Protein AF-V9G8B5-F1 (afdb_monomer_lite)

Radius of gyration: 30.13 Å; chains: 1; bounding box: 75×64×84 Å

Foldseek 3Di:
DDLAPAEKEKEWFFALLQKIKIWIAGPVRHTDAPVVCQQFLQCPPVVCVSSPVWDWDADPNHIITIHHLQRVLVSLLVVDGDRNYHYHYDPLCVLVSVLSVVLLVQLVVVQKDWDPVQLVVPHTFIDGNPVSDDPVNNVSVVVQCVDVRSVSNVRSSSRSNSCVPQPVDPVSVVVCCVLQVVSVDPPPQQCQLFDPVSVCCVSVVDPDPQQWAKAKEWDDADPVHNFIWIWIWTAGPVARQDIWTWFQFLQQATDGDDDPVNVVVSRVCRNSVNSSCVRQDDQQQFDNHDRGGTGDGDDPVRSVCCLPPSVVSCVSNPHHYHYDPVSVVVLVDDDPDDDDDDDDDDDDDDDDPPDDDDPPDDDDDDDDDDPDDDDD

pLDDT: mean 81.33, std 19.55, range [24.52, 97.06]

Secondary structure (DSSP, 8-state):
--S-SEEEEEEEEE-TTS-EEEEEEETTSPBPPHHHHHHHHTTT-GGGTTTTSSEEEEETTEEEEEE-HHHHHHHHHH----TTEEEEE-GGGHHHHHHHHHHHHHHHTT-EEE-HHHHHHT---EEE-GGGS-HHHHHHHHHHHHSHHHHHHHHHHHHHHHHHHHH-SHHHHHHHHHH-GGGG-S--TT-TT--HHHHHHHTTSS----SEEEEEEEEPP-SS-SSBEEEEEEEESS-TT-EEEEEE-TTS-EEE---GGGHHHHHHHHHHHHHHHHHHS-GGGS-SSSS-SS---B-HHHHHHIIIIIHHHHHHTT-EEE--HHHHHHHH---------------------S----------------------

Sequence (376 aa):
MSRHTTTITVHMALSEYGDAVIYGSTVMNGYVSGQYLKHRLFAWHEESFFGTELTVQTVSDMEVIILPAEQVLGFFAEGRLLEHIEWVWDADCLPFIQIAPSLAASIKDKQFMPSFSAFRAGKLQWEWDTQCFHSEEQVLLDALCSDEIWHEGLHATYSAAVHNSCYGSEEAAADLRREFPLLFSGNRTGVEGMDARSWLIAIGWRADTAPFRPLLQLLEPDDEAEDWRLRLVLQNKEDAADLAAVRLSADGEALGTWQEAWTPHILERSPGWLQSLRAILPDRYLYDTGEQVLNKPLSDEAAWQFLTMDSQRLLDSGWLVLLPAWWEAASRKKPKLRAKVHAGEGDNRERSSGGSLFGLDALINFDWRIASETRP

Structure (mmCIF, N/CA/C/O backbone):
data_AF-V9G8B5-F1
#
_entry.id   AF-V9G8B5-F1
#
loop_
_atom_site.group_PDB
_atom_site.id
_atom_site.type_symbol
_atom_site.label_atom_id
_atom_site.label_alt_id
_atom_site.label_comp_id
_atom_site.label_asym_id
_atom_site.label_entity_id
_atom_site.label_seq_id
_atom_site.pdbx_PDB_ins_code
_atom_site.Cartn_x
_atom_site.Cartn_y
_atom_site.Cartn_z
_atom_site.occupancy
_atom_site.B_iso_or_equiv
_atom_site.auth_seq_id
_atom_site.auth_comp_id
_atom_site.auth_asym_id
_atom_site.auth_atom_id
_atom_site.pdbx_PDB_model_num
ATOM 1 N N . MET A 1 1 ? -19.649 27.829 34.741 1.00 44.81 1 MET A N 1
ATOM 2 C CA . MET A 1 1 ? -20.151 26.557 35.302 1.00 44.81 1 MET A CA 1
ATOM 3 C C . MET A 1 1 ? -19.559 25.447 34.462 1.00 44.81 1 MET A C 1
ATOM 5 O O . MET A 1 1 ? -19.644 25.566 33.245 1.00 44.81 1 MET A O 1
ATOM 9 N N . SER A 1 2 ? -18.879 24.473 35.074 1.00 51.94 2 SER A N 1
ATOM 10 C CA . SER A 1 2 ? -18.260 23.365 34.330 1.00 51.94 2 SER A CA 1
ATOM 11 C C . SER A 1 2 ? -19.333 22.660 33.500 1.00 51.94 2 SER A C 1
ATOM 13 O O . SER A 1 2 ? -20.333 22.223 34.066 1.00 51.94 2 SER A O 1
ATOM 15 N N . ARG A 1 3 ? -19.165 22.617 32.172 1.00 64.88 3 ARG A N 1
ATOM 16 C CA . ARG A 1 3 ? -20.066 21.898 31.251 1.00 64.88 3 ARG A CA 1
ATOM 17 C C . ARG A 1 3 ? -19.911 20.377 31.363 1.00 64.88 3 ARG A C 1
ATOM 19 O O . ARG A 1 3 ? -20.805 19.653 30.942 1.00 64.88 3 ARG A O 1
ATOM 26 N N . HIS A 1 4 ? -18.815 19.914 31.962 1.00 68.94 4 HIS A N 1
ATOM 27 C CA . HIS A 1 4 ? -18.468 18.502 32.058 1.00 68.94 4 HIS A CA 1
ATOM 28 C C . HIS A 1 4 ? -18.601 18.007 33.500 1.00 68.94 4 HIS A C 1
ATOM 30 O O . HIS A 1 4 ? -18.205 18.691 34.450 1.00 68.94 4 HIS A O 1
ATOM 36 N N . THR A 1 5 ? -19.188 16.817 33.644 1.00 76.75 5 THR A N 1
ATOM 37 C CA . THR A 1 5 ? -19.470 16.177 34.943 1.00 76.75 5 THR A CA 1
ATOM 38 C C . THR A 1 5 ? -18.309 15.284 35.386 1.00 76.75 5 THR A C 1
ATOM 40 O O . THR A 1 5 ? -18.156 14.984 36.568 1.00 76.75 5 THR A O 1
ATOM 43 N N . THR A 1 6 ? -17.484 14.830 34.441 1.00 86.06 6 THR A N 1
ATOM 44 C CA . THR A 1 6 ? -16.332 13.947 34.661 1.00 86.06 6 THR A CA 1
ATOM 45 C C . THR A 1 6 ? -15.360 14.093 33.490 1.00 86.06 6 THR A C 1
ATOM 47 O O . THR A 1 6 ? -15.805 14.320 32.365 1.00 86.06 6 THR A O 1
ATOM 50 N N . THR A 1 7 ? -14.066 13.923 33.760 1.00 90.38 7 THR A N 1
ATOM 51 C CA . THR A 1 7 ? -12.995 13.874 32.755 1.00 90.38 7 THR A CA 1
ATOM 52 C C . THR A 1 7 ? -12.411 12.464 32.724 1.00 90.38 7 THR A C 1
ATOM 54 O O . THR A 1 7 ? -12.087 11.911 33.781 1.00 90.38 7 THR A O 1
ATOM 57 N N . ILE A 1 8 ? -12.308 11.876 31.534 1.00 93.12 8 ILE A N 1
ATOM 58 C CA . ILE A 1 8 ? -11.756 10.535 31.312 1.00 93.12 8 ILE A CA 1
ATOM 59 C C . ILE A 1 8 ? -10.654 10.642 30.264 1.00 93.12 8 ILE A C 1
ATOM 61 O O . ILE A 1 8 ? -10.904 11.102 29.150 1.00 93.12 8 ILE A O 1
ATOM 65 N N . THR A 1 9 ? -9.457 10.185 30.620 1.00 93.56 9 THR A N 1
ATOM 66 C CA . THR A 1 9 ? -8.373 9.981 29.662 1.00 93.56 9 THR A CA 1
ATOM 67 C C . THR A 1 9 ? -8.518 8.598 29.048 1.00 93.56 9 THR A C 1
ATOM 69 O O . THR A 1 9 ? -8.585 7.611 29.780 1.00 93.56 9 THR A O 1
ATOM 72 N N . VAL A 1 10 ? -8.595 8.527 27.727 1.00 94.44 10 VAL A N 1
ATOM 73 C CA . VAL A 1 10 ? -8.727 7.296 26.956 1.00 94.44 10 VAL A CA 1
ATOM 74 C C . VAL A 1 10 ? -7.388 6.976 26.317 1.00 94.44 10 VAL A C 1
ATOM 76 O O . VAL A 1 10 ? -6.804 7.802 25.616 1.00 94.44 10 VAL A O 1
ATOM 79 N N . HIS A 1 11 ? -6.937 5.758 26.569 1.00 93.44 11 HIS A N 1
ATOM 80 C CA . HIS A 1 11 ? -5.730 5.177 26.010 1.00 93.44 11 HIS A CA 1
ATOM 81 C C . HIS A 1 11 ? -6.138 4.095 25.026 1.00 93.44 11 HIS A C 1
ATOM 83 O O . HIS A 1 11 ? -7.105 3.365 25.271 1.00 93.44 11 HIS A O 1
ATOM 89 N N . MET A 1 12 ? -5.406 3.991 23.925 1.00 93.31 12 MET A N 1
ATOM 90 C CA . MET A 1 12 ? -5.669 3.009 22.888 1.00 93.31 12 MET A CA 1
ATOM 91 C C . MET A 1 12 ? -4.359 2.482 22.311 1.00 93.31 12 MET A C 1
ATOM 93 O O . MET A 1 12 ? -3.391 3.214 22.149 1.00 93.31 12 MET A O 1
ATOM 97 N N . ALA A 1 13 ? -4.361 1.207 21.952 1.00 91.81 13 ALA A N 1
ATOM 98 C CA . ALA A 1 13 ? -3.366 0.624 21.068 1.00 91.81 13 ALA A CA 1
ATOM 99 C C . ALA A 1 13 ? -4.072 -0.224 20.009 1.00 91.81 13 ALA A C 1
ATOM 101 O O . ALA A 1 13 ? -5.154 -0.757 20.266 1.00 91.81 13 ALA A O 1
ATOM 102 N N . LEU A 1 14 ? -3.461 -0.365 18.835 1.00 93.69 14 LEU A N 1
ATOM 103 C CA . LEU A 1 14 ? -3.899 -1.329 17.828 1.00 93.69 14 LEU A CA 1
ATOM 104 C C . LEU A 1 14 ? -3.108 -2.629 17.988 1.00 93.69 14 LEU A C 1
ATOM 106 O O . LEU A 1 14 ? -1.905 -2.612 18.237 1.00 93.69 14 LEU A O 1
ATOM 110 N N . SER A 1 15 ? -3.793 -3.760 17.856 1.00 93.38 15 SER A N 1
ATOM 111 C CA . SER A 1 15 ? -3.150 -5.071 17.740 1.00 93.38 15 SER A CA 1
ATOM 112 C C . SER A 1 15 ? -2.644 -5.320 16.314 1.00 93.38 15 SER A C 1
ATOM 114 O O . SER A 1 15 ? -3.086 -4.662 15.374 1.00 93.38 15 SER A O 1
ATOM 116 N N . GLU A 1 16 ? -1.805 -6.344 16.124 1.00 90.81 16 GLU A N 1
ATOM 117 C CA . GLU A 1 16 ? -1.350 -6.806 14.795 1.00 90.81 16 GLU A CA 1
ATOM 118 C C . GLU A 1 16 ? -2.506 -7.232 13.858 1.00 90.81 16 GLU A C 1
ATOM 120 O O . GLU A 1 16 ? -2.347 -7.287 12.639 1.00 90.81 16 GLU A O 1
ATOM 125 N N . TYR A 1 17 ? -3.687 -7.523 14.419 1.00 92.06 17 TYR A N 1
ATOM 126 C CA . TYR A 1 17 ? -4.901 -7.879 13.675 1.00 92.06 17 TYR A CA 1
ATOM 127 C C . TYR A 1 17 ? -5.816 -6.678 13.403 1.00 92.06 17 TYR A C 1
ATOM 129 O O . TYR A 1 17 ? -6.818 -6.826 12.708 1.00 92.06 17 TYR A O 1
ATOM 137 N N . GLY A 1 18 ? -5.468 -5.493 13.912 1.00 92.88 18 GLY A N 1
ATOM 138 C CA . GLY A 1 18 ? -6.235 -4.258 13.750 1.00 92.88 18 GLY A CA 1
ATOM 139 C C . GLY A 1 18 ? -7.283 -4.010 14.835 1.00 92.88 18 GLY A C 1
ATOM 140 O O . GLY A 1 18 ? -7.902 -2.953 14.847 1.00 92.88 18 GLY A O 1
ATOM 141 N N . ASP A 1 19 ? -7.480 -4.935 15.779 1.00 95.94 19 ASP A N 1
ATOM 142 C CA . ASP A 1 19 ? -8.382 -4.690 16.909 1.00 95.94 19 ASP A CA 1
ATOM 143 C C . ASP A 1 19 ? -7.831 -3.559 17.782 1.00 95.94 19 ASP A C 1
ATOM 145 O O . ASP A 1 19 ? -6.646 -3.575 18.139 1.00 95.94 19 ASP A O 1
ATOM 149 N N . ALA A 1 20 ? -8.688 -2.613 18.168 1.00 94.94 20 ALA A N 1
ATOM 150 C CA . ALA A 1 20 ? -8.316 -1.549 19.090 1.00 94.94 20 ALA A CA 1
ATOM 151 C C . ALA A 1 20 ? -8.544 -1.991 20.540 1.00 94.94 20 ALA A C 1
ATOM 153 O O . ALA A 1 20 ? -9.657 -2.337 20.947 1.00 94.94 20 ALA A O 1
ATOM 154 N N . VAL A 1 21 ? -7.476 -1.944 21.331 1.00 94.94 21 VAL A N 1
ATOM 155 C CA . VAL A 1 21 ? -7.475 -2.215 22.768 1.00 94.94 21 VAL A CA 1
ATOM 156 C C . VAL A 1 21 ? -7.577 -0.885 23.496 1.00 94.94 21 VAL A C 1
ATOM 158 O O . VAL A 1 21 ? -6.644 -0.088 23.458 1.00 94.94 21 VAL A O 1
ATOM 161 N N . ILE A 1 22 ? -8.711 -0.635 24.148 1.00 95.25 22 ILE A N 1
ATOM 162 C CA . ILE A 1 22 ? -9.046 0.673 24.719 1.00 95.25 22 ILE A CA 1
ATOM 163 C C . ILE A 1 22 ? -9.236 0.566 26.230 1.00 95.25 22 ILE A C 1
ATOM 165 O O . ILE A 1 22 ? -9.993 -0.277 26.712 1.00 95.25 22 ILE A O 1
ATOM 169 N N . TYR A 1 23 ? -8.621 1.465 26.992 1.00 94.31 23 TYR A N 1
ATOM 170 C CA . TYR A 1 23 ? -8.867 1.594 28.428 1.00 94.31 23 TYR A CA 1
ATOM 171 C C . TYR A 1 23 ? -8.917 3.056 28.865 1.00 94.31 23 TYR A C 1
ATOM 173 O O . TYR A 1 23 ? -8.532 3.967 28.137 1.00 94.31 23 TYR A O 1
ATOM 181 N N . GLY A 1 24 ? -9.443 3.289 30.066 1.00 93.12 24 GLY A N 1
ATOM 182 C CA . GLY A 1 24 ? -9.682 4.631 30.586 1.00 93.12 24 GLY A CA 1
ATOM 183 C C . GLY A 1 24 ? -9.004 4.853 31.926 1.00 93.12 24 GLY A C 1
ATOM 184 O O . GLY A 1 24 ? -9.011 3.974 32.789 1.00 93.12 24 GLY A O 1
ATOM 185 N N . SER A 1 25 ? -8.483 6.056 32.135 1.00 91.62 25 SER A N 1
ATOM 186 C CA . SER A 1 25 ? -7.983 6.524 33.424 1.00 91.62 25 SER A CA 1
ATOM 187 C C . SER A 1 25 ? -8.633 7.847 33.819 1.00 91.62 25 SER A C 1
ATOM 189 O O . SER A 1 25 ? -9.024 8.665 32.990 1.00 91.62 25 SER A O 1
ATOM 191 N N . THR A 1 26 ? -8.760 8.068 35.120 1.00 88.88 26 THR A N 1
ATOM 192 C CA . THR A 1 26 ? -9.215 9.341 35.691 1.00 88.88 26 THR A CA 1
ATOM 193 C C . THR A 1 26 ? -8.051 10.324 35.831 1.00 88.88 26 THR A C 1
ATOM 195 O O . THR A 1 26 ? -6.889 9.936 35.750 1.00 88.88 26 THR A O 1
ATOM 198 N N . VAL A 1 27 ? -8.351 11.589 36.144 1.00 81.81 27 VAL A N 1
ATOM 199 C CA . VAL A 1 27 ? -7.343 12.639 36.420 1.00 81.81 27 VAL A CA 1
ATOM 200 C C . VAL A 1 27 ? -6.400 12.272 37.580 1.00 81.81 27 VAL A C 1
ATOM 202 O O . VAL A 1 27 ? -5.286 12.774 37.668 1.00 81.81 27 VAL A O 1
ATOM 205 N N . MET A 1 28 ? -6.825 11.376 38.477 1.00 82.00 28 MET A N 1
ATOM 206 C CA . MET A 1 28 ? -6.000 10.858 39.577 1.00 82.00 28 MET A CA 1
ATOM 207 C C . MET A 1 28 ? -5.192 9.603 39.192 1.00 82.00 28 MET A C 1
ATOM 209 O O . MET A 1 28 ? -4.700 8.910 40.079 1.00 82.00 28 MET A O 1
ATOM 213 N N . ASN A 1 29 ? -5.089 9.276 37.899 1.00 77.38 29 ASN A N 1
ATOM 214 C CA . ASN A 1 29 ? -4.468 8.058 37.358 1.00 77.38 29 ASN A CA 1
ATOM 215 C C . ASN A 1 29 ? -5.067 6.737 37.882 1.00 77.38 29 ASN A C 1
ATOM 217 O O . ASN A 1 29 ? -4.433 5.689 37.807 1.00 77.38 29 ASN A O 1
ATOM 221 N N . GLY A 1 30 ? -6.301 6.758 38.394 1.00 85.19 30 GLY A N 1
ATOM 222 C CA . GLY A 1 30 ? -7.047 5.535 38.701 1.00 85.19 30 GLY A CA 1
ATOM 223 C C . GLY A 1 30 ? -7.732 4.985 37.451 1.00 85.19 30 GLY A C 1
ATOM 224 O O . GLY A 1 30 ? -8.338 5.770 36.716 1.00 85.19 30 GLY A O 1
ATOM 225 N N . TYR A 1 31 ? -7.668 3.669 37.228 1.00 88.88 31 TYR A N 1
ATOM 226 C CA . TYR A 1 31 ? -8.358 3.013 36.114 1.00 88.88 31 TYR A CA 1
ATOM 227 C C . TYR A 1 31 ? -9.878 3.107 36.253 1.00 88.88 31 TYR A C 1
ATOM 229 O O . TYR A 1 31 ? -10.444 2.965 37.339 1.00 88.88 31 TYR A O 1
ATOM 237 N N . VAL A 1 32 ? -10.538 3.356 35.129 1.00 90.31 32 VAL A N 1
ATOM 238 C CA . VAL A 1 32 ? -11.994 3.323 34.998 1.00 90.31 32 VAL A CA 1
ATOM 239 C C . VAL A 1 32 ? -12.408 1.884 34.702 1.00 90.31 32 VAL A C 1
ATOM 241 O O . VAL A 1 32 ? -11.725 1.204 33.941 1.00 90.31 32 VAL A O 1
ATOM 244 N N . SER A 1 33 ? -13.521 1.405 35.270 1.00 92.19 33 SER A N 1
ATOM 245 C CA . SER A 1 33 ? -13.997 0.061 34.921 1.00 92.19 33 SER A CA 1
ATOM 246 C C . SER A 1 33 ? -14.364 -0.015 33.438 1.00 92.19 33 SER A C 1
ATOM 248 O O . SER A 1 33 ? -14.980 0.902 32.881 1.00 92.19 33 SER A O 1
ATOM 250 N N . GLY A 1 34 ? -14.021 -1.127 32.799 1.00 89.31 34 GLY A N 1
ATOM 251 C CA . GLY A 1 34 ? -14.261 -1.376 31.387 1.00 89.31 34 GLY A CA 1
ATOM 252 C C . GLY A 1 34 ? -15.747 -1.299 31.064 1.00 89.31 34 GLY A C 1
ATOM 253 O O . GLY A 1 34 ? -16.117 -0.661 30.088 1.00 89.31 34 GLY A O 1
ATOM 254 N N . GLN A 1 35 ? -16.633 -1.818 31.925 1.00 91.06 35 GLN A N 1
ATOM 255 C CA . GLN A 1 35 ? -18.086 -1.663 31.736 1.00 91.06 35 GLN A CA 1
ATOM 256 C C . GLN A 1 35 ? -18.545 -0.197 31.774 1.00 91.06 35 GLN A C 1
ATOM 258 O O . GLN A 1 35 ? -19.404 0.207 30.987 1.00 91.06 35 GLN A O 1
ATOM 263 N N . TYR A 1 36 ? -17.993 0.605 32.691 1.00 91.88 36 TYR A N 1
ATOM 264 C CA . TYR A 1 36 ? -18.353 2.016 32.820 1.00 91.88 36 TYR A CA 1
ATOM 265 C C . TYR A 1 36 ? -17.906 2.819 31.599 1.00 91.88 36 TYR A C 1
ATOM 267 O O . TYR A 1 36 ? -18.681 3.648 31.110 1.00 91.88 36 TYR A O 1
ATOM 275 N N . LEU A 1 37 ? -16.680 2.568 31.127 1.00 93.19 37 LEU A N 1
ATOM 276 C CA . LEU A 1 37 ? -16.114 3.192 29.937 1.00 93.19 37 LEU A CA 1
ATOM 277 C C . LEU A 1 37 ? -16.866 2.748 28.679 1.00 93.19 37 LEU A C 1
ATOM 279 O O . LEU A 1 37 ? -17.301 3.596 27.909 1.00 93.19 37 LEU A O 1
ATOM 283 N N . LYS A 1 38 ? -17.110 1.444 28.523 1.00 94.00 38 LYS A N 1
ATOM 284 C CA . LYS A 1 38 ? -17.761 0.832 27.359 1.00 94.00 38 LYS A CA 1
ATOM 285 C C . LYS A 1 38 ? -19.113 1.456 27.042 1.00 94.00 38 LYS A C 1
ATOM 287 O O . LYS A 1 38 ? -19.321 1.936 25.935 1.00 94.00 38 LYS A O 1
ATOM 292 N N . HIS A 1 39 ? -20.009 1.530 28.025 1.00 91.00 39 HIS A N 1
ATOM 293 C CA . HIS A 1 39 ? -21.350 2.090 27.817 1.00 91.00 39 HIS A CA 1
ATOM 294 C C . HIS A 1 39 ? -21.368 3.611 27.598 1.00 91.00 39 HIS A C 1
ATOM 296 O O . HIS A 1 39 ? -22.409 4.154 27.243 1.00 91.00 39 HIS A O 1
ATOM 302 N N . ARG A 1 40 ? -20.260 4.319 27.855 1.00 93.75 40 ARG A N 1
ATOM 303 C CA . ARG A 1 40 ? -20.159 5.776 27.667 1.00 93.75 40 ARG A CA 1
ATOM 304 C C . ARG A 1 40 ? -19.448 6.144 26.381 1.00 93.75 40 ARG A C 1
ATOM 306 O O . ARG A 1 40 ? -19.924 7.013 25.661 1.00 93.75 40 ARG A O 1
ATOM 313 N N . LEU A 1 41 ? -18.323 5.489 26.115 1.00 93.94 41 LEU A N 1
ATOM 314 C CA . LEU A 1 41 ? -17.498 5.742 24.945 1.00 93.94 41 LEU A CA 1
ATOM 315 C C . LEU A 1 41 ? -18.240 5.330 23.667 1.00 93.94 41 LEU A C 1
ATOM 317 O O . LEU A 1 41 ? -18.268 6.086 22.707 1.00 93.94 41 LEU A O 1
ATOM 321 N N . PHE A 1 42 ? -18.933 4.189 23.705 1.00 95.25 42 PHE A N 1
ATOM 322 C CA . PHE A 1 42 ? -19.660 3.627 22.563 1.00 95.25 42 PHE A CA 1
ATOM 323 C C . PHE A 1 42 ? -21.170 3.895 22.605 1.00 95.25 42 PHE A C 1
ATOM 325 O O . PHE A 1 42 ? -21.932 3.243 21.898 1.00 95.25 42 PHE A O 1
ATOM 332 N N . ALA A 1 43 ? -21.623 4.859 23.415 1.00 93.12 43 ALA A N 1
ATOM 333 C CA . ALA A 1 43 ? -23.048 5.134 23.626 1.00 93.12 43 ALA A CA 1
ATOM 334 C C . ALA A 1 43 ? -23.816 5.492 22.340 1.00 93.12 43 ALA A C 1
ATOM 336 O O . ALA A 1 43 ? -25.031 5.327 22.297 1.00 93.12 43 ALA A O 1
ATOM 337 N N . TRP A 1 44 ? -23.115 5.988 21.316 1.00 92.88 44 TRP A N 1
ATOM 338 C CA . TRP A 1 44 ? -23.673 6.362 20.013 1.00 92.88 44 TRP A CA 1
ATOM 339 C C . TRP A 1 44 ? -23.185 5.482 18.861 1.00 92.88 44 TRP A C 1
ATOM 341 O O . TRP A 1 44 ? -23.508 5.765 17.713 1.00 92.88 44 TRP A O 1
ATOM 351 N N . HIS A 1 45 ? -22.416 4.433 19.154 1.00 93.69 45 HIS A N 1
ATOM 352 C CA . HIS A 1 45 ? -21.839 3.567 18.137 1.00 93.69 45 HIS A CA 1
ATOM 353 C C . HIS A 1 45 ? -22.799 2.414 17.822 1.00 93.69 45 HIS A C 1
ATOM 355 O O . HIS A 1 45 ? -22.873 1.428 18.560 1.00 93.69 45 HIS A O 1
ATOM 361 N N . GLU A 1 46 ? -23.581 2.565 16.752 1.00 91.19 46 GLU A N 1
ATOM 362 C CA . GLU A 1 46 ? -24.637 1.612 16.381 1.00 91.19 46 GLU A CA 1
ATOM 363 C C . GLU A 1 46 ? -24.081 0.226 16.030 1.00 91.19 46 GLU A C 1
ATOM 365 O O . GLU A 1 46 ? -24.668 -0.778 16.432 1.00 91.19 46 GLU A O 1
ATOM 370 N N . GLU A 1 47 ? -22.930 0.161 15.353 1.00 90.31 47 GLU A N 1
ATOM 371 C CA . GLU A 1 47 ? -22.318 -1.091 14.882 1.00 90.31 47 GLU A CA 1
ATOM 372 C C . GLU A 1 47 ? -21.905 -2.025 16.030 1.00 90.31 47 GLU A C 1
ATOM 374 O O . GLU A 1 47 ? -21.969 -3.242 15.893 1.00 90.31 47 GLU A O 1
ATOM 379 N N . SER A 1 48 ? -21.577 -1.475 17.204 1.00 90.69 48 SER A N 1
ATOM 380 C CA . SER A 1 48 ? -21.299 -2.275 18.406 1.00 90.69 48 SER A CA 1
ATOM 381 C C . SER A 1 48 ? -22.527 -2.512 19.293 1.00 90.69 48 SER A C 1
ATOM 383 O O . SER A 1 48 ? -22.399 -2.834 20.483 1.00 90.69 48 SER A O 1
ATOM 385 N N . PHE A 1 49 ? -23.723 -2.272 18.745 1.00 92.00 49 PHE A N 1
ATOM 386 C CA . PHE A 1 49 ? -24.994 -2.217 19.464 1.00 92.00 49 PHE A CA 1
ATOM 387 C C . PHE A 1 49 ? -24.884 -1.327 20.711 1.00 92.00 49 PHE A C 1
ATOM 389 O O . PHE A 1 49 ? -25.133 -1.756 21.846 1.00 92.00 49 PHE A O 1
ATOM 396 N N . PHE A 1 50 ? -24.428 -0.089 20.499 1.00 91.69 50 PHE A N 1
ATOM 397 C CA . PHE A 1 50 ? -24.211 0.922 21.537 1.00 91.69 50 PHE A CA 1
ATOM 398 C C . PHE A 1 50 ? -23.243 0.450 22.644 1.00 91.69 50 PHE A C 1
ATOM 400 O O . PHE A 1 50 ? -23.436 0.707 23.836 1.00 91.69 50 PHE A O 1
ATOM 407 N N . GLY A 1 51 ? -22.211 -0.305 22.249 1.00 89.06 51 GLY A N 1
ATOM 408 C CA . GLY A 1 51 ? -21.163 -0.847 23.117 1.00 89.06 51 GLY A CA 1
ATOM 409 C C . GLY A 1 51 ? -21.520 -2.134 23.861 1.00 89.06 51 GLY A C 1
ATOM 410 O O . GLY A 1 51 ? -20.682 -2.677 24.586 1.00 89.06 51 GLY A O 1
ATOM 411 N N . THR A 1 52 ? -22.742 -2.647 23.742 1.00 89.81 52 THR A N 1
ATOM 412 C CA . THR A 1 52 ? -23.155 -3.823 24.525 1.00 89.81 52 THR A CA 1
ATOM 413 C C . THR A 1 52 ? -22.459 -5.104 24.068 1.00 89.81 52 THR A C 1
ATOM 415 O O . THR A 1 52 ? -22.037 -5.877 24.932 1.00 89.81 52 THR A O 1
ATOM 418 N N . GLU A 1 53 ? -22.254 -5.280 22.759 1.00 91.25 53 GLU A N 1
ATOM 419 C CA . GLU A 1 53 ? -21.630 -6.471 22.167 1.00 91.25 53 GLU A CA 1
ATOM 420 C C . GLU A 1 53 ? -20.105 -6.491 22.320 1.00 91.25 53 GLU A C 1
ATOM 422 O O . GLU A 1 53 ? -19.486 -7.548 22.217 1.00 91.25 53 GLU A O 1
ATOM 427 N N . LEU A 1 54 ? -19.489 -5.350 22.652 1.00 92.75 54 LEU A N 1
ATOM 428 C CA . LEU A 1 54 ? -18.043 -5.282 22.849 1.00 92.75 54 LEU A CA 1
ATOM 429 C C . LEU A 1 54 ? -17.606 -6.093 24.069 1.00 92.75 54 LEU A C 1
ATOM 431 O O . LEU A 1 54 ? -18.207 -6.038 25.156 1.00 92.75 54 LEU A O 1
ATOM 435 N N . THR A 1 55 ? -16.501 -6.808 23.888 1.00 90.94 55 THR A N 1
ATOM 436 C CA . THR A 1 55 ? -15.898 -7.617 24.942 1.00 90.94 55 THR A CA 1
ATOM 437 C C . THR A 1 55 ? -15.035 -6.749 25.853 1.00 90.94 55 THR A C 1
ATOM 439 O O . THR A 1 55 ? -14.365 -5.816 25.411 1.00 90.94 55 THR A O 1
ATOM 442 N N . VAL A 1 56 ? -15.080 -7.050 27.152 1.00 92.94 56 VAL A N 1
ATOM 443 C CA . VAL A 1 56 ? -14.184 -6.465 28.153 1.00 92.94 56 VAL A CA 1
ATOM 444 C C . VAL A 1 56 ? -13.295 -7.585 28.660 1.00 92.94 56 VAL A C 1
ATOM 446 O O . VAL A 1 56 ? -13.803 -8.622 29.090 1.00 92.94 56 VAL A O 1
ATOM 449 N N . GLN A 1 57 ? -11.986 -7.384 28.598 1.00 92.31 57 GLN A N 1
ATOM 450 C CA . GLN A 1 57 ? -10.987 -8.322 29.092 1.00 92.31 57 GLN A CA 1
ATOM 451 C C . GLN A 1 57 ? -10.230 -7.701 30.263 1.00 92.31 57 GLN A C 1
ATOM 453 O O . GLN A 1 57 ? -10.077 -6.485 30.339 1.00 92.31 57 GLN A O 1
ATOM 458 N N . THR A 1 58 ? -9.752 -8.531 31.186 1.00 90.06 58 THR A N 1
ATOM 459 C CA . THR A 1 58 ? -8.935 -8.072 32.314 1.00 90.06 58 THR A CA 1
ATOM 460 C C . THR A 1 58 ? -7.480 -8.445 32.063 1.00 90.06 58 THR A C 1
ATOM 462 O O . THR A 1 58 ? -7.155 -9.626 31.956 1.00 90.06 58 THR A O 1
ATOM 465 N N . VAL A 1 59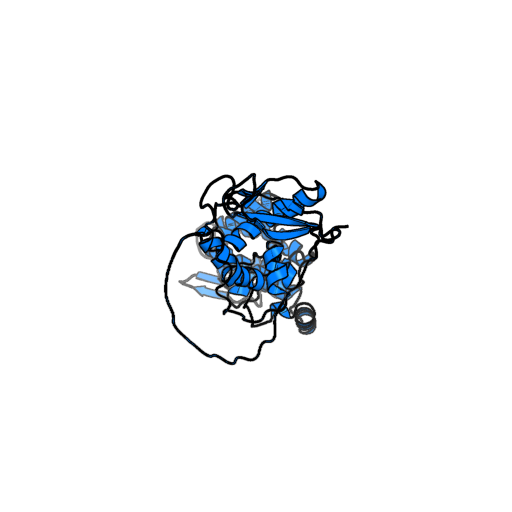 ? -6.606 -7.446 31.991 1.00 86.06 59 VAL A N 1
ATOM 466 C CA . VAL A 1 59 ? -5.164 -7.596 31.771 1.00 86.06 59 VAL A CA 1
ATOM 467 C C . VAL A 1 59 ? -4.434 -6.876 32.901 1.00 86.06 59 VAL A C 1
ATOM 469 O O . VAL A 1 59 ? -4.553 -5.664 33.030 1.00 86.06 59 VAL A O 1
ATOM 472 N N . SER A 1 60 ? -3.680 -7.606 33.729 1.00 78.00 60 SER A N 1
ATOM 473 C CA . SER A 1 60 ? -2.842 -7.031 34.802 1.00 78.00 60 SER A CA 1
ATOM 474 C C . SER A 1 60 ? -3.578 -6.015 35.700 1.00 78.00 60 SER A C 1
ATOM 476 O O . SER A 1 60 ? -3.102 -4.901 35.902 1.00 78.00 60 SER A O 1
ATOM 478 N N . ASP A 1 61 ? -4.755 -6.401 36.207 1.00 81.44 61 ASP A N 1
ATOM 479 C CA . ASP A 1 61 ? -5.669 -5.582 37.030 1.00 81.44 61 ASP A CA 1
ATOM 480 C C . ASP A 1 61 ? -6.318 -4.372 36.322 1.00 81.44 61 ASP A C 1
ATOM 482 O O . ASP A 1 61 ? -7.002 -3.567 36.957 1.00 81.44 61 ASP A O 1
ATOM 486 N N . MET A 1 62 ? -6.170 -4.266 35.000 1.00 87.31 62 MET A N 1
ATOM 487 C CA . MET A 1 62 ? -6.829 -3.273 34.153 1.00 87.31 62 MET A CA 1
ATOM 488 C C . MET A 1 62 ? -7.935 -3.925 33.319 1.00 87.31 62 MET A C 1
ATOM 490 O O . MET A 1 62 ? -7.743 -4.993 32.743 1.00 87.31 62 MET A O 1
ATOM 494 N N . GLU A 1 63 ? -9.097 -3.281 33.224 1.00 92.06 63 GLU A N 1
ATOM 495 C CA . GLU A 1 63 ? -10.161 -3.705 32.311 1.00 92.06 63 GLU A CA 1
ATOM 496 C C . GLU A 1 63 ? -10.025 -2.965 30.975 1.00 92.06 63 GLU A C 1
ATOM 498 O O . GLU A 1 63 ? -10.155 -1.742 30.919 1.00 92.06 63 GLU A O 1
ATOM 503 N N . VAL A 1 64 ? -9.780 -3.719 29.905 1.00 93.88 64 VAL A N 1
ATOM 504 C CA . VAL A 1 64 ? -9.631 -3.217 28.536 1.00 93.88 64 VAL A CA 1
ATOM 505 C C . VAL A 1 64 ? -10.842 -3.616 27.696 1.00 93.88 64 VAL A C 1
ATOM 507 O O . VAL A 1 64 ? -11.399 -4.702 27.855 1.00 93.88 64 VAL A O 1
ATOM 510 N N . ILE A 1 65 ? -11.265 -2.733 26.803 1.00 95.81 65 ILE A N 1
ATOM 511 C CA . ILE A 1 65 ? -12.335 -2.961 25.833 1.00 95.81 65 ILE A CA 1
ATOM 512 C C . ILE A 1 65 ? -11.680 -3.328 24.510 1.00 95.81 65 ILE A C 1
ATOM 514 O O . ILE A 1 65 ? -10.759 -2.638 24.078 1.00 95.81 65 ILE A O 1
ATOM 518 N N . ILE A 1 66 ? -12.169 -4.386 23.870 1.00 95.62 66 ILE A N 1
ATOM 519 C CA . ILE A 1 66 ? -11.720 -4.772 22.532 1.00 95.62 66 ILE A CA 1
ATOM 520 C C . ILE A 1 66 ? -12.765 -4.309 21.525 1.00 95.62 66 ILE A C 1
ATOM 522 O O . ILE A 1 66 ? -13.911 -4.769 21.563 1.00 95.62 66 ILE A O 1
ATOM 526 N N . LEU A 1 67 ? -12.366 -3.388 20.652 1.00 96.06 67 LEU A N 1
ATOM 527 C CA . LEU A 1 67 ? -13.139 -2.955 19.496 1.00 96.06 67 LEU A CA 1
ATOM 528 C C . LEU A 1 67 ? -12.621 -3.708 18.256 1.00 96.06 67 LEU A C 1
ATOM 530 O O . LEU A 1 67 ? -11.446 -3.532 17.925 1.00 96.06 67 LEU A O 1
ATOM 534 N N . PRO A 1 68 ? -13.453 -4.542 17.600 1.00 96.50 68 PRO A N 1
ATOM 535 C CA . PRO A 1 68 ? -13.035 -5.327 16.438 1.00 96.50 68 PRO A CA 1
ATOM 536 C C . PRO A 1 68 ? -12.512 -4.459 15.294 1.00 96.50 68 PRO A C 1
ATOM 538 O O . PRO A 1 68 ? -13.066 -3.383 15.046 1.00 96.50 68 PRO A O 1
ATOM 541 N N . ALA A 1 69 ? -11.484 -4.940 14.593 1.00 96.31 69 ALA A N 1
ATOM 542 C CA . ALA A 1 69 ? -10.770 -4.228 13.530 1.00 96.31 69 ALA A CA 1
ATOM 543 C C . ALA A 1 69 ? -11.688 -3.563 12.487 1.00 96.31 69 ALA A C 1
ATOM 545 O O . ALA A 1 69 ? -11.454 -2.426 12.079 1.00 96.31 69 ALA A O 1
ATOM 546 N N . GLU A 1 70 ? -12.763 -4.237 12.080 1.00 95.12 70 GLU A N 1
ATOM 547 C CA . GLU A 1 70 ? -13.724 -3.728 11.102 1.00 95.12 70 GLU A CA 1
ATOM 548 C C . GLU A 1 70 ? -14.515 -2.497 11.576 1.00 95.12 70 GLU A C 1
ATOM 550 O O . GLU A 1 70 ? -14.949 -1.708 10.736 1.00 95.12 70 GLU A O 1
ATOM 555 N N . GLN A 1 71 ? -14.656 -2.306 12.893 1.00 95.56 71 GLN A N 1
ATOM 556 C CA . GLN A 1 71 ? -15.438 -1.225 13.506 1.00 95.56 71 GLN A CA 1
ATOM 557 C C . GLN A 1 71 ? -14.580 -0.017 13.902 1.00 95.56 71 GLN A C 1
ATOM 559 O O . GLN A 1 71 ? -15.096 1.086 14.089 1.00 95.56 71 GLN A O 1
ATOM 564 N N . VAL A 1 72 ? -13.263 -0.204 14.059 1.00 96.25 72 VAL A N 1
ATOM 565 C CA . VAL A 1 72 ? -12.361 0.829 14.597 1.00 96.25 72 VAL A CA 1
ATOM 566 C C . VAL A 1 72 ? -12.406 2.097 13.747 1.00 96.25 72 VAL A C 1
ATOM 568 O O . VAL A 1 72 ? -12.672 3.178 14.272 1.00 96.25 72 VAL A O 1
ATOM 571 N N . LEU A 1 73 ? -12.180 1.987 12.434 1.00 95.56 73 LEU A N 1
ATOM 572 C CA . LEU A 1 73 ? -12.161 3.165 11.562 1.00 95.56 73 LEU A CA 1
ATOM 573 C C . LEU A 1 73 ? -13.512 3.883 11.532 1.00 95.56 73 LEU A C 1
ATOM 575 O O . LEU A 1 73 ? -13.531 5.110 11.585 1.00 95.56 73 LEU A O 1
ATOM 579 N N . GLY A 1 74 ? -14.622 3.141 11.496 1.00 93.81 74 GLY A N 1
ATOM 580 C CA . GLY A 1 74 ? -15.969 3.714 11.534 1.00 93.81 74 GLY A CA 1
ATOM 581 C C . GLY A 1 74 ? -16.209 4.524 12.808 1.00 93.81 74 GLY A C 1
ATOM 582 O O . GLY A 1 74 ? -16.585 5.696 12.737 1.00 93.81 74 GLY A O 1
ATOM 583 N N . PHE A 1 75 ? -15.892 3.945 13.969 1.00 95.38 75 PHE A N 1
ATOM 584 C CA . PHE A 1 75 ? -16.047 4.600 15.268 1.00 95.38 75 PHE A CA 1
ATOM 585 C C . PHE A 1 75 ? -15.295 5.938 15.352 1.00 95.38 75 PHE A C 1
ATOM 587 O O . PHE A 1 75 ? -15.871 6.963 15.733 1.00 95.38 75 PHE A O 1
ATOM 594 N N . PHE A 1 76 ? -14.013 5.946 14.977 1.00 94.94 76 PHE A N 1
ATOM 595 C CA . PHE A 1 76 ? -13.184 7.150 15.061 1.00 94.94 76 PHE A CA 1
ATOM 596 C C . PHE A 1 76 ? -13.496 8.175 13.967 1.00 94.94 76 PHE A C 1
ATOM 598 O O . PHE A 1 76 ? -13.381 9.374 14.219 1.00 94.94 76 PHE A O 1
ATOM 605 N N . ALA A 1 77 ? -13.952 7.735 12.792 1.00 94.44 77 ALA A N 1
ATOM 606 C CA . ALA A 1 77 ? -14.398 8.631 11.731 1.00 94.44 77 ALA A CA 1
ATOM 607 C C . ALA A 1 77 ? -15.681 9.391 12.101 1.00 94.44 77 ALA A C 1
ATOM 609 O O . ALA A 1 77 ? -15.824 10.565 11.756 1.00 94.44 77 ALA A O 1
ATOM 610 N N . GLU A 1 78 ? -16.617 8.749 12.807 1.00 92.62 78 GLU A N 1
ATOM 611 C CA . GLU A 1 78 ? -17.842 9.409 13.267 1.00 92.62 78 GLU A CA 1
ATOM 612 C C . GLU A 1 78 ? -17.595 10.380 14.425 1.00 92.62 78 GLU A C 1
ATOM 614 O O . GLU A 1 78 ? -18.246 11.427 14.499 1.00 92.62 78 GLU A O 1
ATOM 619 N N . GLY A 1 79 ? -16.699 10.025 15.354 1.00 87.62 79 GLY A N 1
ATOM 620 C CA . GLY A 1 79 ? -16.300 10.880 16.478 1.00 87.62 79 GLY A CA 1
ATOM 621 C C . GLY A 1 79 ? -17.445 11.277 17.424 1.00 87.62 79 GLY A C 1
ATOM 622 O O . GLY A 1 79 ? -17.348 12.281 18.135 1.00 87.62 79 GLY A O 1
ATOM 623 N N . ARG A 1 80 ? -18.557 10.529 17.435 1.00 90.75 80 ARG A N 1
ATOM 624 C CA . ARG A 1 80 ? -19.759 10.854 18.219 1.00 90.75 80 ARG A CA 1
ATOM 625 C C . ARG A 1 80 ? -19.617 10.409 19.669 1.00 90.75 80 ARG A C 1
ATOM 627 O O . ARG A 1 80 ? -19.841 9.251 20.007 1.00 90.75 80 ARG A O 1
ATOM 634 N N . LEU A 1 81 ? -19.313 11.361 20.546 1.00 92.25 81 LEU A N 1
ATOM 635 C CA . LEU A 1 81 ? -19.107 11.121 21.975 1.00 92.25 81 LEU A CA 1
ATOM 636 C C . LEU A 1 81 ? -20.132 11.863 22.843 1.00 92.25 81 LEU A C 1
ATOM 638 O O . LEU A 1 81 ? -20.761 12.834 22.428 1.00 92.25 81 LEU A O 1
ATOM 642 N N . LEU A 1 82 ? -20.304 11.407 24.085 1.00 91.31 82 LEU A N 1
ATOM 643 C CA . LEU A 1 82 ? -21.178 12.068 25.058 1.00 91.31 82 LEU A CA 1
ATOM 644 C C . LEU A 1 82 ? -20.608 13.432 25.481 1.00 91.31 82 LEU A C 1
ATOM 646 O O . LEU A 1 82 ? -19.573 13.484 26.137 1.00 91.31 82 LEU A O 1
ATOM 650 N N . GLU A 1 83 ? -21.334 14.518 25.200 1.00 89.00 83 GLU A N 1
ATOM 651 C CA . GLU A 1 83 ? -20.894 15.906 25.460 1.00 89.00 83 GLU A CA 1
ATOM 652 C C . GLU A 1 83 ? -20.702 16.252 26.950 1.00 89.00 83 GLU A C 1
ATOM 654 O O . GLU A 1 83 ? -19.942 17.153 27.308 1.00 89.00 83 GLU A O 1
ATOM 659 N N . HIS A 1 84 ? -21.401 15.550 27.846 1.00 89.81 84 HIS A N 1
ATOM 660 C CA . HIS A 1 84 ? -21.336 15.804 29.290 1.00 89.81 84 HIS A CA 1
ATOM 661 C C . HIS A 1 84 ? -20.083 15.210 29.961 1.00 89.81 84 HIS A C 1
ATOM 663 O O . HIS A 1 84 ? -19.869 15.437 31.160 1.00 89.81 84 HIS A O 1
ATOM 669 N N . ILE A 1 85 ? -19.271 14.463 29.205 1.00 90.81 85 ILE A N 1
ATOM 670 C CA . ILE A 1 85 ? -17.979 13.909 29.613 1.00 90.81 85 ILE A CA 1
ATOM 671 C C . ILE A 1 85 ? -16.894 14.646 28.834 1.00 90.81 85 ILE A C 1
ATOM 673 O O . ILE A 1 85 ? -17.004 14.838 27.627 1.00 90.81 85 ILE A O 1
ATOM 677 N N . GLU A 1 86 ? -15.850 15.067 29.532 1.00 92.12 86 GLU A N 1
ATOM 678 C CA . GLU A 1 86 ? -14.640 15.559 28.888 1.00 92.12 86 GLU A CA 1
ATOM 679 C C . GLU A 1 86 ? -13.754 14.360 28.535 1.00 92.12 86 GLU A C 1
ATOM 681 O O . GLU A 1 86 ? -13.291 13.636 29.422 1.00 92.12 86 GLU A O 1
ATOM 686 N N . TRP A 1 87 ? -13.558 14.135 27.238 1.00 92.69 87 TRP A N 1
ATOM 687 C CA . TRP A 1 87 ? -12.727 13.057 26.710 1.00 92.69 87 TRP A CA 1
ATOM 688 C C . TRP A 1 87 ? -11.346 13.600 26.374 1.00 92.69 87 TRP A C 1
ATOM 690 O O . TRP A 1 87 ? -11.211 14.489 25.534 1.00 92.69 87 TRP A O 1
ATOM 700 N N . VAL A 1 88 ? -10.327 13.062 27.034 1.00 93.38 88 VAL A N 1
ATOM 701 C CA . VAL A 1 88 ? -8.924 13.359 26.741 1.00 93.38 88 VAL A CA 1
ATOM 702 C C . VAL A 1 88 ? -8.336 12.128 26.076 1.00 93.38 88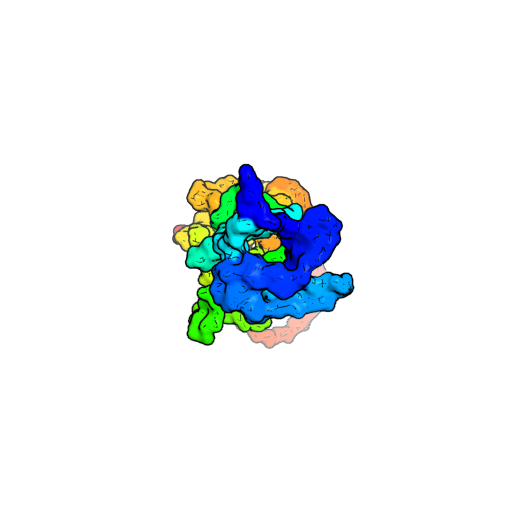 VAL A C 1
ATOM 704 O O . VAL A 1 88 ? -8.447 11.038 26.621 1.00 93.38 88 VAL A O 1
ATOM 707 N N . TRP A 1 89 ? -7.728 12.281 24.910 1.00 93.31 89 TRP A N 1
ATOM 708 C CA . TRP A 1 89 ? -7.070 11.176 24.219 1.00 93.31 89 TRP A CA 1
ATOM 709 C C . TRP A 1 89 ? -5.582 11.194 24.517 1.00 93.31 89 TRP A C 1
ATOM 711 O O . TRP A 1 89 ? -4.981 12.268 24.596 1.00 93.31 89 TRP A O 1
ATOM 721 N N . ASP A 1 90 ? -5.011 10.009 24.697 1.00 91.50 90 ASP A N 1
ATOM 722 C CA . ASP A 1 90 ? -3.573 9.875 24.852 1.00 91.50 90 ASP A CA 1
ATOM 723 C C . ASP A 1 90 ? -2.822 10.350 23.598 1.00 91.50 90 ASP A C 1
ATOM 725 O O . ASP A 1 90 ? -3.326 10.244 22.475 1.00 91.50 90 ASP A O 1
ATOM 729 N N . ALA A 1 91 ? -1.628 10.913 23.802 1.00 88.94 91 ALA A N 1
ATOM 730 C CA . ALA A 1 91 ? -0.882 11.603 22.752 1.00 88.94 91 ALA A CA 1
ATOM 731 C C . ALA A 1 91 ? -0.536 10.676 21.579 1.00 88.94 91 ALA A C 1
ATOM 733 O O . ALA A 1 91 ? -0.618 11.099 20.426 1.00 88.94 91 ALA A O 1
ATOM 734 N N . ASP A 1 92 ? -0.240 9.412 21.879 1.00 87.94 92 ASP A N 1
ATOM 735 C CA . ASP A 1 92 ? 0.162 8.407 20.894 1.00 87.94 92 ASP A CA 1
ATOM 736 C C . ASP A 1 92 ? -0.993 8.035 19.947 1.00 87.94 92 ASP A C 1
ATOM 738 O O . ASP A 1 92 ? -0.778 7.647 18.803 1.00 87.94 92 ASP A O 1
ATOM 742 N N . CYS A 1 93 ? -2.241 8.221 20.388 1.00 90.06 93 CYS A N 1
ATOM 743 C CA . CYS A 1 93 ? -3.441 7.884 19.619 1.00 90.06 93 CYS A CA 1
ATOM 744 C C . CYS A 1 93 ? -3.940 9.041 18.746 1.00 90.06 93 CYS A C 1
ATOM 746 O O . CYS A 1 93 ? -4.736 8.830 17.829 1.00 90.06 93 CYS A O 1
ATOM 748 N N . LEU A 1 94 ? -3.526 10.278 19.045 1.00 92.06 94 LEU A N 1
ATOM 749 C CA . LEU A 1 94 ? -4.036 11.474 18.373 1.00 92.06 94 LEU A CA 1
ATOM 750 C C . LEU A 1 94 ? -3.827 11.457 16.853 1.00 92.06 94 LEU A C 1
ATOM 752 O O . LEU A 1 94 ? -4.792 11.782 16.156 1.00 92.06 94 LEU A O 1
ATOM 756 N N . PRO A 1 95 ? -2.654 11.061 16.311 1.00 93.12 95 PRO A N 1
ATOM 757 C CA . PRO A 1 95 ? -2.466 11.008 14.863 1.00 93.12 95 PRO A CA 1
ATOM 758 C C . PRO A 1 95 ? -3.471 10.073 14.184 1.00 93.12 95 PRO A C 1
ATOM 760 O O . PRO A 1 95 ? -4.056 10.434 13.165 1.00 93.12 95 PRO A O 1
ATOM 763 N N . PHE A 1 96 ? -3.741 8.911 14.790 1.00 94.25 96 PHE A N 1
ATOM 764 C CA . PHE A 1 96 ? -4.719 7.950 14.282 1.00 94.25 96 PHE A CA 1
ATOM 765 C C . PHE A 1 96 ? -6.143 8.522 14.282 1.00 94.25 96 PHE A C 1
ATOM 767 O O . PHE A 1 96 ? -6.852 8.445 13.281 1.00 94.25 96 PHE A O 1
ATOM 774 N N . ILE A 1 97 ? -6.557 9.148 15.386 1.00 93.75 97 ILE A N 1
ATOM 775 C CA . ILE A 1 97 ? -7.898 9.741 15.512 1.00 93.75 97 ILE A CA 1
ATOM 776 C C . ILE A 1 97 ? -8.099 10.860 14.484 1.00 93.75 97 ILE A C 1
ATOM 778 O O . ILE A 1 97 ? -9.183 10.995 13.922 1.00 93.75 97 ILE A O 1
ATOM 782 N N . GLN A 1 98 ? -7.059 11.656 14.226 1.00 94.31 98 GLN A N 1
ATOM 783 C CA . GLN A 1 98 ? -7.108 12.748 13.255 1.00 94.31 98 GLN A CA 1
ATOM 784 C C . GLN A 1 98 ? -7.236 12.249 11.813 1.00 94.31 98 GLN A C 1
ATOM 786 O O . GLN A 1 98 ? -7.955 12.869 11.033 1.00 94.31 98 GLN A O 1
ATOM 791 N N . ILE A 1 99 ? -6.575 11.140 11.461 1.00 95.38 99 ILE A N 1
ATOM 792 C CA . ILE A 1 99 ? -6.583 10.605 10.092 1.00 95.38 99 ILE A CA 1
ATOM 793 C C . ILE A 1 99 ? -7.748 9.640 9.812 1.00 95.38 99 ILE A C 1
ATOM 795 O O . ILE A 1 99 ? -8.109 9.427 8.652 1.00 95.38 99 ILE A O 1
ATOM 799 N N . ALA A 1 100 ? -8.380 9.074 10.848 1.00 95.69 100 ALA A N 1
ATOM 800 C CA . ALA A 1 100 ? -9.472 8.107 10.707 1.00 95.69 100 ALA A CA 1
ATOM 801 C C . ALA A 1 100 ? -10.638 8.574 9.802 1.00 95.69 100 ALA A C 1
ATOM 803 O O . ALA A 1 100 ? -11.070 7.773 8.968 1.00 95.69 100 ALA A O 1
ATOM 804 N N . PRO A 1 101 ? -11.127 9.835 9.865 1.00 95.06 101 PRO A N 1
ATOM 805 C CA . PRO A 1 101 ? -12.166 10.318 8.952 1.00 95.06 101 PRO A CA 1
ATOM 806 C C . PRO A 1 101 ? -11.751 10.263 7.477 1.00 95.06 101 PRO A C 1
ATOM 808 O O . PRO A 1 101 ? -12.544 9.849 6.631 1.00 95.06 101 PRO A O 1
ATOM 811 N N . SER A 1 102 ? -10.509 10.637 7.167 1.00 95.44 102 SER A N 1
ATOM 812 C CA . SER A 1 102 ? -9.983 10.645 5.798 1.00 95.44 102 SER A CA 1
ATOM 813 C C . SER A 1 102 ? -9.763 9.227 5.277 1.00 95.44 102 SER A C 1
ATOM 815 O O . SER A 1 102 ? -10.104 8.922 4.134 1.00 95.44 102 SER A O 1
ATOM 817 N N . LEU A 1 103 ? -9.295 8.314 6.135 1.00 95.81 103 LEU A N 1
ATOM 818 C CA . LEU A 1 103 ? -9.225 6.889 5.804 1.00 95.81 103 LEU A CA 1
ATOM 819 C C . LEU A 1 103 ? -10.619 6.315 5.525 1.00 95.81 103 LEU A C 1
ATOM 821 O O . LEU A 1 103 ? -10.811 5.678 4.492 1.00 95.81 103 LEU A O 1
ATOM 825 N N . ALA A 1 104 ? -11.613 6.585 6.372 1.00 95.25 104 ALA A N 1
ATOM 826 C CA . ALA A 1 104 ? -12.983 6.127 6.141 1.00 95.25 104 ALA A CA 1
ATOM 827 C C . ALA A 1 104 ? -13.592 6.716 4.853 1.00 95.25 104 ALA A C 1
ATOM 829 O O . ALA A 1 104 ? -14.270 6.005 4.105 1.00 95.25 104 ALA A O 1
ATOM 830 N N . ALA A 1 105 ? -13.311 7.988 4.549 1.00 94.75 105 ALA A N 1
ATOM 831 C CA . ALA A 1 105 ? -13.712 8.618 3.293 1.00 94.75 105 ALA A CA 1
ATOM 832 C C . ALA A 1 105 ? -13.073 7.926 2.076 1.00 94.75 105 ALA A C 1
ATOM 834 O O . ALA A 1 105 ? -13.789 7.597 1.132 1.00 94.75 105 ALA A O 1
ATOM 835 N N . SER A 1 106 ? -11.776 7.596 2.134 1.00 95.69 106 SER A N 1
ATOM 836 C CA . SER A 1 106 ? -11.089 6.876 1.050 1.00 95.69 106 SER A CA 1
ATOM 837 C C . SER A 1 106 ? -11.732 5.515 0.745 1.00 95.69 106 SER A C 1
ATOM 839 O O . SER A 1 106 ? -11.880 5.143 -0.418 1.00 95.69 106 SER A O 1
ATOM 841 N N . ILE A 1 107 ? -12.205 4.792 1.770 1.00 95.38 107 ILE A N 1
ATOM 842 C CA . ILE A 1 107 ? -12.912 3.514 1.590 1.00 95.38 107 ILE A CA 1
ATOM 843 C C . ILE A 1 107 ? -14.243 3.744 0.872 1.00 95.38 107 ILE A C 1
ATOM 845 O O . ILE A 1 107 ? -14.559 3.057 -0.103 1.00 95.38 107 ILE A O 1
ATOM 849 N N . LYS A 1 108 ? -15.011 4.743 1.321 1.00 93.12 108 LYS A N 1
ATOM 850 C CA . LYS A 1 108 ? -16.308 5.101 0.734 1.00 93.12 108 LYS A CA 1
ATOM 851 C C . LYS A 1 108 ? -16.187 5.523 -0.732 1.00 93.12 108 LYS A C 1
ATOM 853 O O . LYS A 1 108 ? -17.018 5.125 -1.550 1.00 93.12 108 LYS A O 1
ATOM 858 N N . ASP A 1 109 ? -15.140 6.272 -1.060 1.00 93.31 109 ASP A N 1
ATOM 859 C CA . ASP A 1 109 ? -14.858 6.756 -2.413 1.00 93.31 109 ASP A CA 1
ATOM 860 C C . ASP A 1 109 ? -14.130 5.711 -3.281 1.00 93.31 109 ASP A C 1
ATOM 862 O O . ASP A 1 109 ? -13.801 5.981 -4.438 1.00 93.31 109 ASP A O 1
ATOM 866 N N . LYS A 1 110 ? -13.923 4.491 -2.757 1.00 91.69 110 LYS A N 1
ATOM 867 C CA . LYS A 1 110 ? -13.214 3.376 -3.409 1.00 91.69 110 LYS A CA 1
ATOM 868 C C . LYS A 1 110 ? -11.774 3.711 -3.818 1.00 91.69 110 LYS A C 1
ATOM 870 O O . LYS A 1 110 ? -11.252 3.171 -4.791 1.00 91.69 110 LYS A O 1
ATOM 875 N N . GLN A 1 111 ? -11.127 4.585 -3.057 1.00 93.25 111 GLN A N 1
ATOM 876 C CA . GLN A 1 111 ? -9.740 5.017 -3.224 1.00 93.25 111 GLN A CA 1
ATOM 877 C C . GLN A 1 111 ? -8.786 4.112 -2.433 1.00 93.25 111 GLN A C 1
ATOM 879 O O . GLN A 1 111 ? -8.035 4.551 -1.562 1.00 93.25 111 GLN A O 1
ATOM 884 N N . PHE A 1 112 ? -8.842 2.817 -2.731 1.00 94.50 112 PHE A N 1
ATOM 885 C CA . PHE A 1 112 ? -7.993 1.804 -2.119 1.00 94.50 112 PHE A CA 1
ATOM 886 C C . PHE A 1 112 ? -7.503 0.807 -3.164 1.00 94.50 112 PHE A C 1
ATOM 888 O O . PHE A 1 112 ? -8.070 0.656 -4.252 1.00 94.50 112 PHE A O 1
ATOM 895 N N . MET A 1 113 ? -6.434 0.100 -2.827 1.00 94.81 113 MET A N 1
ATOM 896 C CA . MET A 1 113 ? -5.823 -0.903 -3.685 1.00 94.81 113 MET A CA 1
ATOM 897 C C . MET A 1 113 ? -5.338 -2.099 -2.867 1.00 94.81 113 MET A C 1
ATOM 899 O O . MET A 1 113 ? -5.158 -1.993 -1.655 1.00 94.81 113 MET A O 1
ATOM 903 N N . PRO A 1 114 ? -5.195 -3.280 -3.483 1.00 94.88 114 PRO A N 1
ATOM 904 C CA . PRO A 1 114 ? -4.604 -4.417 -2.798 1.00 94.88 114 PRO A CA 1
ATOM 905 C C . PRO A 1 114 ? -3.120 -4.126 -2.542 1.00 94.88 114 PRO A C 1
ATOM 907 O O . PRO A 1 114 ? -2.469 -3.483 -3.359 1.00 94.88 114 PRO A O 1
ATOM 910 N N . SER A 1 115 ? -2.583 -4.613 -1.427 1.00 93.75 115 SER A N 1
ATOM 911 C CA . SER A 1 115 ? -1.197 -4.355 -1.044 1.00 93.75 115 SER A CA 1
ATOM 912 C C . SER A 1 115 ? -0.231 -5.357 -1.669 1.00 93.75 115 SER A C 1
ATOM 914 O O . SER A 1 115 ? -0.367 -6.577 -1.508 1.00 93.75 115 SER A O 1
ATOM 916 N N . PHE A 1 116 ? 0.789 -4.848 -2.364 1.00 90.94 116 PHE A N 1
ATOM 917 C CA . PHE A 1 116 ? 1.777 -5.698 -3.031 1.00 90.94 116 PHE A CA 1
ATOM 918 C C . PHE A 1 116 ? 2.679 -6.443 -2.038 1.00 90.94 116 PHE A C 1
ATOM 920 O O . PHE A 1 116 ? 3.026 -7.609 -2.253 1.00 90.94 116 PHE A O 1
ATOM 927 N N . SER A 1 117 ? 3.058 -5.800 -0.929 1.00 89.31 117 SER A N 1
ATOM 928 C CA . SER A 1 117 ? 3.866 -6.423 0.127 1.00 89.31 117 SER A CA 1
ATOM 929 C C . SER A 1 117 ? 3.114 -7.593 0.770 1.00 89.31 117 SER A C 1
ATOM 931 O O . SER A 1 117 ? 3.662 -8.696 0.854 1.00 89.31 117 SER A O 1
ATOM 933 N N . ALA A 1 118 ? 1.838 -7.394 1.114 1.00 90.62 118 ALA A N 1
ATOM 934 C CA . ALA A 1 118 ? 0.971 -8.432 1.663 1.00 90.62 118 ALA A CA 1
ATOM 935 C C . ALA A 1 118 ? 0.759 -9.586 0.671 1.00 90.62 118 ALA A C 1
ATOM 937 O O . ALA A 1 118 ? 0.893 -10.757 1.049 1.00 90.62 118 ALA A O 1
ATOM 938 N N . PHE A 1 119 ? 0.522 -9.264 -0.609 1.00 90.19 119 PHE A N 1
ATOM 939 C CA . PHE A 1 119 ? 0.373 -10.259 -1.669 1.00 90.19 119 PHE A CA 1
ATOM 940 C C . PHE A 1 119 ? 1.610 -11.154 -1.772 1.00 90.19 119 PHE A C 1
ATOM 942 O O . PHE A 1 119 ? 1.478 -12.379 -1.771 1.00 90.19 119 PHE A O 1
ATOM 949 N N . ARG A 1 120 ? 2.823 -10.578 -1.777 1.00 87.00 120 ARG A N 1
ATOM 950 C CA . ARG A 1 120 ? 4.071 -11.363 -1.765 1.00 87.00 120 ARG A CA 1
ATOM 951 C C . ARG A 1 120 ? 4.149 -12.283 -0.545 1.00 87.00 120 ARG A C 1
ATOM 953 O O . ARG A 1 120 ? 4.516 -13.449 -0.689 1.00 87.00 120 ARG A O 1
ATOM 960 N N . ALA A 1 121 ? 3.733 -11.795 0.623 1.00 87.81 121 ALA A N 1
ATOM 961 C CA . ALA A 1 121 ? 3.818 -12.515 1.891 1.00 87.81 121 ALA A CA 1
ATOM 962 C C . ALA A 1 121 ? 2.815 -13.666 2.066 1.00 87.81 121 ALA A C 1
ATOM 964 O O . ALA A 1 121 ? 2.986 -14.475 2.972 1.00 87.81 121 ALA A O 1
ATOM 965 N N . GLY A 1 122 ? 1.763 -13.785 1.251 1.00 87.00 122 GLY A N 1
ATOM 966 C CA . GLY A 1 122 ? 0.723 -14.794 1.522 1.00 87.00 122 GLY A CA 1
ATOM 967 C C . GLY A 1 122 ? -0.681 -14.250 1.581 1.00 87.00 122 GLY A C 1
ATOM 968 O O . GLY A 1 122 ? -1.616 -15.019 1.386 1.00 87.00 122 GLY A O 1
ATOM 969 N N . LYS A 1 123 ? -0.809 -12.963 1.873 1.00 90.00 123 LYS A N 1
ATOM 970 C CA . LYS A 1 123 ? -2.007 -12.375 2.449 1.00 90.00 123 LYS A CA 1
ATOM 971 C C . LYS A 1 123 ? -2.701 -11.488 1.421 1.00 90.00 123 LYS A C 1
ATOM 973 O O . LYS A 1 123 ? -2.066 -10.936 0.529 1.00 90.00 123 LYS A O 1
ATOM 978 N N . LEU A 1 124 ? -4.011 -11.345 1.567 1.00 91.25 124 LEU A N 1
ATOM 979 C CA . LEU A 1 124 ? -4.764 -10.295 0.896 1.00 91.25 124 LEU A CA 1
ATOM 980 C C . LEU A 1 124 ? -5.024 -9.204 1.931 1.00 91.25 124 LEU A C 1
ATOM 982 O O . LEU A 1 124 ? -5.765 -9.436 2.883 1.00 91.25 124 LEU A O 1
ATOM 986 N N . GLN A 1 125 ? -4.384 -8.054 1.752 1.00 94.31 125 GLN A N 1
ATOM 987 C CA . GLN A 1 125 ? -4.647 -6.850 2.533 1.00 94.31 125 GLN A CA 1
ATOM 988 C C . GLN A 1 125 ? -4.887 -5.677 1.593 1.00 94.31 125 GLN A C 1
ATOM 990 O O . GLN A 1 125 ? -4.406 -5.683 0.456 1.00 94.31 125 GLN A O 1
ATOM 995 N N . TRP A 1 126 ? -5.628 -4.692 2.081 1.00 95.50 126 TRP A N 1
ATOM 996 C CA . TRP A 1 126 ? -5.909 -3.450 1.371 1.00 95.50 126 TRP A CA 1
ATOM 997 C C . TRP A 1 126 ? -5.083 -2.305 1.946 1.00 95.50 126 TRP A C 1
ATOM 999 O O . TRP A 1 126 ? -4.854 -2.237 3.152 1.00 95.50 126 TRP A O 1
ATOM 1009 N N . GLU A 1 127 ? -4.662 -1.404 1.073 1.00 94.75 127 GLU A N 1
ATOM 1010 C CA . GLU A 1 127 ? -3.975 -0.161 1.401 1.00 94.75 127 GLU A CA 1
ATOM 1011 C C . GLU A 1 127 ? -4.694 1.015 0.735 1.00 94.75 127 GLU A C 1
ATOM 1013 O O . GLU A 1 127 ? -5.378 0.859 -0.282 1.00 94.75 127 GLU A O 1
ATOM 1018 N N . TRP A 1 128 ? -4.586 2.189 1.345 1.00 94.12 128 TRP A N 1
ATOM 1019 C CA . TRP A 1 128 ? -5.166 3.419 0.818 1.00 94.12 128 TRP A CA 1
ATOM 1020 C C . TRP A 1 128 ? -4.330 3.962 -0.345 1.00 94.12 128 TRP A C 1
ATOM 1022 O O . TRP A 1 128 ? -3.117 3.756 -0.411 1.00 94.12 128 TRP A O 1
ATOM 1032 N N . ASP A 1 129 ? -4.967 4.693 -1.261 1.00 89.56 129 ASP A N 1
ATOM 1033 C CA . ASP A 1 129 ? -4.231 5.429 -2.289 1.00 89.56 129 ASP A CA 1
ATOM 1034 C C . ASP A 1 129 ? -3.603 6.695 -1.687 1.00 89.56 129 ASP A C 1
ATOM 1036 O O . ASP A 1 129 ? -4.296 7.640 -1.308 1.00 89.56 129 ASP A O 1
ATOM 1040 N N . THR A 1 130 ? -2.272 6.726 -1.595 1.00 84.25 130 THR A N 1
ATOM 1041 C CA . THR A 1 130 ? -1.522 7.851 -1.012 1.00 84.25 130 THR A CA 1
ATOM 1042 C C . THR A 1 130 ? -1.730 9.165 -1.765 1.00 84.25 130 THR A C 1
ATOM 1044 O O . THR A 1 130 ? -1.567 10.239 -1.182 1.00 84.25 130 THR A O 1
ATOM 1047 N N . GLN A 1 131 ? -2.143 9.104 -3.037 1.00 82.25 131 GLN A N 1
ATOM 1048 C CA . GLN A 1 131 ? -2.412 10.280 -3.868 1.00 82.25 131 GLN A CA 1
ATOM 1049 C C . GLN A 1 131 ? -3.698 11.016 -3.464 1.00 82.25 131 GLN A C 1
ATOM 1051 O O . GLN A 1 131 ? -3.906 12.154 -3.885 1.00 82.25 131 GLN A O 1
ATOM 1056 N N . CYS A 1 132 ? -4.556 10.392 -2.652 1.00 85.94 132 CYS A N 1
ATOM 1057 C CA . CYS A 1 132 ? -5.832 10.963 -2.226 1.00 85.94 132 CYS A CA 1
ATOM 1058 C C . CYS A 1 132 ? -5.728 11.853 -0.979 1.00 85.94 132 CYS A C 1
ATOM 1060 O O . CYS A 1 132 ? -6.677 12.576 -0.683 1.00 85.94 132 CYS A O 1
ATOM 1062 N N . PHE A 1 133 ? -4.589 11.838 -0.282 1.00 90.25 133 PHE A N 1
ATOM 1063 C CA . PHE A 1 133 ? -4.377 12.586 0.958 1.00 90.25 133 PHE A CA 1
ATOM 1064 C C . PHE A 1 133 ? -3.629 13.895 0.714 1.00 90.25 133 PHE A C 1
ATOM 1066 O O . PHE A 1 133 ? -2.734 13.983 -0.131 1.00 90.25 133 PHE A O 1
ATOM 1073 N N . HIS A 1 134 ? -3.976 14.922 1.484 1.00 90.25 134 HIS A N 1
ATOM 1074 C CA . HIS A 1 134 ? -3.265 16.196 1.486 1.00 90.25 134 HIS A CA 1
ATOM 1075 C C . HIS A 1 134 ? -1.934 16.097 2.249 1.00 90.25 134 HIS A C 1
ATOM 1077 O O . HIS A 1 134 ? -1.691 15.158 3.002 1.00 90.25 134 HIS A O 1
ATOM 1083 N N . SER A 1 135 ? -1.059 17.095 2.097 1.00 88.00 135 SER A N 1
ATOM 1084 C CA . SER A 1 135 ? 0.284 17.068 2.700 1.00 88.00 135 SER A CA 1
ATOM 1085 C C . SER A 1 135 ? 0.279 16.927 4.227 1.00 88.00 135 SER A C 1
ATOM 1087 O O . SER A 1 135 ? 1.164 16.287 4.778 1.00 88.00 135 SER A O 1
ATOM 1089 N N . GLU A 1 136 ? -0.698 17.513 4.924 1.00 90.19 136 GLU A N 1
ATOM 1090 C CA . GLU A 1 136 ? -0.810 17.399 6.389 1.00 90.19 136 GLU A CA 1
ATOM 1091 C C . GLU A 1 136 ? -1.180 15.973 6.824 1.00 90.19 136 GLU A C 1
ATOM 1093 O O . GLU A 1 136 ? -0.617 15.438 7.774 1.00 90.19 136 GLU A O 1
ATOM 1098 N N . GLU A 1 137 ? -2.086 15.336 6.086 1.00 91.50 137 GLU A N 1
ATOM 1099 C CA . GLU A 1 137 ? -2.532 13.962 6.319 1.00 91.50 137 GLU A CA 1
ATOM 1100 C C . GLU A 1 137 ? -1.427 12.949 6.016 1.00 91.50 137 GLU A C 1
ATOM 1102 O O . GLU A 1 137 ? -1.245 11.991 6.763 1.00 91.50 137 GLU A O 1
ATOM 1107 N N . GLN A 1 138 ? -0.645 13.194 4.961 1.00 90.56 138 GLN A N 1
ATOM 1108 C CA . GLN A 1 138 ? 0.525 12.383 4.629 1.00 90.56 138 GLN A CA 1
ATOM 1109 C C . GLN A 1 138 ? 1.550 12.389 5.767 1.00 90.56 138 GLN A C 1
ATOM 1111 O O . GLN A 1 138 ? 2.040 11.331 6.138 1.00 90.56 138 GLN A O 1
ATOM 1116 N N . VAL A 1 139 ? 1.797 13.541 6.402 1.00 92.19 139 VAL A N 1
ATOM 1117 C CA . VAL A 1 139 ? 2.702 13.621 7.564 1.00 92.19 139 VAL A CA 1
ATOM 1118 C C . VAL A 1 139 ? 2.194 12.780 8.742 1.00 92.19 139 VAL A C 1
ATOM 1120 O O . VAL A 1 139 ? 2.993 12.133 9.418 1.00 92.19 139 VAL A O 1
ATOM 1123 N N . LEU A 1 140 ? 0.879 12.759 8.993 1.00 92.00 140 LEU A N 1
ATOM 1124 C CA . LEU A 1 140 ? 0.290 11.918 10.043 1.00 92.00 140 LEU A CA 1
ATOM 1125 C C . LEU A 1 140 ? 0.419 10.426 9.716 1.00 92.00 140 LEU A C 1
ATOM 1127 O O . LEU A 1 140 ? 0.781 9.638 10.590 1.00 92.00 140 LEU A O 1
ATOM 1131 N N . LEU A 1 141 ? 0.151 10.042 8.466 1.00 92.38 141 LEU A N 1
ATOM 1132 C CA . LEU A 1 141 ? 0.303 8.665 7.996 1.00 92.38 141 LEU A CA 1
ATOM 1133 C C . LEU A 1 141 ? 1.756 8.200 8.080 1.00 92.38 141 LEU A C 1
ATOM 1135 O O . LEU A 1 141 ? 2.004 7.107 8.579 1.00 92.38 141 LEU A O 1
ATOM 1139 N N . ASP A 1 142 ? 2.704 9.034 7.659 1.00 91.25 142 ASP A N 1
ATOM 1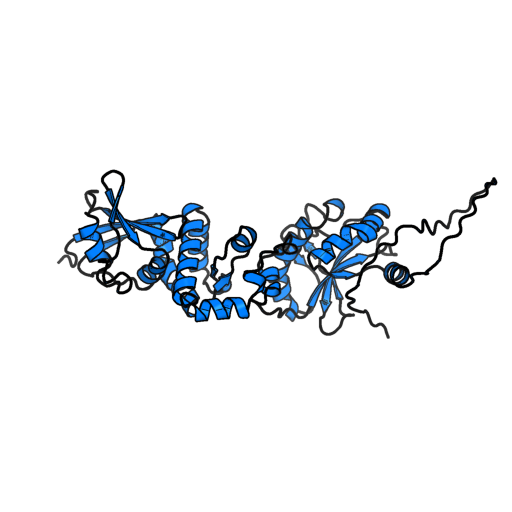140 C CA . ASP A 1 142 ? 4.135 8.740 7.727 1.00 91.25 142 ASP A CA 1
ATOM 1141 C C . ASP A 1 142 ? 4.592 8.565 9.180 1.00 91.25 142 ASP A C 1
ATOM 1143 O O . ASP A 1 142 ? 5.347 7.640 9.487 1.00 91.25 142 ASP A O 1
ATOM 1147 N N . ALA A 1 143 ? 4.104 9.405 10.099 1.00 90.75 143 ALA A N 1
ATOM 1148 C CA . ALA A 1 143 ? 4.395 9.276 11.525 1.00 90.75 143 ALA A CA 1
ATOM 1149 C C . ALA A 1 143 ? 3.865 7.954 12.107 1.00 90.75 143 ALA A C 1
ATOM 1151 O O . ALA A 1 143 ? 4.603 7.266 12.809 1.00 90.75 143 ALA A O 1
ATOM 1152 N N . LEU A 1 144 ? 2.626 7.570 11.777 1.00 90.94 144 LEU A N 1
ATOM 1153 C CA . LEU A 1 144 ? 2.037 6.293 12.203 1.00 90.94 144 LEU A CA 1
ATOM 1154 C C . LEU A 1 144 ? 2.755 5.090 11.582 1.00 90.94 144 LEU A C 1
ATOM 1156 O O . LEU A 1 144 ? 3.004 4.106 12.265 1.00 90.94 144 LEU A O 1
ATOM 1160 N N . CYS A 1 145 ? 3.116 5.168 10.300 1.00 89.75 145 CYS A N 1
ATOM 1161 C CA . CYS A 1 145 ? 3.792 4.081 9.590 1.00 89.75 145 CYS A CA 1
ATOM 1162 C C . CYS A 1 145 ? 5.274 3.941 9.964 1.00 89.75 145 CYS A C 1
ATOM 1164 O O . CYS A 1 145 ? 5.886 2.928 9.631 1.00 89.75 145 CYS A O 1
ATOM 1166 N N . SER A 1 146 ? 5.861 4.941 10.628 1.00 90.31 146 SER A N 1
ATOM 1167 C CA . SER A 1 146 ? 7.239 4.878 11.130 1.00 90.31 146 SER A CA 1
ATOM 1168 C C . SER A 1 146 ? 7.370 4.008 12.386 1.00 90.31 146 SER A C 1
ATOM 1170 O O . SER A 1 146 ? 8.465 3.527 12.677 1.00 90.31 146 SER A O 1
ATOM 1172 N N . ASP A 1 147 ? 6.279 3.812 13.130 1.00 90.69 147 ASP A N 1
ATOM 1173 C CA . ASP A 1 147 ? 6.201 2.883 14.257 1.00 90.69 147 ASP A CA 1
ATOM 1174 C C . ASP A 1 147 ? 5.653 1.536 13.765 1.00 90.69 147 ASP A C 1
ATOM 1176 O O . ASP A 1 147 ? 4.576 1.469 13.180 1.00 90.69 147 ASP A O 1
ATOM 1180 N N . GLU A 1 148 ? 6.398 0.453 13.992 1.00 89.38 148 GLU A N 1
ATOM 1181 C CA . GLU A 1 148 ? 6.063 -0.892 13.504 1.00 89.38 148 GLU A CA 1
ATOM 1182 C C . GLU A 1 148 ? 4.711 -1.397 14.037 1.00 89.38 148 GLU A C 1
ATOM 1184 O O . GLU A 1 148 ? 3.935 -1.989 13.287 1.00 89.38 148 GLU A O 1
ATOM 1189 N N . ILE A 1 149 ? 4.387 -1.103 15.302 1.00 88.81 149 ILE A N 1
ATOM 1190 C CA . ILE A 1 149 ? 3.145 -1.558 15.942 1.00 88.81 149 ILE A CA 1
ATOM 1191 C C . ILE A 1 149 ? 1.951 -0.834 15.318 1.00 88.81 149 ILE A C 1
ATOM 1193 O O . ILE A 1 149 ? 0.948 -1.457 14.954 1.00 88.81 149 ILE A O 1
ATOM 1197 N N . TRP A 1 150 ? 2.065 0.487 15.163 1.00 92.25 150 TRP A N 1
ATOM 1198 C CA . TRP A 1 150 ? 1.026 1.287 14.521 1.00 92.25 150 TRP A CA 1
ATOM 1199 C C . TRP A 1 150 ? 0.893 0.963 13.040 1.00 92.25 150 TRP A C 1
ATOM 1201 O O . TRP A 1 150 ? -0.232 0.889 12.556 1.00 92.25 150 TRP A O 1
ATOM 1211 N N . HIS A 1 151 ? 1.997 0.725 12.334 1.00 92.19 151 HIS A N 1
ATOM 1212 C CA . HIS A 1 151 ? 1.989 0.344 10.928 1.00 92.19 151 HIS A CA 1
ATOM 1213 C C . HIS A 1 151 ? 1.169 -0.932 10.701 1.00 92.19 151 HIS A C 1
ATOM 1215 O O . HIS A 1 151 ? 0.207 -0.919 9.928 1.00 92.19 151 HIS A O 1
ATOM 1221 N N . GLU A 1 152 ? 1.496 -2.022 11.401 1.00 92.38 152 GLU A N 1
ATOM 1222 C CA . GLU A 1 152 ? 0.787 -3.294 11.238 1.00 92.38 152 GLU A CA 1
ATOM 1223 C C . GLU A 1 152 ? -0.690 -3.176 11.623 1.00 92.38 152 GLU A C 1
ATOM 1225 O O . GLU A 1 152 ? -1.570 -3.569 10.848 1.00 92.38 152 GLU A O 1
ATOM 1230 N N . GLY A 1 153 ? -0.971 -2.574 12.783 1.00 94.25 153 GLY A N 1
ATOM 1231 C CA . GLY A 1 153 ? -2.333 -2.390 13.265 1.00 94.25 153 GLY A CA 1
ATOM 1232 C C . GLY A 1 153 ? -3.173 -1.506 12.345 1.00 94.25 153 GLY A C 1
ATOM 1233 O O . GLY A 1 153 ? -4.320 -1.844 12.053 1.00 94.25 153 GLY A O 1
ATOM 1234 N N . LEU A 1 154 ? -2.614 -0.414 11.820 1.00 95.31 154 LEU A N 1
ATOM 1235 C CA . LEU A 1 154 ? -3.300 0.497 10.902 1.00 95.31 154 LEU A CA 1
ATOM 1236 C C . LEU A 1 154 ? -3.656 -0.196 9.584 1.00 95.31 154 LEU A C 1
ATOM 1238 O O . LEU A 1 154 ? -4.802 -0.110 9.140 1.00 95.31 154 LEU A O 1
ATOM 1242 N N . HIS A 1 155 ? -2.710 -0.920 8.978 1.00 95.00 155 HIS A N 1
ATOM 1243 C CA . HIS A 1 155 ? -2.963 -1.671 7.747 1.00 95.00 155 HIS A CA 1
ATOM 1244 C C . HIS A 1 155 ? -3.997 -2.783 7.953 1.00 95.00 155 HIS A C 1
ATOM 1246 O O . HIS A 1 155 ? -4.878 -2.971 7.110 1.00 95.00 155 HIS A O 1
ATOM 1252 N N . ALA A 1 156 ? -3.932 -3.503 9.075 1.00 95.75 156 ALA A N 1
ATOM 1253 C CA . ALA A 1 156 ? -4.909 -4.535 9.400 1.00 95.75 156 ALA A CA 1
ATOM 1254 C C . ALA A 1 156 ? -6.311 -3.942 9.616 1.00 95.75 156 ALA A C 1
ATOM 1256 O O . ALA A 1 156 ? -7.274 -4.424 9.018 1.00 95.75 156 ALA A O 1
ATOM 1257 N N . THR A 1 157 ? -6.406 -2.839 10.365 1.00 96.81 157 THR A N 1
ATOM 1258 C CA . THR A 1 157 ? -7.658 -2.103 10.602 1.00 96.81 157 THR A CA 1
ATOM 1259 C C . THR A 1 157 ? -8.267 -1.604 9.293 1.00 96.81 157 THR A C 1
ATOM 1261 O O . THR A 1 157 ? -9.443 -1.834 9.012 1.00 96.81 157 THR A O 1
ATOM 1264 N N . TYR A 1 158 ? -7.459 -0.955 8.449 1.00 97.06 158 TYR A N 1
ATOM 1265 C CA . TYR A 1 158 ? -7.903 -0.454 7.151 1.00 97.06 158 TYR A CA 1
ATOM 1266 C C . TYR A 1 158 ? -8.396 -1.587 6.253 1.00 97.06 158 TYR A C 1
ATOM 1268 O O . TYR A 1 158 ? -9.481 -1.514 5.676 1.00 97.06 158 TYR A O 1
ATOM 1276 N N . SER A 1 159 ? -7.638 -2.680 6.190 1.00 96.75 159 SER A N 1
ATOM 1277 C CA . SER A 1 159 ? -8.011 -3.855 5.413 1.00 96.75 159 SER A CA 1
ATOM 1278 C C . SER A 1 159 ? -9.304 -4.508 5.909 1.00 96.75 159 SER A C 1
ATOM 1280 O O . SER A 1 159 ? -10.118 -4.930 5.082 1.00 96.75 159 SER A O 1
ATOM 1282 N N . ALA A 1 160 ? -9.514 -4.593 7.225 1.00 96.50 160 ALA A N 1
ATOM 1283 C CA . ALA A 1 160 ? -10.742 -5.119 7.813 1.00 96.50 160 ALA A CA 1
ATOM 1284 C C . ALA A 1 160 ? -11.946 -4.226 7.479 1.00 96.50 160 ALA A C 1
ATOM 1286 O O . ALA A 1 160 ? -12.977 -4.730 7.033 1.00 96.50 160 ALA A O 1
ATOM 1287 N N . ALA A 1 161 ? -11.794 -2.904 7.585 1.00 96.31 161 ALA A N 1
ATOM 1288 C CA . ALA A 1 161 ? -12.839 -1.943 7.240 1.00 96.31 161 ALA A CA 1
ATOM 1289 C C . ALA A 1 161 ? -13.205 -1.973 5.743 1.00 96.31 161 ALA A C 1
ATOM 1291 O O . ALA A 1 161 ? -14.392 -1.947 5.402 1.00 96.31 161 ALA A O 1
ATOM 1292 N N . VAL A 1 162 ? -12.217 -2.090 4.841 1.00 96.19 162 VAL A N 1
ATOM 1293 C CA . VAL A 1 162 ? -12.457 -2.286 3.396 1.00 96.19 162 VAL A CA 1
ATOM 1294 C C . VAL A 1 162 ? -13.194 -3.596 3.151 1.00 96.19 162 VAL A C 1
ATOM 1296 O O . VAL A 1 162 ? -14.166 -3.624 2.394 1.00 96.19 162 VAL A O 1
ATOM 1299 N N . HIS A 1 163 ? -12.759 -4.687 3.789 1.00 94.00 163 HIS A N 1
ATOM 1300 C CA . HIS A 1 163 ? -13.426 -5.974 3.646 1.00 94.00 163 HIS A CA 1
ATOM 1301 C C . HIS A 1 163 ? -14.883 -5.883 4.101 1.00 94.00 163 HIS A C 1
ATOM 1303 O O . HIS A 1 163 ? -15.759 -6.191 3.305 1.00 94.00 163 HIS A O 1
ATOM 1309 N N . ASN A 1 164 ? -15.150 -5.376 5.305 1.00 93.94 164 ASN A N 1
ATOM 1310 C CA . ASN A 1 164 ? -16.501 -5.228 5.846 1.00 93.94 164 ASN A CA 1
ATOM 1311 C C . ASN A 1 164 ? -17.394 -4.350 4.948 1.00 93.94 164 ASN A C 1
ATOM 1313 O O . ASN A 1 164 ? -18.493 -4.751 4.571 1.00 93.94 164 ASN A O 1
ATOM 1317 N N . SER A 1 165 ? -16.885 -3.190 4.519 1.00 92.12 165 SER A N 1
ATOM 1318 C CA . SER A 1 165 ? -17.670 -2.194 3.775 1.00 92.12 165 SER A CA 1
ATOM 1319 C C . SER A 1 165 ? -17.900 -2.551 2.304 1.00 92.12 165 SER A C 1
ATOM 1321 O O . SER A 1 165 ? -18.929 -2.188 1.736 1.00 92.12 165 SER A O 1
ATOM 1323 N N . CYS A 1 166 ? -16.934 -3.202 1.646 1.00 91.06 166 CYS A N 1
ATOM 1324 C CA . CYS A 1 166 ? -16.961 -3.424 0.194 1.00 91.06 166 CYS A CA 1
ATOM 1325 C C . CYS A 1 166 ? -17.083 -4.893 -0.215 1.00 91.06 166 CYS A C 1
ATOM 1327 O O . CYS A 1 166 ? -17.616 -5.166 -1.288 1.00 91.06 166 CYS A O 1
ATOM 1329 N N . TYR A 1 167 ? -16.597 -5.830 0.601 1.00 91.81 167 TYR A N 1
ATOM 1330 C CA . TYR A 1 167 ? -16.454 -7.244 0.232 1.00 91.81 167 TYR A CA 1
ATOM 1331 C C . TYR A 1 167 ? -16.969 -8.220 1.301 1.00 91.81 167 TYR A C 1
ATOM 1333 O O . TYR A 1 167 ? -16.645 -9.405 1.244 1.00 91.81 167 TYR A O 1
ATOM 1341 N N . GLY A 1 168 ? -17.760 -7.737 2.265 1.00 86.81 168 GLY A N 1
ATOM 1342 C CA . GLY A 1 168 ? -18.263 -8.535 3.385 1.00 86.81 168 GLY A CA 1
ATOM 1343 C C . GLY A 1 168 ? -19.395 -9.479 2.980 1.00 86.81 168 GLY A C 1
ATOM 1344 O O . GLY A 1 168 ? -19.659 -10.465 3.666 1.00 86.81 168 GLY A O 1
ATOM 1345 N N . SER A 1 169 ? -20.050 -9.220 1.842 1.00 91.12 169 SER A N 1
ATOM 1346 C CA . SER A 1 169 ? -21.036 -10.133 1.266 1.00 91.12 169 SER A CA 1
ATOM 1347 C C . SER A 1 169 ? -20.374 -11.188 0.377 1.00 91.12 169 SER A C 1
ATOM 1349 O O . SER A 1 169 ? -19.389 -10.930 -0.319 1.00 91.12 169 SER A O 1
ATOM 1351 N N . GLU A 1 170 ? -20.958 -12.388 0.353 1.00 89.44 170 GLU A N 1
ATOM 1352 C CA . GLU A 1 170 ? -20.489 -13.483 -0.504 1.00 89.44 170 GLU A CA 1
ATOM 1353 C C . GLU A 1 170 ? -20.502 -13.090 -1.990 1.00 89.44 170 GLU A C 1
ATOM 1355 O O . GLU A 1 170 ? -19.572 -13.413 -2.728 1.00 89.44 170 GLU A O 1
ATOM 1360 N N . GLU A 1 171 ? -21.516 -12.328 -2.405 1.00 89.88 171 GLU A N 1
ATOM 1361 C CA . GLU A 1 171 ? -21.678 -11.811 -3.767 1.00 89.88 171 GLU A CA 1
ATOM 1362 C C . GLU A 1 171 ? -20.540 -10.859 -4.153 1.00 89.88 171 GLU A C 1
ATOM 1364 O O . GLU A 1 171 ? -19.865 -11.087 -5.156 1.00 89.88 171 GLU A O 1
ATOM 1369 N N . ALA A 1 172 ? -20.253 -9.847 -3.326 1.00 88.62 172 ALA A N 1
ATOM 1370 C CA . ALA A 1 172 ? -19.184 -8.889 -3.602 1.00 88.62 172 ALA A CA 1
ATOM 1371 C C . ALA A 1 172 ? -17.801 -9.562 -3.590 1.00 88.62 172 ALA A C 1
ATOM 1373 O O . ALA A 1 172 ? -16.943 -9.268 -4.425 1.00 88.62 172 ALA A O 1
ATOM 1374 N N . ALA A 1 173 ? -17.588 -10.521 -2.686 1.00 88.56 173 ALA A N 1
ATOM 1375 C CA . ALA A 1 173 ? -16.368 -11.317 -2.661 1.00 88.56 173 ALA A CA 1
ATOM 1376 C C . ALA A 1 173 ? -16.237 -12.236 -3.893 1.00 88.56 173 ALA A C 1
ATOM 1378 O O . ALA A 1 173 ? -15.122 -12.516 -4.345 1.00 88.56 173 ALA A O 1
ATOM 1379 N N . ALA A 1 174 ? -17.342 -12.753 -4.436 1.00 86.75 174 ALA A N 1
ATOM 1380 C CA . ALA A 1 174 ? -17.341 -13.547 -5.664 1.00 86.75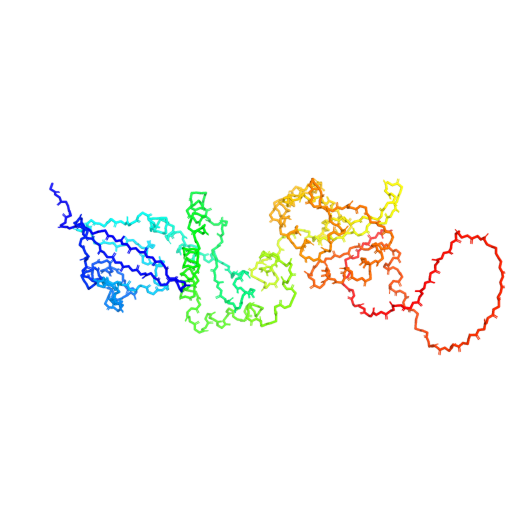 174 ALA A CA 1
ATOM 1381 C C . ALA A 1 174 ? -17.064 -12.680 -6.901 1.00 86.75 174 ALA A C 1
ATOM 1383 O O . ALA A 1 174 ? -16.262 -13.074 -7.751 1.00 86.75 174 ALA A O 1
ATOM 1384 N N . ASP A 1 175 ? -17.659 -11.488 -6.969 1.00 87.75 175 ASP A N 1
ATOM 1385 C CA . ASP A 1 175 ? -17.410 -10.514 -8.032 1.00 87.75 175 ASP A CA 1
ATOM 1386 C C . ASP A 1 175 ? -15.937 -10.085 -8.061 1.00 87.75 175 ASP A C 1
ATOM 1388 O O . ASP A 1 175 ? -15.307 -10.161 -9.116 1.00 87.75 175 ASP A O 1
ATOM 1392 N N . LEU A 1 176 ? -15.338 -9.785 -6.901 1.00 90.44 176 LEU A N 1
ATOM 1393 C CA . LEU A 1 176 ? -13.909 -9.474 -6.785 1.00 90.44 176 LEU A CA 1
ATOM 1394 C C . LEU A 1 176 ? -13.019 -10.595 -7.353 1.00 90.44 176 LEU A C 1
ATOM 1396 O O . LEU A 1 176 ? -12.071 -10.330 -8.092 1.00 90.44 176 LEU A O 1
ATOM 1400 N N . ARG A 1 177 ? -13.330 -11.863 -7.045 1.00 89.00 177 ARG A N 1
ATOM 1401 C CA . ARG A 1 177 ? -12.588 -13.024 -7.575 1.00 89.00 177 ARG A CA 1
ATOM 1402 C C . ARG A 1 177 ? -12.754 -13.196 -9.081 1.00 89.00 177 ARG A C 1
ATOM 1404 O O . ARG A 1 177 ? -11.829 -13.667 -9.739 1.00 89.00 177 ARG A O 1
ATOM 1411 N N . ARG A 1 178 ? -13.926 -12.851 -9.619 1.00 84.56 178 ARG A N 1
ATOM 1412 C CA . ARG A 1 178 ? -14.211 -12.917 -11.057 1.00 84.56 178 ARG A CA 1
ATOM 1413 C C . ARG A 1 178 ? -13.473 -11.821 -11.821 1.00 84.56 178 ARG A C 1
ATOM 1415 O O . ARG A 1 178 ? -12.951 -12.096 -12.897 1.00 84.56 178 ARG A O 1
ATOM 1422 N N . GLU A 1 179 ? -13.453 -10.605 -11.286 1.00 84.19 179 GLU A N 1
ATOM 1423 C CA . GLU A 1 179 ? -12.843 -9.435 -11.926 1.00 84.19 179 GLU A CA 1
ATOM 1424 C C . GLU A 1 179 ? -11.316 -9.455 -11.829 1.00 84.19 179 GLU A C 1
ATOM 1426 O O . GLU A 1 179 ? -10.635 -9.166 -12.812 1.00 84.19 179 GLU A O 1
ATOM 1431 N N . PHE A 1 180 ? -10.774 -9.889 -10.687 1.00 88.00 180 PHE A N 1
ATOM 1432 C CA . PHE A 1 180 ? -9.334 -9.895 -10.418 1.00 88.00 180 PHE A CA 1
ATOM 1433 C C . PHE A 1 180 ? -8.835 -11.288 -9.999 1.00 88.00 180 PHE A C 1
ATOM 1435 O O . PHE A 1 180 ? -8.320 -11.467 -8.893 1.00 88.00 180 PHE A O 1
ATOM 1442 N N . PRO A 1 181 ? -8.925 -12.310 -10.872 1.00 86.06 181 PRO A N 1
ATOM 1443 C CA . PRO A 1 181 ? -8.549 -13.682 -10.523 1.00 86.06 181 PRO A CA 1
ATOM 1444 C C . PRO A 1 181 ? -7.069 -13.819 -10.134 1.00 86.06 181 PRO A C 1
ATOM 1446 O O . PRO A 1 181 ? -6.714 -14.676 -9.324 1.00 86.06 181 PRO A O 1
ATOM 1449 N N . LEU A 1 182 ? -6.198 -12.955 -10.671 1.00 85.69 182 LEU A N 1
ATOM 1450 C CA . LEU A 1 182 ? -4.762 -12.964 -10.383 1.00 85.69 182 LEU A CA 1
ATOM 1451 C C . LEU A 1 182 ? -4.440 -12.592 -8.926 1.00 85.69 182 LEU A C 1
ATOM 1453 O O . LEU A 1 182 ? -3.450 -13.097 -8.399 1.00 85.69 182 LEU A O 1
ATOM 1457 N N . LEU A 1 183 ? -5.300 -11.825 -8.240 1.00 86.06 183 LEU A N 1
ATOM 1458 C CA . LEU A 1 183 ? -5.150 -11.534 -6.804 1.00 86.06 183 LEU A CA 1
ATOM 1459 C C . LEU A 1 183 ? -5.223 -12.785 -5.927 1.00 86.06 183 LEU A C 1
ATOM 1461 O O . LEU A 1 183 ? -4.616 -12.840 -4.862 1.00 86.06 183 LEU A O 1
ATOM 1465 N N . PHE A 1 184 ? -5.950 -13.799 -6.389 1.00 85.19 184 PHE A N 1
ATOM 1466 C CA . PHE A 1 184 ? -6.172 -15.051 -5.666 1.00 85.19 184 PHE A CA 1
ATOM 1467 C C . PHE A 1 184 ? -5.303 -16.190 -6.198 1.00 85.19 184 PHE A C 1
ATOM 1469 O O . PHE A 1 184 ? -5.401 -17.327 -5.732 1.00 85.19 184 PHE A O 1
ATOM 1476 N N . SER A 1 185 ? -4.456 -15.909 -7.189 1.00 77.12 185 SER A N 1
ATOM 1477 C CA . SER A 1 185 ? -3.580 -16.915 -7.764 1.00 77.12 185 SER A CA 1
ATOM 1478 C C . SER A 1 185 ? -2.466 -17.271 -6.774 1.00 77.12 185 SER A C 1
ATOM 1480 O O . SER A 1 185 ? -1.737 -16.418 -6.273 1.00 77.12 185 SER A O 1
ATOM 1482 N N . GLY A 1 186 ? -2.322 -18.567 -6.481 1.00 66.69 186 GLY A N 1
ATOM 1483 C CA . GLY A 1 186 ? -1.203 -19.065 -5.674 1.00 66.69 186 GLY A CA 1
ATOM 1484 C C . GLY A 1 186 ? 0.134 -19.019 -6.419 1.00 66.69 186 GLY A C 1
ATOM 1485 O O . GLY A 1 186 ? 1.186 -19.180 -5.805 1.00 66.69 186 GLY A O 1
ATOM 1486 N N . ASN A 1 187 ? 0.104 -18.800 -7.739 1.00 65.56 187 ASN A N 1
ATOM 1487 C CA . ASN A 1 187 ? 1.300 -18.736 -8.558 1.00 65.56 187 ASN A CA 1
ATOM 1488 C C . ASN A 1 187 ? 1.864 -17.312 -8.587 1.00 65.56 187 ASN A C 1
ATOM 1490 O O . ASN A 1 187 ? 1.464 -16.489 -9.405 1.00 65.56 187 ASN A O 1
ATOM 1494 N N . ARG A 1 188 ? 2.806 -17.041 -7.684 1.00 69.56 188 ARG A N 1
ATOM 1495 C CA . ARG A 1 188 ? 3.479 -15.738 -7.544 1.00 69.56 188 ARG A CA 1
ATOM 1496 C C . ARG A 1 188 ? 4.810 -15.667 -8.289 1.00 69.56 188 ARG A C 1
ATOM 1498 O O . ARG A 1 188 ? 5.602 -14.759 -8.070 1.00 69.56 188 ARG A O 1
ATOM 1505 N N . THR A 1 189 ? 5.088 -16.630 -9.161 1.00 59.94 189 THR A N 1
ATOM 1506 C CA . THR A 1 189 ? 6.259 -16.573 -10.036 1.00 59.94 189 THR A CA 1
ATOM 1507 C C . THR A 1 189 ? 6.084 -15.436 -11.042 1.00 59.94 189 THR A C 1
ATOM 1509 O O . THR A 1 189 ? 5.025 -15.338 -11.661 1.00 59.94 189 THR A O 1
ATOM 1512 N N . GLY A 1 190 ? 7.105 -14.599 -11.224 1.00 62.62 190 GLY A N 1
ATOM 1513 C CA . GLY A 1 190 ? 7.078 -13.494 -12.192 1.00 62.62 190 GLY A CA 1
ATOM 1514 C C . GLY A 1 190 ? 6.683 -12.128 -11.623 1.00 62.62 190 GLY A C 1
ATOM 1515 O O . GLY A 1 190 ? 6.777 -11.150 -12.347 1.00 62.62 190 GLY A O 1
ATOM 1516 N N . VAL A 1 191 ? 6.311 -12.022 -10.338 1.00 69.06 191 VAL A N 1
ATOM 1517 C CA . VAL A 1 191 ? 6.272 -10.718 -9.630 1.00 69.06 191 VAL A CA 1
ATOM 1518 C C . VAL A 1 191 ? 7.610 -10.355 -8.975 1.00 69.06 191 VAL A C 1
ATOM 1520 O O . VAL A 1 191 ? 7.755 -9.273 -8.406 1.00 69.06 191 VAL A O 1
ATOM 1523 N N . GLU A 1 192 ? 8.605 -11.241 -9.043 1.00 67.31 192 GLU A N 1
ATOM 1524 C CA . GLU A 1 192 ? 9.959 -10.956 -8.566 1.00 67.31 192 GLU A CA 1
ATOM 1525 C C . GLU A 1 192 ? 10.579 -9.826 -9.396 1.00 67.31 192 GLU A C 1
ATOM 1527 O O . GLU A 1 192 ? 10.645 -9.897 -10.621 1.00 67.31 192 GLU A O 1
ATOM 1532 N N . GLY A 1 193 ? 10.992 -8.752 -8.720 1.00 67.56 193 GLY A N 1
ATOM 1533 C CA . GLY A 1 193 ? 11.503 -7.548 -9.373 1.00 67.56 193 GLY A CA 1
ATOM 1534 C C . GLY A 1 193 ? 10.426 -6.608 -9.923 1.00 67.56 193 GLY A C 1
ATOM 1535 O O . GLY A 1 193 ? 10.787 -5.583 -10.486 1.00 67.56 193 GLY A O 1
ATOM 1536 N N . MET A 1 194 ? 9.127 -6.882 -9.766 1.00 77.12 194 MET A N 1
ATOM 1537 C CA . MET A 1 194 ? 8.095 -5.876 -10.052 1.00 77.12 194 MET A CA 1
ATOM 1538 C C . MET A 1 194 ? 7.975 -4.877 -8.899 1.00 77.12 194 MET A C 1
ATOM 1540 O O . MET A 1 194 ? 8.119 -5.242 -7.732 1.00 77.12 194 MET A O 1
ATOM 1544 N N . ASP A 1 195 ? 7.672 -3.623 -9.225 1.00 81.69 195 ASP A N 1
ATOM 1545 C CA . ASP A 1 195 ? 7.185 -2.647 -8.252 1.00 81.69 195 ASP A CA 1
ATOM 1546 C C . ASP A 1 195 ? 5.663 -2.799 -8.033 1.00 81.69 195 ASP A C 1
ATOM 1548 O O . ASP A 1 195 ? 4.956 -3.425 -8.833 1.00 81.69 195 ASP A O 1
ATOM 1552 N N . ALA A 1 196 ? 5.146 -2.205 -6.952 1.00 84.62 196 ALA A N 1
ATOM 1553 C CA . ALA A 1 196 ? 3.733 -2.307 -6.581 1.00 84.62 196 ALA A CA 1
ATOM 1554 C C . ALA A 1 196 ? 2.783 -1.791 -7.676 1.00 84.62 196 ALA A C 1
ATOM 1556 O O . ALA A 1 196 ? 1.752 -2.404 -7.945 1.00 84.62 196 ALA A O 1
ATOM 1557 N N . ARG A 1 197 ? 3.134 -0.706 -8.372 1.00 82.62 197 ARG A N 1
ATOM 1558 C CA . ARG A 1 197 ? 2.291 -0.122 -9.423 1.00 82.62 197 ARG A CA 1
ATOM 1559 C C . ARG A 1 197 ? 2.242 -1.015 -10.659 1.00 82.62 197 ARG A C 1
ATOM 1561 O O . ARG A 1 197 ? 1.164 -1.245 -11.209 1.00 82.62 197 ARG A O 1
ATOM 1568 N N . SER A 1 198 ? 3.396 -1.499 -11.106 1.00 80.00 198 SER A N 1
ATOM 1569 C CA . SER A 1 198 ? 3.511 -2.425 -12.233 1.00 80.00 198 SER A CA 1
ATOM 1570 C C . SER A 1 198 ? 2.701 -3.694 -11.966 1.00 80.00 198 SER A C 1
ATOM 1572 O O . SER A 1 198 ? 1.985 -4.165 -12.851 1.00 80.00 198 SER A O 1
ATOM 1574 N N . TRP A 1 199 ? 2.717 -4.183 -10.724 1.00 87.44 199 TRP A N 1
ATOM 1575 C CA . TRP A 1 199 ? 1.859 -5.281 -10.298 1.00 87.44 199 TRP A CA 1
ATOM 1576 C C . TRP A 1 199 ? 0.364 -4.931 -10.351 1.00 87.44 199 TRP A C 1
ATOM 1578 O O . TRP A 1 199 ? -0.391 -5.705 -10.936 1.00 87.44 199 TRP A O 1
ATOM 1588 N N . LEU A 1 200 ? -0.070 -3.765 -9.849 1.00 89.19 200 LEU A N 1
ATOM 1589 C CA . LEU A 1 200 ? -1.476 -3.321 -9.930 1.00 89.19 200 LEU A CA 1
ATOM 1590 C C . LEU A 1 200 ? -1.997 -3.264 -11.373 1.00 89.19 200 LEU A C 1
ATOM 1592 O O . LEU A 1 200 ? -3.158 -3.580 -11.628 1.00 89.19 200 LEU A O 1
ATOM 1596 N N . ILE A 1 201 ? -1.141 -2.887 -12.324 1.00 85.56 201 ILE A N 1
ATOM 1597 C CA . ILE A 1 201 ? -1.457 -2.941 -13.755 1.00 85.56 201 ILE A CA 1
ATOM 1598 C C . ILE A 1 201 ? -1.561 -4.392 -14.236 1.00 85.56 201 ILE A C 1
ATOM 1600 O O . ILE A 1 201 ? -2.520 -4.749 -14.918 1.00 85.56 201 ILE A O 1
ATOM 1604 N N . ALA A 1 202 ? -0.595 -5.241 -13.876 1.00 82.06 202 ALA A N 1
ATOM 1605 C CA . ALA A 1 202 ? -0.540 -6.635 -14.311 1.00 82.06 202 ALA A CA 1
ATOM 1606 C C . ALA A 1 202 ? -1.747 -7.462 -13.836 1.00 82.06 202 ALA A C 1
ATOM 1608 O O . ALA A 1 202 ? -2.243 -8.305 -14.582 1.00 82.06 202 ALA A O 1
ATOM 1609 N N . ILE A 1 203 ? -2.252 -7.200 -12.626 1.00 85.69 203 ILE A N 1
ATOM 1610 C CA . ILE A 1 203 ? -3.467 -7.846 -12.102 1.00 85.69 203 ILE A CA 1
ATOM 1611 C C . ILE A 1 203 ? -4.765 -7.226 -12.639 1.00 85.69 203 ILE A C 1
ATOM 1613 O O . ILE A 1 203 ? -5.841 -7.738 -12.341 1.00 85.69 203 ILE A O 1
ATOM 1617 N N . GLY A 1 204 ? -4.676 -6.132 -13.402 1.00 82.62 204 GLY A N 1
ATOM 1618 C CA . GLY A 1 204 ? -5.815 -5.414 -13.973 1.00 82.62 204 GLY A CA 1
ATOM 1619 C C . GLY A 1 204 ? -6.483 -4.398 -13.042 1.00 82.62 204 GLY A C 1
ATOM 1620 O O . GLY A 1 204 ? -7.471 -3.797 -13.451 1.00 82.62 204 GLY A O 1
ATOM 1621 N N . TRP A 1 205 ? -5.962 -4.174 -11.828 1.00 87.94 205 TRP A N 1
ATOM 1622 C CA . TRP A 1 205 ? -6.516 -3.213 -10.857 1.00 87.94 205 TRP A CA 1
ATOM 1623 C C . TRP A 1 205 ? -6.397 -1.767 -11.340 1.00 87.94 205 TRP A C 1
ATOM 1625 O O . TRP A 1 205 ? -7.299 -0.957 -11.145 1.00 87.94 205 TRP A O 1
ATOM 1635 N N . ARG A 1 206 ? -5.281 -1.438 -12.002 1.00 85.88 206 ARG A N 1
ATOM 1636 C CA . ARG A 1 206 ? -5.044 -0.123 -12.612 1.00 85.88 206 ARG A CA 1
ATOM 1637 C C . ARG A 1 206 ? -4.878 -0.248 -14.121 1.00 85.88 206 ARG A C 1
ATOM 1639 O O . ARG A 1 206 ? -4.210 -1.152 -14.612 1.00 85.88 206 ARG A O 1
ATOM 1646 N N . ALA A 1 207 ? -5.427 0.707 -14.865 1.00 79.44 207 ALA A N 1
ATOM 1647 C CA . ALA A 1 207 ? -5.173 0.809 -16.298 1.00 79.44 207 ALA A CA 1
ATOM 1648 C C . ALA A 1 207 ? -3.757 1.349 -16.570 1.00 79.44 207 ALA A C 1
ATOM 1650 O O . ALA A 1 207 ? -3.312 2.302 -15.927 1.00 79.44 207 ALA A O 1
ATOM 1651 N N . ASP A 1 208 ? -3.063 0.784 -17.563 1.00 82.06 208 ASP A N 1
ATOM 1652 C CA . ASP A 1 208 ? -1.797 1.340 -18.051 1.00 82.06 208 ASP A CA 1
ATOM 1653 C C . ASP A 1 208 ? -2.053 2.484 -19.036 1.00 82.06 208 ASP A C 1
ATOM 1655 O O . ASP A 1 208 ? -2.208 2.273 -20.241 1.00 82.06 208 ASP A O 1
ATOM 1659 N N . THR A 1 209 ? -2.086 3.706 -18.514 1.00 84.00 209 THR A N 1
ATOM 1660 C CA . THR A 1 209 ? -2.313 4.924 -19.303 1.00 84.00 209 THR A CA 1
ATOM 1661 C C . THR A 1 209 ? -1.043 5.496 -19.931 1.00 84.00 209 THR A C 1
ATOM 1663 O O . THR A 1 209 ? -1.130 6.463 -20.681 1.00 84.00 209 THR A O 1
ATOM 1666 N N . ALA A 1 210 ? 0.136 4.918 -19.666 1.00 86.50 210 ALA A N 1
ATOM 1667 C CA . ALA A 1 210 ? 1.378 5.454 -20.210 1.00 86.50 210 ALA A CA 1
ATOM 1668 C C . ALA A 1 210 ? 1.403 5.324 -21.747 1.00 86.50 210 ALA A C 1
ATOM 1670 O O . ALA A 1 210 ? 1.129 4.234 -22.263 1.00 86.50 210 ALA A O 1
ATOM 1671 N N . PRO A 1 211 ? 1.784 6.380 -22.489 1.00 88.62 211 PRO A N 1
ATOM 1672 C CA . PRO A 1 211 ? 1.835 6.361 -23.954 1.00 88.62 211 PRO A CA 1
ATOM 1673 C C . PRO A 1 211 ? 3.056 5.608 -24.511 1.00 88.62 211 PRO A C 1
ATOM 1675 O O . PRO A 1 211 ? 3.223 5.498 -25.721 1.00 88.62 211 PRO A O 1
ATOM 1678 N N . PHE A 1 212 ? 3.905 5.061 -23.641 1.00 90.88 212 PHE A N 1
ATOM 1679 C CA . PHE A 1 212 ? 5.147 4.387 -24.002 1.00 90.88 212 PHE A CA 1
ATOM 1680 C C . PHE A 1 212 ? 5.314 3.052 -23.266 1.00 90.88 212 PHE A C 1
ATOM 1682 O O . PHE A 1 212 ? 4.568 2.722 -22.340 1.00 90.88 212 PHE A O 1
ATOM 1689 N N . ARG A 1 213 ? 6.323 2.281 -23.674 1.00 88.69 213 ARG A N 1
ATOM 1690 C CA . ARG A 1 213 ? 6.779 1.044 -23.033 1.00 88.69 213 ARG A CA 1
ATOM 1691 C C . ARG A 1 213 ? 8.261 1.179 -22.673 1.00 88.69 213 ARG A C 1
ATOM 1693 O O . ARG A 1 213 ? 9.045 1.508 -23.562 1.00 88.69 213 ARG A O 1
ATOM 1700 N N . PRO A 1 214 ? 8.663 0.939 -21.414 1.00 90.88 214 PRO A N 1
ATOM 1701 C CA . PRO A 1 214 ? 10.074 0.898 -21.056 1.00 90.88 214 PRO A CA 1
ATOM 1702 C C . PRO A 1 214 ? 10.722 -0.384 -21.592 1.00 90.88 214 PRO A C 1
ATOM 1704 O O . PRO A 1 214 ? 10.156 -1.473 -21.486 1.00 90.88 214 PRO A O 1
ATOM 1707 N N . LEU A 1 215 ? 11.907 -0.245 -22.178 1.00 92.44 215 LEU A N 1
ATOM 1708 C CA . LEU A 1 215 ? 12.709 -1.346 -22.695 1.00 92.44 215 LEU A CA 1
ATOM 1709 C C . LEU A 1 215 ? 14.199 -1.116 -22.471 1.00 92.44 215 LEU A C 1
ATOM 1711 O O . LEU A 1 215 ? 14.668 0.016 -22.383 1.00 92.44 215 LEU A O 1
ATOM 1715 N N . LEU A 1 216 ? 14.951 -2.208 -22.382 1.00 92.88 216 LEU A N 1
ATOM 1716 C CA . LEU A 1 216 ? 16.407 -2.159 -22.404 1.00 92.88 216 LEU A CA 1
ATOM 1717 C C . LEU A 1 216 ? 16.907 -2.374 -23.824 1.00 92.88 216 LEU A C 1
ATOM 1719 O O . LEU A 1 216 ? 16.458 -3.280 -24.510 1.00 92.88 216 LEU A O 1
ATOM 1723 N N . GLN A 1 217 ? 17.862 -1.572 -24.260 1.00 92.31 217 GLN A N 1
ATOM 1724 C CA . GLN A 1 217 ? 18.520 -1.730 -25.546 1.00 92.31 217 GLN A CA 1
ATOM 1725 C C . GLN A 1 217 ? 19.984 -2.075 -25.324 1.00 92.31 217 GLN A C 1
ATOM 1727 O O . GLN A 1 217 ? 20.704 -1.322 -24.664 1.00 92.31 217 GLN A O 1
ATOM 1732 N N . LEU A 1 218 ? 20.419 -3.197 -25.895 1.00 92.19 218 LEU A N 1
ATOM 1733 C CA . LEU A 1 218 ? 21.835 -3.515 -26.013 1.00 92.19 218 LEU A CA 1
ATOM 1734 C C . LEU A 1 218 ? 22.380 -2.830 -27.268 1.00 92.19 218 LEU A C 1
ATOM 1736 O O . LEU A 1 218 ? 21.976 -3.158 -28.383 1.00 92.19 218 LEU A O 1
ATOM 1740 N N . LEU A 1 219 ? 23.276 -1.869 -27.070 1.00 89.62 219 LEU A N 1
ATOM 1741 C CA . LEU A 1 219 ? 23.976 -1.168 -28.138 1.00 89.62 219 LEU A CA 1
ATOM 1742 C C . LEU A 1 219 ? 25.323 -1.843 -28.379 1.00 89.62 219 LEU A C 1
ATOM 1744 O O . LEU A 1 219 ? 26.073 -2.103 -27.432 1.00 89.62 219 LEU A O 1
ATOM 1748 N N . GLU A 1 220 ? 25.589 -2.124 -29.648 1.00 89.19 220 GLU A N 1
ATOM 1749 C CA . GLU A 1 220 ? 26.887 -2.604 -30.105 1.00 89.19 220 GLU A CA 1
ATOM 1750 C C . GLU A 1 220 ? 27.913 -1.464 -30.163 1.00 89.19 220 GLU A C 1
ATOM 1752 O O . GLU A 1 220 ? 27.507 -0.301 -30.265 1.00 89.19 220 GLU A O 1
ATOM 1757 N N . PRO A 1 221 ? 29.217 -1.786 -30.081 1.00 88.69 221 PRO A N 1
ATOM 1758 C CA . PRO A 1 221 ? 30.283 -0.829 -30.322 1.00 88.69 221 PRO A CA 1
ATOM 1759 C C . PRO A 1 221 ? 30.119 -0.133 -31.673 1.00 88.69 221 PRO A C 1
ATOM 1761 O O . PRO A 1 221 ? 29.876 -0.785 -32.692 1.00 88.69 221 PRO A O 1
ATOM 1764 N N . ASP A 1 222 ? 30.277 1.184 -31.679 1.00 85.00 222 ASP A N 1
ATOM 1765 C CA . ASP A 1 222 ? 30.158 2.043 -32.852 1.00 85.00 222 ASP A CA 1
ATOM 1766 C C . ASP A 1 222 ? 31.260 3.118 -32.856 1.00 85.00 222 ASP A C 1
ATOM 1768 O O . ASP A 1 222 ? 32.181 3.104 -32.039 1.00 85.00 222 ASP A O 1
ATOM 1772 N N . ASP A 1 223 ? 31.187 4.053 -33.805 1.00 79.94 223 ASP A N 1
ATOM 1773 C CA . ASP A 1 223 ? 32.164 5.141 -33.919 1.00 79.94 223 ASP A CA 1
ATOM 1774 C C . ASP A 1 223 ? 32.143 6.102 -32.706 1.00 79.94 223 ASP A C 1
ATOM 1776 O O . ASP A 1 223 ? 33.088 6.870 -32.517 1.00 79.94 223 ASP A O 1
ATOM 1780 N N . GLU A 1 224 ? 31.077 6.096 -31.892 1.00 78.38 224 GLU A N 1
ATOM 1781 C CA . GLU A 1 224 ? 30.944 6.937 -30.696 1.00 78.38 224 GLU A CA 1
ATOM 1782 C C . GLU A 1 224 ? 31.435 6.233 -29.424 1.00 78.38 224 GLU A C 1
ATOM 1784 O O . GLU A 1 224 ? 31.906 6.900 -28.497 1.00 78.38 224 GLU A O 1
ATOM 1789 N N . ALA A 1 225 ? 31.303 4.907 -29.350 1.00 81.56 225 ALA A N 1
ATOM 1790 C CA . ALA A 1 225 ? 31.684 4.108 -28.193 1.00 81.56 225 ALA A CA 1
ATOM 1791 C C . ALA A 1 225 ? 32.296 2.760 -28.603 1.00 81.56 225 ALA A C 1
ATOM 1793 O O . ALA A 1 225 ? 31.653 1.945 -29.256 1.00 81.56 225 ALA A O 1
ATOM 1794 N N . GLU A 1 226 ? 33.513 2.492 -28.123 1.00 83.88 226 GLU A N 1
ATOM 1795 C CA . GLU A 1 226 ? 34.261 1.259 -28.423 1.00 83.88 226 GLU A CA 1
ATOM 1796 C C . GLU A 1 226 ? 33.730 0.016 -27.682 1.00 83.88 226 GLU A C 1
ATOM 1798 O O . GLU A 1 226 ? 34.076 -1.109 -28.039 1.00 83.88 226 GLU A O 1
ATOM 1803 N N . ASP A 1 227 ? 32.879 0.208 -26.672 1.00 89.38 227 ASP A N 1
ATOM 1804 C CA . ASP A 1 227 ? 32.367 -0.853 -25.806 1.00 89.38 227 ASP A CA 1
ATOM 1805 C C . ASP A 1 227 ? 30.859 -1.071 -25.980 1.00 89.38 227 ASP A C 1
ATOM 1807 O O . ASP A 1 227 ? 30.085 -0.147 -26.251 1.00 89.38 227 ASP A O 1
ATOM 1811 N N . TRP A 1 228 ? 30.421 -2.304 -25.719 1.00 91.62 228 TRP A N 1
ATOM 1812 C CA . TRP A 1 228 ? 29.003 -2.635 -25.617 1.00 91.62 228 TRP A CA 1
ATOM 1813 C C . TRP A 1 228 ? 28.367 -1.889 -24.445 1.00 91.62 228 TRP A C 1
ATOM 1815 O O . TRP A 1 228 ? 28.987 -1.697 -23.399 1.00 91.62 228 TRP A O 1
ATOM 1825 N N . ARG A 1 229 ? 27.095 -1.506 -24.572 1.00 91.94 229 ARG A N 1
ATOM 1826 C CA . ARG A 1 229 ? 26.393 -0.778 -23.503 1.00 91.94 229 ARG A CA 1
ATOM 1827 C C . ARG A 1 229 ? 24.912 -1.119 -23.449 1.00 91.94 229 ARG A C 1
ATOM 1829 O O . ARG A 1 229 ? 24.257 -1.283 -24.475 1.00 91.94 229 ARG A O 1
ATOM 1836 N N . LEU A 1 230 ? 24.371 -1.195 -22.236 1.00 92.62 230 LEU A N 1
ATOM 1837 C CA . LEU A 1 230 ? 22.933 -1.329 -22.001 1.00 92.62 230 LEU A CA 1
ATOM 1838 C C . LEU A 1 230 ? 22.323 0.028 -21.691 1.00 92.62 230 LEU A C 1
ATOM 1840 O O . LEU A 1 230 ? 22.783 0.712 -20.781 1.00 92.62 230 LEU A O 1
ATOM 1844 N N . ARG A 1 231 ? 21.254 0.385 -22.399 1.00 92.62 231 ARG A N 1
ATOM 1845 C CA . ARG A 1 231 ? 20.550 1.660 -22.242 1.00 92.62 231 ARG A CA 1
ATOM 1846 C C . ARG A 1 231 ? 19.070 1.436 -21.960 1.00 92.62 231 ARG A C 1
ATOM 1848 O O . ARG A 1 231 ? 18.461 0.566 -22.572 1.00 92.62 231 ARG A O 1
ATOM 1855 N N . LEU A 1 232 ? 18.476 2.260 -21.099 1.00 93.94 232 LEU A N 1
ATOM 1856 C CA . LEU A 1 232 ? 17.022 2.336 -20.967 1.00 93.94 232 LEU A CA 1
ATOM 1857 C C . LEU A 1 232 ? 16.449 3.256 -22.048 1.00 93.94 232 LEU A C 1
ATOM 1859 O O . LEU A 1 232 ? 16.910 4.381 -22.252 1.00 93.94 232 LEU A O 1
ATOM 1863 N N . VAL A 1 233 ? 15.423 2.773 -22.729 1.00 93.88 233 VAL A N 1
ATOM 1864 C CA . VAL A 1 233 ? 14.709 3.489 -23.783 1.00 93.88 233 VAL A CA 1
ATOM 1865 C C . VAL A 1 233 ? 13.207 3.342 -23.566 1.00 93.88 233 VAL A C 1
ATOM 1867 O O . VAL A 1 233 ? 12.728 2.323 -23.071 1.00 93.88 233 VAL A O 1
ATOM 1870 N N . LEU A 1 234 ? 12.456 4.378 -23.922 1.00 93.44 234 LEU A N 1
ATOM 1871 C CA . LEU A 1 234 ? 11.000 4.375 -23.912 1.00 93.44 234 LEU A CA 1
ATOM 1872 C C . LEU A 1 234 ? 10.518 4.345 -25.354 1.00 93.44 234 LEU A C 1
ATOM 1874 O O . LEU A 1 234 ? 10.811 5.260 -26.120 1.00 93.44 234 LEU A O 1
ATOM 1878 N N . GLN A 1 235 ? 9.790 3.295 -25.713 1.00 91.81 235 GLN A N 1
ATOM 1879 C CA . GLN A 1 235 ? 9.195 3.152 -27.035 1.00 91.81 235 GLN A CA 1
ATOM 1880 C C . GLN A 1 235 ? 7.757 3.638 -27.022 1.00 91.81 235 GLN A C 1
ATOM 1882 O O . GLN A 1 235 ? 6.959 3.174 -26.206 1.00 91.81 235 GLN A O 1
ATOM 1887 N N . ASN A 1 236 ? 7.412 4.530 -27.941 1.00 89.44 236 ASN A N 1
ATOM 1888 C CA . ASN A 1 236 ? 6.043 4.988 -28.120 1.00 89.44 236 ASN A CA 1
ATOM 1889 C C . ASN A 1 236 ? 5.119 3.808 -28.500 1.00 89.44 236 ASN A C 1
ATOM 1891 O O . ASN A 1 236 ? 5.469 2.942 -29.302 1.00 89.44 236 ASN A O 1
ATOM 1895 N N . LYS A 1 237 ? 3.928 3.738 -27.891 1.00 86.75 237 LYS A N 1
ATOM 1896 C CA . LYS A 1 237 ? 2.941 2.685 -28.181 1.00 86.75 237 LYS A CA 1
ATOM 1897 C C . LYS A 1 237 ? 2.282 2.847 -29.554 1.00 86.75 237 LYS A C 1
ATOM 1899 O O . LYS A 1 237 ? 1.813 1.847 -30.092 1.00 86.75 237 LYS A O 1
ATOM 1904 N N . GLU A 1 238 ? 2.216 4.068 -30.081 1.00 87.44 238 GLU A N 1
ATOM 1905 C CA . GLU A 1 238 ? 1.627 4.374 -31.390 1.00 87.44 238 GLU A CA 1
ATOM 1906 C C . GLU A 1 238 ? 2.641 4.221 -32.529 1.00 87.44 238 GLU A C 1
ATOM 1908 O O . GLU A 1 238 ? 2.277 3.767 -33.612 1.00 87.44 238 GLU A O 1
ATOM 1913 N N . ASP A 1 239 ? 3.912 4.541 -32.268 1.00 86.38 239 ASP A N 1
ATOM 1914 C CA . ASP A 1 239 ? 5.005 4.430 -33.234 1.00 86.38 239 ASP A CA 1
ATOM 1915 C C . ASP A 1 239 ? 6.218 3.708 -32.631 1.00 86.38 239 ASP A C 1
ATOM 1917 O O . ASP A 1 239 ? 6.978 4.257 -31.839 1.00 86.38 239 ASP A O 1
ATOM 1921 N N . ALA A 1 240 ? 6.444 2.464 -33.049 1.00 84.25 240 ALA A N 1
ATOM 1922 C CA . ALA A 1 240 ? 7.546 1.652 -32.543 1.00 84.25 240 ALA A CA 1
ATOM 1923 C C . ALA A 1 240 ? 8.946 2.200 -32.897 1.00 84.25 240 ALA A C 1
ATOM 1925 O O . ALA A 1 240 ? 9.919 1.781 -32.263 1.00 84.25 240 ALA A O 1
ATOM 1926 N N . ALA A 1 241 ? 9.060 3.091 -33.891 1.00 84.88 241 ALA A N 1
ATOM 1927 C CA . ALA A 1 241 ? 10.321 3.732 -34.269 1.00 84.88 241 ALA A CA 1
ATOM 1928 C C . ALA A 1 241 ? 10.655 4.959 -33.399 1.00 84.88 241 ALA A C 1
ATOM 1930 O O . ALA A 1 241 ? 11.815 5.372 -33.346 1.00 84.88 241 ALA A O 1
ATOM 1931 N N . ASP A 1 242 ? 9.667 5.525 -32.701 1.00 88.88 242 ASP A N 1
ATOM 1932 C CA . ASP A 1 242 ? 9.857 6.647 -31.783 1.00 88.88 242 ASP A CA 1
ATOM 1933 C C . ASP A 1 242 ? 10.392 6.133 -30.436 1.00 88.88 242 ASP A C 1
ATOM 1935 O O . ASP A 1 242 ? 9.661 5.600 -29.591 1.00 88.88 242 ASP A O 1
ATOM 1939 N N . LEU A 1 243 ? 11.713 6.249 -30.276 1.00 91.31 243 LEU A N 1
ATOM 1940 C CA . LEU A 1 243 ? 12.467 5.817 -29.104 1.00 91.31 243 LEU A CA 1
ATOM 1941 C C . LEU A 1 243 ? 13.066 7.027 -28.382 1.00 91.31 243 LEU A C 1
ATOM 1943 O O . LEU A 1 243 ? 13.941 7.712 -28.913 1.00 91.31 243 LEU A O 1
ATOM 1947 N N . ALA A 1 244 ? 12.678 7.230 -27.124 1.00 92.44 244 ALA A N 1
ATOM 1948 C CA . ALA A 1 244 ? 13.291 8.226 -26.252 1.00 92.44 244 ALA A CA 1
ATOM 1949 C C . ALA A 1 244 ? 14.311 7.565 -25.315 1.00 92.44 244 ALA A C 1
ATOM 1951 O O . ALA A 1 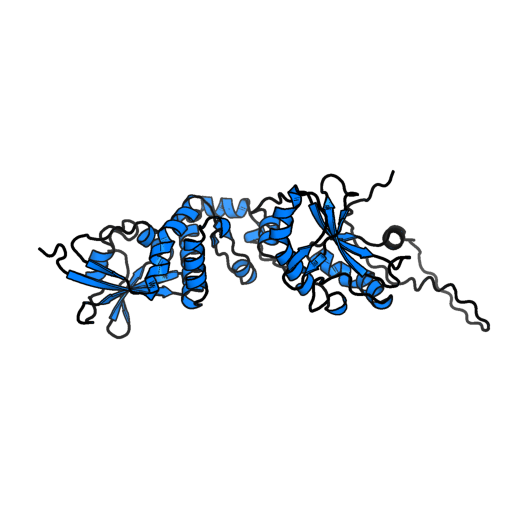244 ? 13.969 6.684 -24.525 1.00 92.44 244 ALA A O 1
ATOM 1952 N N . ALA A 1 245 ? 15.575 7.985 -25.384 1.00 92.31 245 ALA A N 1
ATOM 1953 C CA . ALA A 1 245 ? 16.609 7.511 -24.467 1.00 92.31 245 ALA A CA 1
ATOM 1954 C C . ALA A 1 245 ? 16.440 8.136 -23.076 1.00 92.31 245 ALA A C 1
ATOM 1956 O O . ALA A 1 245 ? 16.298 9.354 -22.946 1.00 92.31 245 ALA A O 1
ATOM 1957 N N . VAL A 1 246 ? 16.512 7.301 -22.037 1.00 92.88 246 VAL A N 1
ATOM 1958 C CA . VAL A 1 246 ? 16.378 7.722 -20.639 1.00 92.88 246 VAL A CA 1
ATOM 1959 C C . VAL A 1 246 ? 17.600 7.284 -19.847 1.00 92.88 246 VAL A C 1
ATOM 1961 O O . VAL A 1 246 ? 18.024 6.129 -19.889 1.00 92.88 246 VAL A O 1
ATOM 1964 N N . ARG A 1 247 ? 18.170 8.222 -19.095 1.00 92.94 247 ARG A N 1
ATOM 1965 C CA . ARG A 1 247 ? 19.172 7.954 -18.067 1.00 92.94 247 ARG A CA 1
ATOM 1966 C C . ARG A 1 247 ? 18.463 7.866 -16.724 1.00 92.94 247 ARG A C 1
ATOM 1968 O O . ARG A 1 247 ? 17.636 8.717 -16.423 1.00 92.94 247 ARG A O 1
ATOM 1975 N N . LEU A 1 248 ? 18.778 6.839 -15.946 1.00 92.12 248 LEU A N 1
ATOM 1976 C CA . LEU A 1 248 ? 18.311 6.695 -14.569 1.00 92.12 248 LEU A CA 1
ATOM 1977 C C . LEU A 1 248 ? 19.462 6.992 -13.621 1.00 92.12 248 LEU A C 1
ATOM 1979 O O . LEU A 1 248 ? 20.503 6.352 -13.758 1.00 92.12 248 LEU A O 1
ATOM 1983 N N . SER A 1 249 ? 19.277 7.912 -12.679 1.00 91.94 249 SER A N 1
ATOM 1984 C CA . SER A 1 249 ? 20.238 8.165 -11.602 1.00 91.94 249 SER A CA 1
ATOM 1985 C C . SER A 1 249 ? 20.224 7.041 -10.562 1.00 91.94 249 SER A C 1
ATOM 1987 O O . SER A 1 249 ? 19.314 6.207 -10.536 1.00 91.94 249 SER A O 1
ATOM 1989 N N . ALA A 1 250 ? 21.229 7.014 -9.681 1.00 87.75 250 ALA A N 1
ATOM 1990 C CA . ALA A 1 250 ? 21.302 6.046 -8.583 1.00 87.75 250 ALA A CA 1
ATOM 1991 C C . ALA A 1 250 ? 20.147 6.160 -7.567 1.00 87.75 250 ALA A C 1
ATOM 1993 O O . ALA A 1 250 ? 19.888 5.181 -6.855 1.00 87.75 250 ALA A O 1
ATOM 1994 N N . ASP A 1 251 ? 19.453 7.302 -7.562 1.00 85.94 251 ASP A N 1
ATOM 1995 C CA . ASP A 1 251 ? 18.296 7.619 -6.716 1.00 85.94 251 ASP A CA 1
ATOM 1996 C C . ASP A 1 251 ? 16.951 7.370 -7.429 1.00 85.94 251 ASP A C 1
ATOM 1998 O O . ASP A 1 251 ? 15.886 7.521 -6.838 1.00 85.94 251 ASP A O 1
ATOM 2002 N N . GLY A 1 252 ? 16.979 6.945 -8.698 1.00 85.94 252 GLY A N 1
ATOM 2003 C CA . GLY A 1 252 ? 15.778 6.608 -9.468 1.00 85.94 252 GLY A CA 1
ATOM 2004 C C . GLY A 1 252 ? 15.163 7.780 -10.227 1.00 85.94 252 GLY A C 1
ATOM 2005 O O . GLY A 1 252 ? 14.063 7.642 -10.764 1.00 85.94 252 GLY A O 1
ATOM 2006 N N . GLU A 1 253 ? 15.860 8.912 -10.321 1.00 90.69 253 GLU A N 1
ATOM 2007 C CA . GLU A 1 253 ? 15.435 10.042 -11.146 1.00 90.69 253 GLU A CA 1
ATOM 2008 C C . GLU A 1 253 ? 15.704 9.757 -12.626 1.00 90.69 253 GLU A C 1
ATOM 2010 O O . GLU A 1 253 ? 16.782 9.291 -13.006 1.00 90.69 253 GLU A O 1
ATOM 2015 N N . ALA A 1 254 ? 14.723 10.049 -13.479 1.00 91.19 254 ALA A N 1
ATOM 2016 C CA . ALA A 1 254 ? 14.869 9.940 -14.923 1.00 91.19 254 ALA A CA 1
ATOM 2017 C C . ALA A 1 254 ? 15.320 11.269 -15.542 1.00 91.19 254 ALA A C 1
ATOM 2019 O O . ALA A 1 254 ? 14.715 12.316 -15.323 1.00 91.19 254 ALA A O 1
ATOM 2020 N N . LEU A 1 255 ? 16.346 11.201 -16.390 1.00 91.19 255 LEU A N 1
ATOM 2021 C CA . LEU A 1 255 ? 16.934 12.325 -17.115 1.00 91.19 255 LEU A CA 1
ATOM 2022 C C . LEU A 1 255 ? 17.020 11.996 -18.609 1.00 91.19 255 LEU A C 1
ATOM 2024 O O . LEU A 1 255 ? 17.518 10.940 -18.998 1.00 91.19 255 LEU A O 1
ATOM 2028 N N . GLY A 1 256 ? 16.589 12.907 -19.475 1.00 88.88 256 GLY A N 1
ATOM 2029 C CA . GLY A 1 256 ? 16.608 12.688 -20.921 1.00 88.88 256 GLY A CA 1
ATOM 2030 C C . GLY A 1 256 ? 15.746 13.690 -21.674 1.00 88.88 256 GLY A C 1
ATOM 2031 O O . GLY A 1 256 ? 15.383 14.740 -21.147 1.00 88.88 256 GLY A O 1
ATOM 2032 N N . THR A 1 257 ? 15.450 13.374 -22.930 1.00 89.44 257 THR A N 1
ATOM 2033 C CA . THR A 1 257 ? 14.600 14.198 -23.791 1.00 89.44 257 THR A CA 1
ATOM 2034 C C . THR A 1 257 ? 13.486 13.324 -24.341 1.00 89.44 257 THR A C 1
ATOM 2036 O O . THR A 1 257 ? 13.743 12.320 -24.999 1.00 89.44 257 THR A O 1
ATOM 2039 N N . TRP A 1 258 ? 12.251 13.701 -24.037 1.00 92.06 258 TRP A N 1
ATOM 2040 C CA . TRP A 1 258 ? 11.029 13.001 -24.422 1.00 92.06 258 TRP A CA 1
ATOM 2041 C C . TRP A 1 258 ? 9.898 14.018 -24.589 1.00 92.06 258 TRP A C 1
ATOM 2043 O O . TRP A 1 258 ? 10.046 15.197 -24.261 1.00 92.06 258 TRP A O 1
ATOM 2053 N N . GLN A 1 259 ? 8.759 13.564 -25.106 1.00 89.38 259 GLN A N 1
ATOM 2054 C CA . GLN A 1 259 ? 7.570 14.400 -25.265 1.00 89.38 259 GLN A CA 1
ATOM 2055 C C . GLN A 1 259 ? 7.069 14.878 -23.894 1.00 89.38 259 GLN A C 1
ATOM 2057 O O . GLN A 1 259 ? 6.936 14.070 -22.980 1.00 89.38 259 GLN A O 1
ATOM 2062 N N . GLU A 1 260 ? 6.736 16.162 -23.740 1.00 88.06 260 GLU A N 1
ATOM 2063 C CA . GLU A 1 260 ? 6.366 16.756 -22.440 1.00 88.06 260 GLU A CA 1
ATOM 2064 C C . GLU A 1 260 ? 5.243 15.990 -21.718 1.00 88.06 260 GLU A C 1
ATOM 2066 O O . GLU A 1 260 ? 5.308 15.787 -20.505 1.00 88.06 260 GLU A O 1
ATOM 2071 N N . ALA A 1 261 ? 4.275 15.465 -22.477 1.00 89.00 261 ALA A N 1
ATOM 2072 C CA . ALA A 1 261 ? 3.175 14.650 -21.966 1.00 89.00 261 ALA A CA 1
ATOM 2073 C C . ALA A 1 261 ? 3.627 13.353 -21.260 1.00 89.00 261 ALA A C 1
ATOM 2075 O O . ALA A 1 261 ? 2.880 12.793 -20.462 1.00 89.00 261 ALA A O 1
ATOM 2076 N N . TRP A 1 262 ? 4.837 12.856 -21.535 1.00 92.25 262 TRP A N 1
ATOM 2077 C CA . TRP A 1 262 ? 5.370 11.636 -20.924 1.00 92.25 262 TRP A CA 1
ATOM 2078 C C . TRP A 1 262 ? 5.982 11.900 -19.548 1.00 92.25 262 TRP A C 1
ATOM 2080 O O . TRP A 1 262 ? 6.018 10.989 -18.724 1.00 92.25 262 TRP A O 1
ATOM 2090 N N . THR A 1 263 ? 6.423 13.131 -19.276 1.00 91.25 263 THR A N 1
ATOM 2091 C CA . THR A 1 263 ? 7.108 13.525 -18.035 1.00 91.25 263 THR A CA 1
ATOM 2092 C C . THR A 1 263 ? 6.414 13.038 -16.759 1.00 91.25 263 THR A C 1
ATOM 2094 O O . THR A 1 263 ? 7.086 12.364 -15.979 1.00 91.25 263 THR A O 1
ATOM 2097 N N . PRO A 1 264 ? 5.106 13.282 -16.527 1.00 88.19 264 PRO A N 1
ATOM 2098 C CA . PRO A 1 264 ? 4.455 12.817 -15.301 1.00 88.19 264 PRO A CA 1
ATOM 2099 C C . PRO A 1 264 ? 4.495 11.289 -15.162 1.00 88.19 264 PRO A C 1
ATOM 2101 O O . PRO A 1 264 ? 4.790 10.780 -14.087 1.00 88.19 264 PRO A O 1
ATOM 2104 N N . HIS A 1 265 ? 4.298 10.548 -16.256 1.00 88.06 265 HIS A N 1
ATOM 2105 C CA . HIS A 1 265 ? 4.383 9.086 -16.244 1.00 88.06 265 HIS A CA 1
ATOM 2106 C C . HIS A 1 265 ? 5.806 8.566 -16.027 1.00 88.06 265 HIS A C 1
ATOM 2108 O O . HIS A 1 265 ? 5.976 7.482 -15.478 1.00 88.06 265 HIS A O 1
ATOM 2114 N N . ILE A 1 266 ? 6.821 9.294 -16.493 1.00 89.81 266 ILE A N 1
ATOM 2115 C CA . ILE A 1 266 ? 8.224 8.903 -16.348 1.00 89.81 266 ILE A CA 1
ATOM 2116 C C . ILE A 1 266 ? 8.688 9.132 -14.915 1.00 89.81 266 ILE A C 1
ATOM 2118 O O . ILE A 1 266 ? 9.176 8.191 -14.299 1.00 89.81 266 ILE A O 1
ATOM 2122 N N 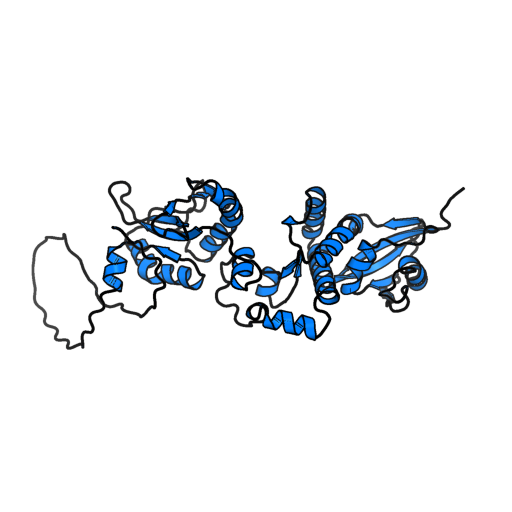. LEU A 1 267 ? 8.476 10.334 -14.373 1.00 89.12 267 LEU A N 1
ATOM 2123 C CA . LEU A 1 267 ? 8.867 10.675 -13.001 1.00 89.12 267 LEU A CA 1
ATOM 2124 C C . LEU A 1 267 ? 8.189 9.764 -11.972 1.00 89.12 267 LEU A C 1
ATOM 2126 O O . LEU A 1 267 ? 8.808 9.353 -10.999 1.00 89.12 267 LEU A O 1
ATOM 2130 N N . GLU A 1 268 ? 6.932 9.399 -12.216 1.00 83.69 268 GLU A N 1
ATOM 2131 C CA . GLU A 1 268 ? 6.189 8.498 -11.336 1.00 83.69 268 GLU A CA 1
ATOM 2132 C C . GLU A 1 268 ? 6.689 7.039 -11.403 1.00 83.69 268 GLU A C 1
ATOM 2134 O O . GLU A 1 268 ? 6.563 6.299 -10.430 1.00 83.69 268 GLU A O 1
ATOM 2139 N N . ARG A 1 269 ? 7.243 6.590 -12.540 1.00 86.50 269 ARG A N 1
ATOM 2140 C CA . ARG A 1 269 ? 7.627 5.178 -12.765 1.00 86.50 269 ARG A CA 1
ATOM 2141 C C . ARG A 1 269 ? 9.127 4.912 -12.647 1.00 86.50 269 ARG A C 1
ATOM 2143 O O . ARG A 1 269 ? 9.514 3.762 -12.439 1.00 86.50 269 ARG A O 1
ATOM 2150 N N . SER A 1 270 ? 9.971 5.934 -12.774 1.00 90.50 270 SER A N 1
ATOM 2151 C CA . SER A 1 270 ? 11.426 5.777 -12.822 1.00 90.50 270 SER A CA 1
ATOM 2152 C C . SER A 1 270 ? 12.054 5.143 -11.574 1.00 90.50 270 SER A C 1
ATOM 2154 O O . SER A 1 270 ? 12.939 4.297 -11.757 1.00 90.50 270 SER A O 1
ATOM 2156 N N . PRO A 1 271 ? 11.581 5.401 -10.333 1.00 88.31 271 PRO A N 1
ATOM 2157 C CA . PRO A 1 271 ? 12.116 4.710 -9.159 1.00 88.31 271 PRO A CA 1
ATOM 2158 C C . PRO A 1 271 ? 11.818 3.202 -9.185 1.00 88.31 271 PRO A C 1
ATOM 2160 O O . PRO A 1 271 ? 12.683 2.387 -8.861 1.00 88.31 271 PRO A O 1
ATOM 2163 N N . GLY A 1 272 ? 10.619 2.819 -9.644 1.00 84.31 272 GLY A N 1
ATOM 2164 C CA . GLY A 1 272 ? 10.217 1.417 -9.797 1.00 84.31 272 GLY A CA 1
ATOM 2165 C C . GLY A 1 272 ? 11.046 0.683 -10.851 1.00 84.31 272 GLY A C 1
ATOM 2166 O O . GLY A 1 272 ? 11.484 -0.445 -10.624 1.00 84.31 272 GLY A O 1
ATOM 2167 N N . TRP A 1 273 ? 11.364 1.347 -11.970 1.00 89.81 273 TRP A N 1
ATOM 2168 C CA . TRP A 1 273 ? 12.282 0.797 -12.973 1.00 89.81 273 TRP A CA 1
ATOM 2169 C C . TRP A 1 273 ? 13.656 0.503 -12.384 1.00 89.81 273 TRP A C 1
ATOM 2171 O O . TRP A 1 273 ? 14.183 -0.586 -12.593 1.00 89.81 273 TRP A O 1
ATOM 2181 N N . LEU A 1 274 ? 14.222 1.437 -11.618 1.00 89.69 274 LEU A N 1
ATOM 2182 C CA . LEU A 1 274 ? 15.518 1.236 -10.978 1.00 89.69 274 LEU A CA 1
ATOM 2183 C C . LEU A 1 274 ? 15.498 0.047 -10.008 1.00 89.69 274 LEU A C 1
ATOM 2185 O O . LEU A 1 274 ? 16.396 -0.797 -10.055 1.00 89.69 274 LEU A O 1
ATOM 2189 N N . GLN A 1 275 ? 14.477 -0.032 -9.150 1.00 86.38 275 GLN A N 1
ATOM 2190 C CA . GLN A 1 275 ? 14.314 -1.138 -8.206 1.00 86.38 275 GLN A CA 1
ATOM 2191 C C . GLN A 1 275 ? 14.228 -2.483 -8.936 1.00 86.38 275 GLN A C 1
ATOM 2193 O O . GLN A 1 275 ? 14.905 -3.439 -8.555 1.00 86.38 275 GLN A O 1
ATOM 2198 N N . SER A 1 276 ? 13.439 -2.534 -10.010 1.00 85.25 276 SER A N 1
ATOM 2199 C CA . SER A 1 276 ? 13.276 -3.720 -10.845 1.00 85.25 276 SER A CA 1
ATOM 2200 C C . SER A 1 276 ? 14.598 -4.160 -11.467 1.00 85.25 276 SER A C 1
ATOM 2202 O O . SER A 1 276 ? 15.031 -5.299 -11.291 1.00 85.25 276 SER A O 1
ATOM 2204 N N . LEU A 1 277 ? 15.296 -3.234 -12.125 1.00 88.69 277 LEU A N 1
ATOM 2205 C CA . LEU A 1 277 ? 16.563 -3.517 -12.791 1.00 88.69 277 LEU A CA 1
ATOM 2206 C C . LEU A 1 277 ? 17.631 -4.017 -11.816 1.00 88.69 277 LEU A C 1
ATOM 2208 O O . LEU A 1 277 ? 18.310 -4.988 -12.133 1.00 88.69 277 LEU A O 1
ATOM 2212 N N . ARG A 1 278 ? 17.742 -3.420 -10.621 1.00 88.88 278 ARG A N 1
ATOM 2213 C CA . ARG A 1 278 ? 18.672 -3.875 -9.570 1.00 88.88 278 ARG A CA 1
ATOM 2214 C C . ARG A 1 278 ? 18.338 -5.268 -9.030 1.00 88.88 278 ARG A C 1
ATOM 2216 O O . ARG A 1 278 ? 19.239 -5.984 -8.616 1.00 88.88 278 ARG A O 1
ATOM 2223 N N . ALA A 1 279 ? 17.065 -5.660 -9.022 1.00 85.69 279 ALA A N 1
ATOM 2224 C CA . ALA A 1 279 ? 16.661 -6.992 -8.577 1.00 85.69 279 ALA A CA 1
ATOM 2225 C C . ALA A 1 279 ? 16.962 -8.086 -9.619 1.00 85.69 279 ALA A C 1
ATOM 2227 O O . ALA A 1 279 ? 17.194 -9.236 -9.252 1.00 85.69 279 ALA A O 1
ATOM 2228 N N . ILE A 1 280 ? 16.938 -7.740 -10.911 1.00 84.81 280 ILE A N 1
ATOM 2229 C CA . ILE A 1 280 ? 17.030 -8.708 -12.015 1.00 84.81 280 ILE A CA 1
ATOM 2230 C C . ILE A 1 280 ? 18.454 -8.809 -12.577 1.00 84.81 280 ILE A C 1
ATOM 2232 O O . ILE A 1 280 ? 18.943 -9.913 -12.847 1.00 84.81 280 ILE A O 1
ATOM 2236 N N . LEU A 1 281 ? 19.107 -7.666 -12.809 1.00 87.56 281 LEU A N 1
ATOM 2237 C CA . LEU A 1 281 ? 20.394 -7.600 -13.494 1.00 87.56 281 LEU A CA 1
ATOM 2238 C C . LEU A 1 281 ? 21.569 -7.758 -12.525 1.00 87.56 281 LEU A C 1
ATOM 2240 O O . LEU A 1 281 ? 21.603 -7.103 -11.489 1.00 87.56 281 LEU A O 1
ATOM 2244 N N . PRO A 1 282 ? 22.590 -8.552 -12.893 1.00 87.88 282 PRO A N 1
ATOM 2245 C CA . PRO A 1 282 ? 23.854 -8.575 -12.165 1.00 87.88 282 PRO A CA 1
ATOM 2246 C C . PRO A 1 282 ? 24.566 -7.208 -12.140 1.00 87.88 282 PRO A C 1
ATOM 2248 O O . PRO A 1 282 ? 24.613 -6.515 -13.159 1.00 87.88 282 PRO A O 1
ATOM 2251 N N . ASP A 1 283 ? 25.259 -6.900 -11.039 1.00 85.94 283 ASP A N 1
ATOM 2252 C CA . ASP A 1 283 ? 25.981 -5.629 -10.797 1.00 85.94 283 ASP A CA 1
ATOM 2253 C C . ASP A 1 283 ? 27.013 -5.258 -11.880 1.00 85.94 283 ASP A C 1
ATOM 2255 O O . ASP A 1 283 ? 27.397 -4.099 -12.057 1.00 85.94 283 ASP A O 1
ATOM 2259 N N . ARG A 1 284 ? 27.475 -6.230 -12.677 1.00 86.06 284 ARG A N 1
ATOM 2260 C CA . ARG A 1 284 ? 28.371 -5.953 -13.813 1.00 86.06 284 ARG A CA 1
ATOM 2261 C C . ARG A 1 284 ? 27.742 -5.022 -14.856 1.00 86.06 284 ARG A C 1
ATOM 2263 O O . ARG A 1 284 ? 28.488 -4.310 -15.515 1.00 86.06 284 ARG A O 1
ATOM 2270 N N . TYR A 1 285 ? 26.413 -5.003 -14.974 1.00 87.25 285 TYR A N 1
ATOM 2271 C CA . TYR A 1 285 ? 25.685 -4.171 -15.938 1.00 87.25 285 TYR A CA 1
ATOM 2272 C C . TYR A 1 285 ? 25.307 -2.789 -15.397 1.00 87.25 285 TYR A C 1
ATOM 2274 O O . TYR A 1 285 ? 24.873 -1.937 -16.171 1.00 87.25 285 TYR A O 1
ATOM 2282 N N . LEU A 1 286 ? 25.460 -2.571 -14.087 1.00 89.44 286 LEU A N 1
ATOM 2283 C CA . LEU A 1 286 ? 24.994 -1.375 -13.397 1.00 89.44 286 LEU A CA 1
ATOM 2284 C C . LEU A 1 286 ? 26.172 -0.601 -12.790 1.00 89.44 286 LEU A C 1
ATOM 2286 O O . LEU A 1 286 ? 27.179 -1.174 -12.363 1.00 89.44 286 LEU A O 1
ATOM 2290 N N . TYR A 1 287 ? 26.065 0.722 -12.769 1.00 87.44 287 TYR A N 1
ATOM 2291 C CA . TYR A 1 287 ? 26.873 1.561 -11.893 1.00 87.44 287 TYR A CA 1
ATOM 2292 C C . TYR A 1 287 ? 26.234 1.615 -10.504 1.00 87.44 287 TYR A C 1
ATOM 2294 O O . TYR A 1 287 ? 25.018 1.774 -10.380 1.00 87.44 287 TYR A O 1
ATOM 2302 N N . ASP A 1 288 ? 27.066 1.523 -9.466 1.00 76.38 288 ASP A N 1
ATOM 2303 C CA . ASP A 1 288 ? 26.601 1.556 -8.076 1.00 76.38 288 ASP A CA 1
ATOM 2304 C C . ASP A 1 288 ? 26.179 2.968 -7.646 1.00 76.38 288 ASP A C 1
ATOM 2306 O O . ASP A 1 288 ? 25.246 3.132 -6.861 1.00 76.38 288 ASP A O 1
ATOM 2310 N N . THR A 1 289 ? 26.851 3.998 -8.171 1.00 77.31 289 THR A N 1
ATOM 2311 C CA . THR A 1 289 ? 26.632 5.407 -7.823 1.00 77.31 289 THR A CA 1
ATOM 2312 C C . THR A 1 289 ? 26.754 6.318 -9.045 1.00 77.31 289 THR A C 1
ATOM 2314 O O . THR A 1 289 ? 27.409 5.979 -10.031 1.00 77.31 289 THR A O 1
ATOM 2317 N N . GLY A 1 290 ? 26.137 7.501 -8.962 1.00 78.88 290 GLY A N 1
ATOM 2318 C CA . GLY A 1 290 ? 26.266 8.569 -9.954 1.00 78.88 290 GLY A CA 1
ATOM 2319 C C . GLY A 1 290 ? 24.957 8.959 -10.638 1.00 78.88 290 GLY A C 1
ATOM 2320 O O . GLY A 1 290 ? 23.874 8.463 -10.323 1.00 78.88 290 GLY A O 1
ATOM 2321 N N . GLU A 1 291 ? 25.078 9.865 -11.607 1.00 81.38 291 GLU A N 1
ATOM 2322 C CA . GLU A 1 291 ? 23.956 10.408 -12.390 1.00 81.38 291 GLU A CA 1
ATOM 2323 C C . GLU A 1 291 ? 23.372 9.397 -13.391 1.00 81.38 291 GLU A C 1
ATOM 2325 O O . GLU A 1 291 ? 22.351 9.663 -14.026 1.00 81.38 291 GLU A O 1
ATOM 2330 N N . GLN A 1 292 ? 24.018 8.238 -13.553 1.00 86.38 292 GLN A N 1
ATOM 2331 C CA . GLN A 1 292 ? 23.566 7.199 -14.458 1.00 86.38 292 GLN A CA 1
ATOM 2332 C C . GLN A 1 292 ? 23.898 5.792 -13.946 1.00 86.38 292 GLN A C 1
ATOM 2334 O O . GLN A 1 292 ? 25.053 5.473 -13.698 1.00 86.38 292 GLN A O 1
ATOM 2339 N N . VAL A 1 293 ? 22.880 4.936 -13.859 1.00 89.19 293 VAL A N 1
ATOM 2340 C CA . VAL A 1 293 ? 22.978 3.532 -13.422 1.00 89.19 293 VAL A CA 1
ATOM 2341 C C . VAL A 1 293 ? 23.284 2.585 -14.584 1.00 89.19 293 VAL A C 1
ATOM 2343 O O . VAL A 1 293 ? 23.904 1.548 -14.391 1.00 89.19 293 VAL A O 1
ATOM 2346 N N . LEU A 1 294 ? 22.862 2.931 -15.800 1.00 90.12 294 LEU A N 1
ATOM 2347 C CA . LEU A 1 294 ? 23.071 2.145 -17.024 1.00 90.12 294 LEU A CA 1
ATOM 2348 C C . LEU A 1 294 ? 24.197 2.743 -17.894 1.00 90.12 294 LEU A C 1
ATOM 2350 O O . LEU A 1 294 ? 24.852 3.697 -17.492 1.00 90.12 294 LEU A O 1
ATOM 2354 N N . ASN A 1 295 ? 24.414 2.218 -19.101 1.00 87.94 295 ASN A N 1
ATOM 2355 C CA . ASN A 1 295 ? 25.515 2.558 -20.018 1.00 87.94 295 ASN A CA 1
ATOM 2356 C C . ASN A 1 295 ? 26.928 2.250 -19.495 1.00 87.94 295 ASN A C 1
ATOM 2358 O O . ASN A 1 295 ? 27.901 2.815 -19.990 1.00 87.94 295 ASN A O 1
ATOM 2362 N N . LYS A 1 296 ? 27.064 1.340 -18.529 1.00 89.06 296 LYS A N 1
ATOM 2363 C CA . LYS A 1 296 ? 28.377 0.831 -18.133 1.00 89.06 296 LYS A CA 1
ATOM 2364 C C . LYS A 1 296 ? 29.021 0.090 -19.313 1.00 89.06 296 LYS A C 1
ATOM 2366 O O . LYS A 1 296 ? 28.332 -0.749 -19.893 1.00 89.06 296 LYS A O 1
ATOM 2371 N N . PRO A 1 297 ? 30.287 0.382 -19.669 1.00 89.94 297 PRO A N 1
ATOM 2372 C CA . PRO A 1 297 ? 31.015 -0.360 -20.690 1.00 89.94 297 PRO A CA 1
ATOM 2373 C C . PRO A 1 297 ? 31.028 -1.858 -20.392 1.00 89.94 297 PRO A C 1
ATOM 2375 O O . PRO A 1 297 ? 31.370 -2.279 -19.282 1.00 89.94 297 PRO A O 1
ATOM 2378 N N . LEU A 1 298 ? 30.636 -2.658 -21.378 1.00 89.62 298 LEU A N 1
ATOM 2379 C CA . LEU A 1 298 ? 30.593 -4.111 -21.316 1.00 89.62 298 LEU A CA 1
ATOM 2380 C C . LEU A 1 298 ? 31.617 -4.683 -22.293 1.00 89.62 298 LEU A C 1
ATOM 2382 O O . LEU A 1 298 ? 31.701 -4.263 -23.445 1.00 89.62 298 LEU A O 1
ATOM 2386 N N . SER A 1 299 ? 32.359 -5.690 -21.837 1.00 88.38 299 SER A N 1
ATOM 2387 C CA . SER A 1 299 ? 33.202 -6.492 -22.720 1.00 88.38 299 SER A CA 1
ATOM 2388 C C . SER A 1 299 ? 32.353 -7.371 -23.641 1.00 88.38 299 SER A C 1
ATOM 2390 O O . SER A 1 299 ? 31.198 -7.680 -23.331 1.00 88.38 299 SER A O 1
ATOM 2392 N N . ASP A 1 300 ? 32.955 -7.867 -24.721 1.00 85.38 300 ASP A N 1
ATOM 2393 C CA . ASP A 1 300 ? 32.317 -8.837 -25.622 1.00 85.38 300 ASP A CA 1
ATOM 2394 C C . ASP A 1 300 ? 31.784 -10.074 -24.878 1.00 85.38 300 ASP A C 1
ATOM 2396 O O . ASP A 1 300 ? 30.696 -10.567 -25.173 1.00 85.38 300 ASP A O 1
ATOM 2400 N N . GLU A 1 301 ? 32.517 -10.560 -23.870 1.00 86.19 301 GLU A N 1
ATOM 2401 C CA . GLU A 1 301 ? 32.089 -11.691 -23.038 1.00 86.19 301 GLU A CA 1
ATOM 2402 C C . GLU A 1 301 ? 30.830 -11.352 -22.225 1.00 86.19 301 GLU A C 1
ATOM 2404 O O . GLU A 1 301 ? 29.891 -12.148 -22.172 1.00 86.19 301 GLU A O 1
ATOM 2409 N N . ALA A 1 302 ? 30.770 -10.154 -21.635 1.00 86.25 302 ALA A N 1
ATOM 2410 C CA . ALA A 1 302 ? 29.600 -9.701 -20.890 1.00 86.25 302 ALA A CA 1
ATOM 2411 C C . ALA A 1 302 ? 28.389 -9.468 -21.810 1.00 86.25 302 ALA A C 1
ATOM 2413 O O . ALA A 1 302 ? 27.269 -9.832 -21.455 1.00 86.25 302 ALA A O 1
ATOM 2414 N N . ALA A 1 303 ? 28.601 -8.921 -23.010 1.00 87.00 303 ALA A N 1
ATOM 2415 C CA . ALA A 1 303 ? 27.547 -8.763 -24.008 1.00 87.00 303 ALA A CA 1
ATOM 2416 C C . ALA A 1 303 ? 27.005 -10.122 -24.482 1.00 87.00 303 ALA A C 1
ATOM 2418 O O . ALA A 1 303 ? 25.791 -10.317 -24.571 1.00 87.00 303 ALA A O 1
ATOM 2419 N N . TRP A 1 304 ? 27.884 -11.101 -24.711 1.00 84.12 304 TRP A N 1
ATOM 2420 C CA . TRP A 1 304 ? 27.485 -12.461 -25.069 1.00 84.12 304 TRP A CA 1
ATOM 2421 C C . TRP A 1 304 ? 26.691 -13.153 -23.954 1.00 84.12 304 TRP A C 1
ATOM 2423 O O . TRP A 1 304 ? 25.654 -13.776 -24.203 1.00 84.12 304 TRP A O 1
ATOM 2433 N N . GLN A 1 305 ? 27.141 -13.006 -22.707 1.00 86.88 305 GLN A N 1
ATOM 2434 C CA . GLN A 1 305 ? 26.441 -13.508 -21.527 1.00 86.88 305 GLN A CA 1
ATOM 2435 C C . GLN A 1 305 ? 25.040 -12.885 -21.398 1.00 86.88 305 GLN A C 1
ATOM 2437 O O . GLN A 1 305 ? 24.067 -13.585 -21.100 1.00 86.88 305 GLN A O 1
ATOM 2442 N N . PHE A 1 306 ? 24.907 -11.589 -21.692 1.00 88.19 306 PHE A N 1
ATOM 2443 C CA . PHE A 1 306 ? 23.615 -10.913 -21.726 1.00 88.19 306 PHE A CA 1
ATOM 2444 C C . PHE A 1 306 ? 22.685 -11.500 -22.797 1.00 88.19 306 PHE A C 1
ATOM 2446 O O . PHE A 1 306 ? 21.540 -11.856 -22.507 1.00 88.19 306 PHE A O 1
ATOM 2453 N N . LEU A 1 307 ? 23.186 -11.662 -24.024 1.00 85.19 307 LEU A N 1
ATOM 2454 C CA . LEU A 1 307 ? 22.420 -12.186 -25.160 1.00 85.19 307 LEU A CA 1
ATOM 2455 C C . LEU A 1 307 ? 21.937 -13.628 -24.967 1.00 85.19 307 LEU A C 1
ATOM 2457 O O . LEU A 1 307 ? 20.902 -14.002 -25.513 1.00 85.19 307 LEU A O 1
ATOM 2461 N N . THR A 1 308 ? 22.677 -14.436 -24.209 1.00 80.38 308 THR A N 1
ATOM 2462 C CA . THR A 1 308 ? 22.409 -15.875 -24.065 1.00 80.38 308 THR A CA 1
ATOM 2463 C C . THR A 1 308 ? 21.721 -16.254 -22.756 1.00 80.38 308 THR A C 1
ATOM 2465 O O . THR A 1 308 ? 20.984 -17.238 -22.737 1.00 80.38 308 THR A O 1
ATOM 2468 N N . MET A 1 309 ? 21.945 -15.507 -21.669 1.00 82.44 309 MET A N 1
ATOM 2469 C CA . MET A 1 309 ? 21.462 -15.867 -20.331 1.00 82.44 309 MET A CA 1
ATOM 2470 C C . MET A 1 309 ? 20.693 -14.742 -19.635 1.00 82.44 309 MET A C 1
ATOM 2472 O O . MET A 1 309 ? 19.571 -14.968 -19.183 1.00 82.44 309 MET A O 1
ATOM 2476 N N . ASP A 1 310 ? 21.272 -13.544 -19.515 1.00 83.81 310 ASP A N 1
ATOM 2477 C CA . ASP A 1 310 ? 20.689 -12.517 -18.636 1.00 83.81 310 ASP A CA 1
ATOM 2478 C C . ASP A 1 310 ? 19.451 -11.834 -19.256 1.00 83.81 310 ASP A C 1
ATOM 2480 O O . ASP A 1 310 ? 18.532 -11.452 -18.531 1.00 83.81 310 ASP A O 1
ATOM 2484 N N . SER A 1 311 ? 19.356 -11.771 -20.589 1.00 83.94 311 SER A N 1
ATOM 2485 C CA . SER A 1 311 ? 18.165 -11.273 -21.297 1.00 83.94 311 SER A CA 1
ATOM 2486 C C . SER A 1 311 ? 16.903 -12.098 -21.020 1.00 83.94 311 SER A C 1
ATOM 2488 O O . SER A 1 311 ? 15.813 -11.533 -20.964 1.00 83.94 311 SER A O 1
ATOM 2490 N N . GLN A 1 312 ? 17.026 -13.404 -20.759 1.00 79.12 312 GLN A N 1
ATOM 2491 C CA . GLN A 1 312 ? 15.876 -14.246 -20.417 1.00 79.12 312 GLN A CA 1
ATOM 2492 C C . GLN A 1 312 ? 15.249 -13.831 -19.081 1.00 79.12 312 GLN A C 1
ATOM 2494 O O . GLN A 1 312 ? 14.031 -13.757 -18.969 1.00 79.12 312 GLN A O 1
ATOM 2499 N N . ARG A 1 313 ? 16.074 -13.486 -18.086 1.00 80.94 313 ARG A N 1
ATOM 2500 C CA . ARG A 1 313 ? 15.594 -13.048 -16.763 1.00 80.94 313 ARG A CA 1
ATOM 2501 C C . ARG A 1 313 ? 14.796 -11.748 -16.850 1.00 80.94 313 ARG A C 1
ATOM 2503 O O . ARG A 1 313 ? 13.812 -11.569 -16.137 1.00 80.94 313 ARG A O 1
ATOM 2510 N N . LEU A 1 314 ? 15.211 -10.850 -17.743 1.00 82.06 314 LEU A N 1
ATOM 2511 C CA . LEU A 1 314 ? 14.471 -9.629 -18.056 1.00 82.06 314 LEU A CA 1
ATOM 2512 C C . LEU A 1 314 ? 13.119 -9.953 -18.705 1.00 82.06 314 LEU A C 1
ATOM 2514 O O . LEU A 1 314 ? 12.094 -9.441 -18.269 1.00 82.06 314 LEU A O 1
ATOM 2518 N N . LEU A 1 315 ? 13.089 -10.848 -19.693 1.00 79.69 315 LEU A N 1
ATOM 2519 C CA . LEU A 1 315 ? 11.837 -11.243 -20.346 1.00 79.69 315 LEU A CA 1
ATOM 2520 C C . LEU A 1 315 ? 10.859 -11.920 -19.369 1.00 79.69 315 LEU A C 1
ATOM 2522 O O . LEU A 1 315 ? 9.671 -11.597 -19.374 1.00 79.69 315 LEU A O 1
ATOM 2526 N N . ASP A 1 316 ? 11.356 -12.804 -18.501 1.00 72.31 316 ASP A N 1
ATOM 2527 C CA . ASP A 1 316 ? 10.549 -13.523 -17.504 1.00 72.31 316 ASP A CA 1
ATOM 2528 C C . ASP A 1 316 ? 9.950 -12.589 -16.437 1.00 72.31 316 ASP A C 1
ATOM 2530 O O . ASP A 1 316 ? 8.895 -12.881 -15.876 1.00 72.31 316 ASP A O 1
ATOM 2534 N N . SER A 1 317 ? 10.592 -11.444 -16.189 1.00 70.75 317 SER A N 1
ATOM 2535 C CA . SER A 1 317 ? 10.112 -10.380 -15.293 1.00 70.75 317 SER A CA 1
ATOM 2536 C C . SER A 1 317 ? 9.296 -9.297 -16.014 1.00 70.75 317 SER A C 1
ATOM 2538 O O . SER A 1 317 ? 8.880 -8.314 -15.401 1.00 70.75 317 SER A O 1
ATOM 2540 N N . GLY A 1 318 ? 9.024 -9.478 -17.311 1.00 73.81 318 GLY A N 1
ATOM 2541 C CA . GLY A 1 318 ? 8.164 -8.601 -18.107 1.00 73.81 318 GLY A CA 1
ATOM 2542 C C . GLY A 1 318 ? 8.869 -7.417 -18.773 1.00 73.81 318 GLY A C 1
ATOM 2543 O O . GLY A 1 318 ? 8.201 -6.612 -19.426 1.00 73.81 318 GLY A O 1
ATOM 2544 N N . TRP A 1 319 ? 10.196 -7.310 -18.663 1.00 82.75 319 TRP A N 1
ATOM 2545 C CA . TRP A 1 319 ? 10.971 -6.327 -19.417 1.00 82.75 319 TRP A CA 1
ATOM 2546 C C . TRP A 1 319 ? 11.052 -6.703 -20.893 1.00 82.75 319 TRP A C 1
ATOM 2548 O O . TRP A 1 319 ? 11.218 -7.864 -21.257 1.00 82.75 319 TRP A O 1
ATOM 2558 N N . LEU A 1 320 ? 10.990 -5.694 -21.758 1.00 84.62 320 LEU A N 1
ATOM 2559 C CA . LEU A 1 320 ? 11.281 -5.844 -23.179 1.00 84.62 320 LEU A CA 1
ATOM 2560 C C . LEU A 1 320 ? 12.742 -5.480 -23.444 1.00 84.62 320 LEU A C 1
ATOM 2562 O O . LEU A 1 320 ? 13.279 -4.553 -22.833 1.00 84.62 320 LEU A O 1
ATOM 2566 N N . VAL A 1 321 ? 13.375 -6.206 -24.366 1.00 88.38 321 VAL A N 1
ATOM 2567 C CA . VAL A 1 321 ? 14.778 -5.995 -24.728 1.00 88.38 321 VAL A CA 1
ATOM 2568 C C . VAL A 1 321 ? 14.911 -5.827 -26.241 1.00 88.38 321 VAL A C 1
ATOM 2570 O O . VAL A 1 321 ? 14.476 -6.692 -26.998 1.00 88.38 321 VAL A O 1
ATOM 2573 N N . LEU A 1 322 ? 15.521 -4.722 -26.671 1.00 86.81 322 LEU A N 1
ATOM 2574 C CA . LEU A 1 322 ? 15.942 -4.478 -28.047 1.00 86.81 322 LEU A CA 1
ATOM 2575 C C . LEU A 1 322 ? 17.380 -4.963 -28.227 1.00 86.81 322 LEU A C 1
ATOM 2577 O O . LEU A 1 322 ? 18.288 -4.542 -27.504 1.00 86.81 322 LEU A O 1
ATOM 2581 N N . LEU A 1 323 ? 17.571 -5.855 -29.194 1.00 85.50 323 LEU A N 1
ATOM 2582 C CA . LEU A 1 323 ? 18.860 -6.466 -29.498 1.00 85.50 323 LEU A CA 1
ATOM 2583 C C . LEU A 1 323 ? 19.401 -5.936 -30.832 1.00 85.50 323 LEU A C 1
ATOM 2585 O O . LEU A 1 323 ? 18.622 -5.480 -31.670 1.00 85.50 323 LEU A O 1
ATOM 2589 N N . PRO A 1 324 ? 20.722 -6.011 -31.066 1.00 81.69 324 PRO A N 1
ATOM 2590 C CA . PRO A 1 324 ? 21.301 -5.632 -32.348 1.00 81.69 324 PRO A CA 1
ATOM 2591 C C . PRO A 1 324 ? 20.681 -6.404 -33.517 1.00 81.69 324 PRO A C 1
ATOM 2593 O O . PRO A 1 324 ? 20.388 -7.602 -33.422 1.00 81.69 324 PRO A O 1
ATOM 2596 N N . ALA A 1 325 ? 20.554 -5.736 -34.665 1.00 72.75 325 ALA A N 1
ATOM 2597 C CA . ALA A 1 325 ? 19.876 -6.281 -35.842 1.00 72.75 325 ALA A CA 1
ATOM 2598 C C . ALA A 1 325 ? 20.490 -7.604 -36.345 1.00 72.75 325 ALA A C 1
ATOM 2600 O O . ALA A 1 325 ? 19.775 -8.485 -36.833 1.00 72.75 325 ALA A O 1
ATOM 2601 N N . TRP A 1 326 ? 21.809 -7.780 -36.209 1.00 73.06 326 TRP A N 1
ATOM 2602 C CA . TRP A 1 326 ? 22.488 -9.017 -36.605 1.00 73.06 326 TRP A CA 1
ATOM 2603 C C . TRP A 1 326 ? 22.097 -10.207 -35.717 1.00 73.06 326 TRP A C 1
ATOM 2605 O O . TRP A 1 326 ? 21.963 -11.323 -36.225 1.00 73.06 326 TRP A O 1
ATOM 2615 N N . TRP A 1 327 ? 21.854 -9.978 -34.424 1.00 71.75 327 TRP A N 1
ATOM 2616 C CA . TRP A 1 327 ? 21.428 -11.020 -33.491 1.00 71.75 327 TRP A CA 1
ATOM 2617 C C . TRP A 1 327 ? 19.986 -11.443 -33.760 1.00 71.75 327 TRP A C 1
ATOM 2619 O O . TRP A 1 327 ? 19.682 -12.638 -33.831 1.00 71.75 327 TRP A O 1
ATOM 2629 N N . GLU A 1 328 ? 19.102 -10.477 -34.018 1.00 64.25 328 GLU A N 1
ATOM 2630 C CA . GLU A 1 328 ? 17.733 -10.779 -34.434 1.00 64.25 328 GLU A CA 1
ATOM 2631 C C . GLU A 1 328 ? 17.700 -11.600 -35.731 1.00 64.25 328 GLU A C 1
ATOM 2633 O O . GLU A 1 328 ? 16.956 -12.579 -35.843 1.00 64.25 328 GLU A O 1
ATOM 2638 N N . ALA A 1 329 ? 18.539 -11.245 -36.708 1.00 62.00 329 ALA A N 1
ATOM 2639 C CA . ALA A 1 329 ? 18.639 -11.963 -37.974 1.00 62.00 329 ALA A CA 1
ATOM 2640 C C . ALA A 1 329 ? 19.232 -13.376 -37.815 1.00 62.00 329 ALA A C 1
ATOM 2642 O O . ALA A 1 329 ? 18.782 -14.307 -38.495 1.00 62.00 329 ALA A O 1
ATOM 2643 N N . ALA A 1 330 ? 20.213 -13.549 -36.923 1.00 63.38 330 ALA A N 1
ATOM 2644 C CA . ALA A 1 330 ? 20.830 -14.838 -36.618 1.00 63.38 330 ALA A CA 1
ATOM 2645 C C . ALA A 1 330 ? 19.851 -15.788 -35.908 1.00 63.38 330 ALA A C 1
ATOM 2647 O O . ALA A 1 330 ? 19.751 -16.957 -36.281 1.00 63.38 330 ALA A O 1
ATOM 2648 N N . SER A 1 331 ? 19.061 -15.280 -34.958 1.00 60.28 331 SER A N 1
ATOM 2649 C CA . SER A 1 331 ? 18.060 -16.068 -34.227 1.00 60.28 331 SER A CA 1
ATOM 2650 C C . SER A 1 331 ? 16.881 -16.510 -35.114 1.00 60.28 331 SER A C 1
ATOM 2652 O O . SER A 1 331 ? 16.395 -17.641 -35.012 1.00 60.28 331 SER A O 1
ATOM 2654 N N . ARG A 1 332 ? 16.449 -15.663 -36.065 1.00 55.97 332 ARG A N 1
ATOM 2655 C CA . ARG A 1 332 ? 15.338 -15.973 -36.993 1.00 55.97 332 ARG A CA 1
ATOM 2656 C C . ARG A 1 332 ? 15.694 -17.016 -38.067 1.00 55.97 332 ARG A C 1
ATOM 2658 O O . ARG A 1 332 ? 14.799 -17.684 -38.587 1.00 55.97 332 ARG A O 1
ATOM 2665 N N . LYS A 1 333 ? 16.974 -17.195 -38.410 1.00 48.38 333 LYS A N 1
ATOM 2666 C CA . LYS A 1 333 ? 17.441 -18.160 -39.424 1.00 48.38 333 LYS A CA 1
ATOM 2667 C C . LYS A 1 333 ? 17.883 -19.480 -38.777 1.00 48.38 333 LYS A C 1
ATOM 2669 O O . LYS A 1 333 ? 19.072 -19.744 -38.671 1.00 48.38 333 LYS A O 1
ATOM 2674 N N . LYS A 1 334 ? 16.952 -20.363 -38.394 1.00 44.69 334 LYS A N 1
ATOM 2675 C CA . LYS A 1 334 ? 17.310 -21.741 -37.988 1.00 44.69 334 LYS A CA 1
ATOM 2676 C C . LYS A 1 334 ? 17.532 -22.645 -39.218 1.00 44.69 334 LYS A C 1
ATOM 2678 O O . LYS A 1 334 ? 16.564 -22.909 -39.934 1.00 44.69 334 LYS A O 1
ATOM 2683 N N . PRO A 1 335 ? 18.728 -23.220 -39.453 1.00 38.91 335 PRO A N 1
ATOM 2684 C CA . PRO A 1 335 ? 18.883 -24.342 -40.370 1.00 38.91 335 PRO A CA 1
ATOM 2685 C C . PRO A 1 335 ? 18.460 -25.637 -39.656 1.00 38.91 335 PRO A C 1
ATOM 2687 O O . PRO A 1 335 ? 19.045 -26.023 -38.648 1.00 38.91 335 PRO A O 1
ATOM 2690 N N . LYS A 1 336 ? 17.454 -26.350 -40.176 1.00 36.03 336 LYS A N 1
ATOM 2691 C CA . LYS A 1 336 ? 17.192 -27.746 -39.781 1.00 36.03 336 LYS A CA 1
ATOM 2692 C C . LYS A 1 336 ? 18.230 -28.637 -40.469 1.00 36.03 336 LYS A C 1
ATOM 2694 O O . LYS A 1 336 ? 18.031 -28.984 -41.630 1.00 36.03 336 LYS A O 1
ATOM 2699 N N . LEU A 1 337 ? 19.312 -29.027 -39.794 1.00 33.19 337 LEU A N 1
ATOM 2700 C CA . LEU A 1 337 ? 20.277 -29.981 -40.356 1.00 33.19 337 LEU A CA 1
ATOM 2701 C C . LEU A 1 337 ? 20.442 -31.219 -39.471 1.00 33.19 337 LEU A C 1
ATOM 2703 O O . LEU A 1 337 ? 20.847 -31.155 -38.317 1.00 33.19 337 LEU A O 1
ATOM 2707 N N . ARG A 1 338 ? 20.081 -32.367 -40.062 1.00 28.95 338 ARG A N 1
ATOM 2708 C CA . ARG A 1 338 ? 20.332 -33.715 -39.550 1.00 28.95 338 ARG A CA 1
ATOM 2709 C C . ARG A 1 338 ? 21.839 -33.970 -39.532 1.00 28.95 338 ARG A C 1
ATOM 2711 O O . ARG A 1 338 ? 22.493 -33.859 -40.565 1.00 28.95 338 ARG A O 1
ATOM 2718 N N . ALA A 1 339 ? 22.350 -34.363 -38.372 1.00 31.05 339 ALA A N 1
ATOM 2719 C CA . ALA A 1 339 ? 23.741 -34.727 -38.164 1.00 31.05 339 ALA A CA 1
ATOM 2720 C C . ALA A 1 339 ? 24.166 -35.949 -39.001 1.00 31.05 339 ALA A C 1
ATOM 2722 O O . ALA A 1 339 ? 23.496 -36.985 -39.008 1.00 31.05 339 ALA A O 1
ATOM 2723 N N . LYS A 1 340 ? 25.341 -35.853 -39.630 1.00 26.69 340 LYS A N 1
ATOM 2724 C CA . LYS A 1 340 ? 26.215 -37.002 -39.891 1.00 26.69 340 LYS A CA 1
ATOM 2725 C C . LYS A 1 340 ? 27.669 -36.533 -39.787 1.00 26.69 340 LYS A C 1
ATOM 2727 O O . LYS A 1 340 ? 28.199 -35.907 -40.695 1.00 26.69 340 LYS A O 1
ATOM 2732 N N . VAL A 1 341 ? 28.267 -36.802 -38.631 1.00 29.64 341 VAL A N 1
ATOM 2733 C CA . VAL A 1 341 ? 29.663 -36.511 -38.274 1.00 29.64 341 VAL A CA 1
ATOM 2734 C C . VAL A 1 341 ? 30.597 -37.426 -39.061 1.00 29.64 341 VAL A C 1
ATOM 2736 O O . VAL A 1 341 ? 30.341 -38.626 -39.088 1.00 29.64 341 VAL A O 1
ATOM 2739 N N . HIS A 1 342 ? 31.679 -36.891 -39.635 1.00 25.34 342 HIS A N 1
ATOM 2740 C CA . HIS A 1 342 ? 32.956 -37.598 -39.821 1.00 25.34 342 HIS A CA 1
ATOM 2741 C C . HIS A 1 342 ? 34.092 -36.638 -39.439 1.00 25.34 342 HIS A C 1
ATOM 2743 O O . HIS A 1 342 ? 34.201 -35.550 -39.998 1.00 25.34 342 HIS A O 1
ATOM 2749 N N . ALA A 1 343 ? 34.896 -37.049 -38.460 1.00 27.11 343 ALA A N 1
ATOM 2750 C CA . ALA A 1 343 ? 36.129 -36.391 -38.047 1.00 27.11 343 ALA A CA 1
ATOM 2751 C C . ALA A 1 343 ? 37.295 -36.804 -38.964 1.00 27.11 343 ALA A C 1
ATOM 2753 O O . ALA A 1 343 ? 37.320 -37.934 -39.455 1.00 27.11 343 ALA A O 1
ATOM 2754 N N . GLY A 1 344 ? 38.269 -35.912 -39.148 1.00 24.86 344 GLY A N 1
ATOM 2755 C CA . GLY A 1 344 ? 39.546 -36.207 -39.799 1.00 24.86 344 GLY A CA 1
ATOM 2756 C C . GLY A 1 344 ? 40.545 -35.062 -39.616 1.00 24.86 344 GLY A C 1
ATOM 2757 O O . GLY A 1 344 ? 40.300 -33.955 -40.083 1.00 24.86 344 GLY A O 1
ATOM 2758 N N . GLU A 1 345 ? 41.628 -35.349 -38.895 1.00 27.33 345 GLU A N 1
ATOM 2759 C CA . GLU A 1 345 ? 42.784 -34.501 -38.561 1.00 27.33 345 GLU A CA 1
ATOM 2760 C C . GLU A 1 345 ? 43.602 -34.025 -39.781 1.00 27.33 345 GLU A C 1
ATOM 2762 O O . GLU A 1 345 ? 43.659 -34.725 -40.793 1.00 27.33 345 GLU A O 1
ATOM 2767 N N . GLY A 1 346 ? 44.345 -32.911 -39.639 1.00 24.88 346 GLY A N 1
ATOM 2768 C CA . GLY A 1 346 ? 45.517 -32.641 -40.491 1.00 24.88 346 GLY A CA 1
ATOM 2769 C C . GLY A 1 346 ? 45.981 -31.183 -40.661 1.00 24.88 346 GLY A C 1
ATOM 2770 O O . GLY A 1 346 ? 45.673 -30.571 -41.670 1.00 24.88 346 GLY A O 1
ATOM 2771 N N . ASP A 1 347 ? 46.771 -30.700 -39.698 1.00 24.52 347 ASP A N 1
ATOM 2772 C CA . ASP A 1 347 ? 48.013 -29.896 -39.804 1.00 24.52 347 ASP A CA 1
ATOM 2773 C C . ASP A 1 347 ? 48.147 -28.556 -40.605 1.00 24.52 347 ASP A C 1
ATOM 2775 O O . ASP A 1 347 ? 47.894 -28.453 -41.799 1.00 24.52 347 ASP A O 1
ATOM 2779 N N . ASN A 1 348 ? 48.780 -27.605 -39.894 1.00 25.89 348 ASN A N 1
ATOM 2780 C CA . ASN A 1 348 ? 49.701 -26.512 -40.276 1.00 25.89 348 ASN A CA 1
ATOM 2781 C C . ASN A 1 348 ? 49.284 -25.195 -40.994 1.00 25.89 348 ASN A C 1
ATOM 2783 O O . ASN A 1 348 ? 49.005 -25.150 -42.186 1.00 25.89 348 ASN A O 1
ATOM 2787 N N . ARG A 1 349 ? 49.604 -24.109 -40.257 1.00 26.16 349 ARG A N 1
ATOM 2788 C CA . ARG A 1 349 ? 50.257 -22.824 -40.629 1.00 26.16 349 ARG A CA 1
ATOM 2789 C C . ARG A 1 349 ? 49.457 -21.605 -41.132 1.00 26.16 349 ARG A C 1
ATOM 2791 O O . ARG A 1 349 ? 48.844 -21.598 -42.184 1.00 26.16 349 ARG A O 1
ATOM 2798 N N . GLU A 1 350 ? 49.728 -20.523 -40.385 1.00 26.64 350 GLU A N 1
ATOM 2799 C CA . GLU A 1 350 ? 49.870 -19.109 -40.782 1.00 26.64 350 GLU A CA 1
ATOM 2800 C C . GLU A 1 350 ? 48.632 -18.192 -40.862 1.00 26.64 350 GLU A C 1
ATOM 2802 O O . GLU A 1 350 ? 47.986 -18.010 -41.883 1.00 26.64 350 GLU A O 1
ATOM 2807 N N . ARG A 1 351 ? 48.411 -17.509 -39.726 1.00 32.03 351 ARG A N 1
ATOM 2808 C CA . ARG A 1 351 ? 48.141 -16.066 -39.555 1.00 32.03 351 ARG A CA 1
ATOM 2809 C C . ARG A 1 351 ? 47.484 -15.318 -40.732 1.00 32.03 351 ARG A C 1
ATOM 2811 O O . ARG A 1 351 ? 48.149 -14.622 -41.491 1.00 32.03 351 ARG A O 1
ATOM 2818 N N . SER A 1 352 ? 46.157 -15.265 -40.680 1.00 26.34 352 SER A N 1
ATOM 2819 C CA . SER A 1 352 ? 45.379 -14.025 -40.813 1.00 26.34 352 SER A CA 1
ATOM 2820 C C . SER A 1 352 ? 44.120 -14.178 -39.944 1.00 26.34 352 SER A C 1
ATOM 2822 O O . SER A 1 352 ? 43.457 -15.203 -40.018 1.00 26.34 352 SER A O 1
ATOM 2824 N N . SER A 1 353 ? 43.860 -13.246 -39.029 1.00 30.62 353 SER A N 1
ATOM 2825 C CA . SER A 1 353 ? 42.734 -13.294 -38.076 1.00 30.62 353 SER A CA 1
ATOM 2826 C C . SER A 1 353 ? 42.224 -11.858 -37.911 1.00 30.62 353 SER A C 1
ATOM 2828 O O . SER A 1 353 ? 42.559 -11.185 -36.945 1.00 30.62 353 SER A O 1
ATOM 2830 N N . GLY A 1 354 ? 41.669 -11.240 -38.952 1.00 36.03 354 GLY A N 1
ATOM 2831 C CA . GLY A 1 354 ? 40.223 -11.229 -39.187 1.00 36.03 354 GLY A CA 1
ATOM 2832 C C . GLY A 1 354 ? 39.561 -12.580 -39.448 1.00 36.03 354 GLY A C 1
ATOM 2833 O O . GLY A 1 354 ? 39.907 -13.277 -40.395 1.00 36.03 354 GLY A O 1
ATOM 2834 N N . GLY A 1 355 ? 38.565 -12.895 -38.621 1.00 28.83 355 GLY A N 1
ATOM 2835 C CA . GLY A 1 355 ? 37.673 -14.037 -38.796 1.00 28.83 355 GLY A CA 1
ATOM 2836 C C . GLY A 1 355 ? 37.751 -15.038 -37.648 1.00 28.83 355 GLY A C 1
ATOM 2837 O O . GLY A 1 355 ? 38.596 -15.922 -37.648 1.00 28.83 355 GLY A O 1
ATOM 2838 N N . SER A 1 356 ? 36.805 -14.952 -36.714 1.00 27.61 356 SER A N 1
ATOM 2839 C CA . SER A 1 356 ? 36.301 -16.148 -36.035 1.00 27.61 356 SER A CA 1
ATOM 2840 C C . SER A 1 356 ? 34.810 -15.982 -35.787 1.00 27.61 356 SER A C 1
ATOM 2842 O O . SER A 1 356 ? 34.329 -15.674 -34.701 1.00 27.61 356 SER A O 1
ATOM 2844 N N . LEU A 1 357 ? 34.090 -16.127 -36.894 1.00 34.50 357 LEU A N 1
ATOM 2845 C CA . LEU A 1 357 ? 32.703 -16.532 -36.911 1.00 34.50 357 LEU A CA 1
ATOM 2846 C C . LEU A 1 357 ? 32.639 -18.002 -36.453 1.00 34.50 357 LEU A C 1
ATOM 2848 O O . LEU A 1 357 ? 33.335 -18.844 -37.015 1.00 34.50 357 LEU A O 1
ATOM 2852 N N . PHE A 1 358 ? 31.729 -18.289 -35.523 1.00 37.19 358 PHE A N 1
ATOM 2853 C CA . PHE A 1 358 ? 31.174 -19.612 -35.202 1.00 37.19 358 PHE A CA 1
ATOM 2854 C C . PHE A 1 358 ? 31.958 -20.549 -34.268 1.00 37.19 358 PHE A C 1
ATOM 2856 O O . PHE A 1 358 ? 32.849 -21.289 -34.670 1.00 37.19 358 PHE A O 1
ATOM 2863 N N . GLY A 1 359 ? 31.416 -20.686 -33.056 1.00 27.36 359 GLY A N 1
ATOM 2864 C CA . GLY A 1 359 ? 31.127 -21.992 -32.465 1.00 27.36 359 GLY A CA 1
ATOM 2865 C C . GLY A 1 359 ? 29.608 -22.186 -32.415 1.00 27.36 359 GLY A C 1
ATOM 2866 O O . GLY A 1 359 ? 28.975 -21.892 -31.407 1.00 27.36 359 GLY A O 1
ATOM 2867 N N . LEU A 1 360 ? 29.011 -22.592 -33.539 1.00 35.22 360 LEU A N 1
ATOM 2868 C CA . LEU A 1 360 ? 27.609 -23.018 -33.627 1.00 35.22 360 LEU A CA 1
ATOM 2869 C C . LEU A 1 360 ? 27.429 -24.303 -32.810 1.00 35.22 360 LEU A C 1
ATOM 2871 O O . LEU A 1 360 ? 27.778 -25.348 -33.338 1.00 35.22 360 LEU A O 1
ATOM 2875 N N . ASP A 1 361 ? 26.906 -24.237 -31.579 1.00 32.41 361 ASP A N 1
ATOM 2876 C CA . ASP A 1 361 ? 26.176 -25.366 -30.953 1.00 32.41 361 ASP A CA 1
ATOM 2877 C C . ASP A 1 361 ? 25.504 -25.024 -29.602 1.00 32.41 361 ASP A C 1
ATOM 2879 O O . ASP A 1 361 ? 25.657 -25.713 -28.597 1.00 32.41 361 ASP A O 1
ATOM 2883 N N . ALA A 1 362 ? 24.681 -23.973 -29.560 1.00 35.47 362 ALA A N 1
ATOM 2884 C CA . ALA A 1 362 ? 23.774 -23.755 -28.425 1.00 35.47 362 ALA A CA 1
ATOM 2885 C C . ALA A 1 362 ? 22.421 -23.201 -28.893 1.00 35.47 362 ALA A C 1
ATOM 2887 O O . ALA A 1 362 ? 22.075 -22.046 -28.669 1.00 35.47 362 ALA A O 1
ATOM 2888 N N . LEU A 1 363 ? 21.653 -24.032 -29.601 1.00 34.72 363 LEU A N 1
ATOM 2889 C CA . LEU A 1 363 ? 20.267 -23.737 -29.968 1.00 34.72 363 LEU A CA 1
ATOM 2890 C C . LEU A 1 363 ? 19.319 -24.311 -28.908 1.00 34.72 363 LEU A C 1
ATOM 2892 O O . LEU A 1 363 ? 19.059 -25.514 -28.906 1.00 34.72 363 LEU A O 1
ATOM 2896 N N . ILE A 1 364 ? 18.747 -23.452 -28.060 1.00 33.62 364 ILE A N 1
ATOM 2897 C CA . ILE A 1 364 ? 17.549 -23.769 -27.267 1.00 33.62 364 ILE A CA 1
ATOM 2898 C C . ILE A 1 364 ? 16.447 -22.740 -27.577 1.00 33.62 364 ILE A C 1
ATOM 2900 O O . ILE A 1 364 ? 16.702 -21.588 -27.911 1.00 33.62 364 ILE A O 1
ATOM 2904 N N . ASN A 1 365 ? 15.219 -23.253 -27.631 1.00 30.05 365 ASN A N 1
ATOM 2905 C CA . ASN A 1 365 ? 14.007 -22.699 -28.240 1.00 30.05 365 ASN A CA 1
ATOM 2906 C C . ASN A 1 365 ? 13.413 -21.495 -27.509 1.00 30.05 365 ASN A C 1
ATOM 2908 O O . ASN A 1 365 ? 13.164 -21.653 -26.325 1.00 30.05 365 ASN A O 1
ATOM 2912 N N . PHE A 1 366 ? 13.012 -20.421 -28.211 1.00 36.38 366 PHE A N 1
ATOM 2913 C CA . PHE A 1 366 ? 12.128 -19.399 -27.626 1.00 36.38 366 PHE A CA 1
ATOM 2914 C C . PHE A 1 366 ? 11.170 -18.742 -28.634 1.00 36.38 366 PHE A C 1
ATOM 2916 O O . PHE A 1 366 ? 11.531 -18.492 -29.788 1.00 36.38 366 PHE A O 1
ATOM 2923 N N . ASP A 1 367 ? 9.949 -18.492 -28.151 1.00 28.89 367 ASP A N 1
ATOM 2924 C CA . ASP A 1 367 ? 8.894 -17.680 -28.762 1.00 28.89 367 ASP A CA 1
ATOM 2925 C C . ASP A 1 367 ? 9.155 -16.201 -28.457 1.00 28.89 367 ASP A C 1
ATOM 2927 O O . ASP A 1 367 ? 9.241 -15.804 -27.296 1.00 28.89 367 ASP A O 1
ATOM 2931 N N . TRP A 1 368 ? 9.273 -15.372 -29.492 1.00 44.78 368 TRP A N 1
ATOM 2932 C CA . TRP A 1 368 ? 9.468 -13.930 -29.343 1.00 44.78 368 TRP A CA 1
ATOM 2933 C C . TRP A 1 368 ? 8.129 -13.180 -29.385 1.00 44.78 368 TRP A C 1
ATOM 2935 O O . TRP A 1 368 ? 7.249 -13.495 -30.186 1.00 44.78 368 TRP A O 1
ATOM 2945 N N . ARG A 1 369 ? 7.984 -12.128 -28.568 1.00 33.72 369 ARG A N 1
ATOM 2946 C CA . ARG A 1 369 ? 7.005 -11.049 -28.788 1.00 33.72 369 ARG A CA 1
ATOM 2947 C C . ARG A 1 369 ? 7.778 -9.820 -29.266 1.00 33.72 369 ARG A C 1
ATOM 2949 O O . ARG A 1 369 ? 8.484 -9.196 -28.487 1.00 33.72 369 ARG A O 1
ATOM 2956 N N . ILE A 1 370 ? 7.683 -9.524 -30.560 1.00 40.03 370 ILE A N 1
ATOM 2957 C CA . ILE A 1 370 ? 8.397 -8.424 -31.223 1.00 40.03 370 ILE A CA 1
ATOM 2958 C C . ILE A 1 370 ? 7.549 -7.150 -31.176 1.00 40.03 370 ILE A C 1
ATOM 2960 O O . ILE A 1 370 ? 6.373 -7.183 -31.538 1.00 40.03 370 ILE A O 1
ATOM 2964 N N . ALA A 1 371 ? 8.172 -6.029 -30.810 1.00 30.34 371 ALA A N 1
ATOM 2965 C CA . ALA A 1 371 ? 7.800 -4.716 -31.327 1.00 30.34 371 ALA A CA 1
ATOM 2966 C C . ALA A 1 371 ? 8.725 -4.441 -32.520 1.00 30.34 371 ALA A C 1
ATOM 2968 O O . ALA A 1 371 ? 9.938 -4.342 -32.360 1.00 30.34 371 ALA A O 1
ATOM 2969 N N . SER A 1 372 ? 8.177 -4.455 -33.732 1.00 32.91 372 SER A N 1
ATOM 2970 C CA . SER A 1 372 ? 8.965 -4.352 -34.959 1.00 32.91 372 SER A CA 1
ATOM 2971 C C . SER A 1 372 ? 9.300 -2.896 -35.258 1.00 32.91 372 SER A C 1
ATOM 2973 O O . SER A 1 372 ? 8.389 -2.088 -35.431 1.00 32.91 372 SER A O 1
ATOM 2975 N N . GLU A 1 373 ? 10.584 -2.587 -35.415 1.00 31.78 373 GLU A N 1
ATOM 2976 C CA . GLU A 1 373 ? 11.030 -1.368 -36.088 1.00 31.78 373 GLU A CA 1
ATOM 2977 C C . GLU A 1 373 ? 10.743 -1.537 -37.590 1.00 31.78 373 GLU A C 1
ATOM 2979 O O . GLU A 1 373 ? 11.343 -2.369 -38.274 1.00 31.78 373 GLU A O 1
ATOM 2984 N N . THR A 1 374 ? 9.753 -0.806 -38.102 1.00 26.92 374 THR A N 1
ATOM 2985 C CA . THR A 1 374 ? 9.469 -0.768 -39.542 1.00 26.92 374 THR A CA 1
ATOM 2986 C C . THR A 1 374 ? 10.233 0.423 -40.099 1.00 26.92 374 THR A C 1
ATOM 2988 O O . THR A 1 374 ? 9.810 1.558 -39.908 1.00 26.92 374 THR A O 1
ATOM 2991 N N . ARG A 1 375 ? 11.380 0.193 -40.746 1.00 28.36 375 ARG A N 1
ATOM 2992 C CA . ARG A 1 375 ? 12.035 1.239 -41.547 1.00 28.36 375 ARG A CA 1
ATOM 2993 C C . ARG A 1 375 ? 11.514 1.209 -42.996 1.00 28.36 375 ARG A C 1
ATOM 2995 O O . ARG A 1 375 ? 11.220 0.114 -43.478 1.00 28.36 375 ARG A O 1
ATOM 3002 N N . PRO A 1 376 ? 11.358 2.383 -43.640 1.00 32.34 376 PRO A N 1
ATOM 3003 C CA . PRO A 1 376 ? 10.739 2.548 -44.960 1.00 32.34 376 PRO A CA 1
ATOM 3004 C C . PRO A 1 376 ? 11.523 1.928 -46.121 1.00 32.34 376 PRO A C 1
ATOM 3006 O O . PRO A 1 376 ? 12.766 1.810 -46.014 1.00 32.34 376 PRO A O 1
#